Protein AF-0000000067177539 (afdb_homodimer)

Nearest PDB structures (foldseek):
  6iaq-assembly1_A  TM=9.465E-01  e=6.943E-66  Mycolicibacterium smegmatis
  6iau-assembly1_B  TM=9.436E-01  e=5.105E-40  Cystobacter fuscus DSM 2262
  7qzl-assembly1_A  TM=9.371E-01  e=3.775E-40  Cystobacter fuscus
  7zbo-assembly2_C  TM=9.270E-01  e=4.583E-35  metagenome
  6g1m-assembly2_D  TM=9.142E-01  e=1.768E-30  Petrotoga mobilis SJ95

Foldseek 3Di:
DDDDQLLNFEEEEEALDDQVLLLVVVSVLQNYHDQEYEDQDPVQAQDFSCVSSVVVDGSPYGYHNDPLVSCVVRVGLEYEEEDEQDCVVCVVVLLSCLQSLHEYEYQRLCLLAVCPQPVVSQVVSQVSQQVSWYEYEYDFLCLCQLAVVVLVVVVVFPDFQEKEKEKEAEQLVVAQVSQVVQVFQHAQVVVVVCVVPDPDRDDSVVSSVVNSCVLVVFAWDDKDKDKHFDFDCAWDARNRNRDIDHGRTGFGMKMKMWTATPVRYIYIYIYTYGHDDPPDAIWIKMWTVDHHTDIDTPPHDPRSSRRSVQSNQCSSQSSPDTTGYDHSSRTPDRDDRDRD/DDDDQLLVFEEEEEALDDQVLLLVVVSVLQNYHDQEYEDDDPVQAQDFSCVSSVVVDGSPYGYHNDPLVSCVVRVGLEYEHEDEQDCVVCVVVLLSCLQSLHEYEYQNLCLLAVCPQPVVSQVVSQVSQQVSWYEYEYDFLCLCQLAVVVLVVVVVFPDFQEKEKEKEAEQLVVAQVSQVVQVFQHAQVVVVVCVVPDPDRDDSVVSSVVNSCVLVVFAWDDKDKDKHFDFDCAWDARNRNRDIDHGRTGFGMKMKMWTATPVRYIYIYIYTYGHDDPPDAIWIKMWTVDHHTDIDTPPHDPRSSRRSVQSNQCSSQSSPDTTGYDHSSRTPDRDDRDRD

InterPro domains:
  IPR000846 Dihydrodipicolinate reductase, N-terminal [PF01113] (9-105)
  IPR036291 NAD(P)-binding domain superfamily [SSF51735] (9-146)
  IPR045760 2,4-diaminopentanoate dehydrogenase, C-terminal domain [PF19328] (149-332)

Organism: Mycolicibacterium smegmatis (strain ATCC 700084 / mc(2)155) (NCBI:txid246196)

Secondary structure (DSSP, 8-state):
-----GGG-EEEEE--SHHHHHHHHHHHHTT-EEEEEE---TTTTTSBHHHHHT-SS--S-BEES-HHHHHHHH--SEEEE-S-SSHHHHHHHHHHHHHTT-EEEE--GGGGSTTTTSHHHHHHHHHHHHHHT-EEEE-SHHIIIIIIHHHHHHTT-SEEEEEEEEEEEEGGGG-HHHHHHTTTT--HHHHHHHHHH--PPPPHHHHHHHHHHHHHT--EEEEEEEEEEEE-SS-EEETTTTEEE-TTSEEEEEEEEEEEETTS-EEEEEEEEE---TT---EEEEEEEEES-EEEEEEE--HHHHHHHHHHHHHHHHHHSPSEE--GGGSPPP------/-----GGG-EEEEES-SHHHHHHHHHHHHTT-EEEEEE---TTTTTSBHHHHHT-SS--S-BEES-HHHHHHHH--SEEEE-S-SSHHHHHHHHHHHHHTT-EEEE--GGGGSTTTTSHHHHHHHHHHHHHHT-EEEE-SHHIIIIIIHHHHHHTT-SEEEEEEEEEEEEGGGG-HHHHHHTTTT--HHHHHHHHHH--PPPPHHHHHHHHHHHHHT--EEEEEEEEEEEE-SS-EEETTTTEEE-TTSEEEEEEEEEEEETTS-EEEEEEEEE---TT---EEEEEEEEES-EEEEEEE--HHHHHHHHHHHHHHHHHHSPSEE--GGGSPPP------

Sequence (680 aa):
MKVTYMSDIRAVVYGVGAMNSIVAGMLLDKGVQIVGAIARSPQKVGQDLGDLLGLGRQLGVAVSDDAAEVLEQTHPDIAVIAVNSYLTDAVEQLRICAEHGVNAVTLSEEMLYPWETSPELSAELDALAKSTGATLTGTGYQDTFWVNMIALLMGTAHRIDTVRGKASWNVDDFGPELATAQQVGRTVAEFDEWVRGAQRPPTFGRNVLDALVADTGLTVKSITTATRPDIASAAMRSEALGIDLAPGDVIGFTDIDRIETEEGPVFEFEMSGRVYGPGEGDINEWTIEGEPNLFLSNGTVPTQTTTCTQMVNRIPDVIAAPPGIVTVDRLPRLRYRPQFMKVTYMSDIRAVVYGVGAMNSIVAGMLLDKGVQIVGAIARSPQKVGQDLGDLLGLGRQLGVAVSDDAAEVLEQTHPDIAVIAVNSYLTDAVEQLRICAEHGVNAVTLSEEMLYPWETSPELSAELDALAKSTGATLTGTGYQDTFWVNMIALLMGTAHRIDTVRGKASWNVDDFGPELATAQQVGRTVAEFDEWVRGAQRPPTFGRNVLDALVADTGLTVKSITTATRPDIASAAMRSEALGIDLAPGDVIGFTDIDRIETEEGPVFEFEMSGRVYGPGEGDINEWTIEGEPNLFLSNGTVPTQTTTCTQMVNRIPDVIAAPPGIVTVDRLPRLRYRPQF

Structure (mmCIF, N/CA/C/O backbone):
data_AF-0000000067177539-model_v1
#
loop_
_entity.id
_entity.type
_entity.pdbx_description
1 polymer 'Dihydrodipicolinate reductase, N-terminus domain protein'
#
loop_
_atom_site.group_PDB
_atom_site.id
_atom_site.type_symbol
_atom_site.label_atom_id
_atom_site.label_alt_id
_atom_site.label_comp_id
_atom_site.label_asym_id
_atom_site.label_entity_id
_atom_site.label_seq_id
_atom_site.pdbx_PDB_ins_code
_atom_site.Cartn_x
_atom_site.Cartn_y
_atom_site.Cartn_z
_atom_site.occupancy
_atom_site.B_iso_or_equiv
_atom_site.auth_seq_id
_atom_site.auth_comp_id
_atom_site.auth_asym_id
_atom_site.auth_atom_id
_atom_site.pdbx_PDB_model_num
ATOM 1 N N . MET A 1 1 ? -15.477 6.09 -16.547 1 38.06 1 MET A N 1
ATOM 2 C CA . MET A 1 1 ? -15.016 4.723 -16.766 1 38.06 1 MET A CA 1
ATOM 3 C C . MET A 1 1 ? -16.031 3.713 -16.234 1 38.06 1 MET A C 1
ATOM 5 O O . MET A 1 1 ? -16.594 3.898 -15.164 1 38.06 1 MET A O 1
ATOM 9 N N . LYS A 1 2 ? -16.641 2.928 -17.078 1 48.09 2 LYS A N 1
ATOM 10 C CA . LYS A 1 2 ? -17.719 2.01 -16.703 1 48.09 2 LYS A CA 1
ATOM 11 C C . LYS A 1 2 ? -17.297 1.108 -15.555 1 48.09 2 LYS A C 1
ATOM 13 O O . LYS A 1 2 ? -16.25 0.463 -15.609 1 48.09 2 LYS A O 1
ATOM 18 N N . VAL A 1 3 ? -17.891 1.168 -14.352 1 64.06 3 VAL A N 1
ATOM 19 C CA . VAL A 1 3 ? -17.641 0.315 -13.195 1 64.06 3 VAL A CA 1
ATOM 20 C C . VAL A 1 3 ? -18 -1.132 -13.531 1 64.06 3 VAL A C 1
ATOM 22 O O . VAL A 1 3 ? -19.094 -1.414 -14.023 1 64.06 3 VAL A O 1
ATOM 25 N N . THR A 1 4 ? -16.938 -2.01 -13.625 1 74.06 4 THR A N 1
ATOM 26 C CA . THR A 1 4 ? -17.172 -3.434 -13.836 1 74.06 4 THR A CA 1
ATOM 27 C C . THR A 1 4 ? -17.516 -4.133 -12.523 1 74.06 4 THR A C 1
ATOM 29 O O . THR A 1 4 ? -16.672 -4.223 -11.625 1 74.06 4 THR A O 1
ATOM 32 N N . TYR A 1 5 ? -18.734 -4.539 -12.492 1 85.31 5 TYR A N 1
ATOM 33 C CA . TYR A 1 5 ? -19.141 -5.305 -11.32 1 85.31 5 TYR A CA 1
ATOM 34 C C . TYR A 1 5 ? -18.734 -6.77 -11.461 1 85.31 5 TYR A C 1
ATOM 36 O O . TYR A 1 5 ? -18.828 -7.344 -12.547 1 85.31 5 TYR A O 1
ATOM 44 N N . MET A 1 6 ? -18.281 -7.332 -10.383 1 92.75 6 MET A N 1
ATOM 45 C CA . MET A 1 6 ? -17.844 -8.727 -10.391 1 92.75 6 MET A CA 1
ATOM 46 C C . MET A 1 6 ? -18.938 -9.633 -10.945 1 92.75 6 MET A C 1
ATOM 48 O O . MET A 1 6 ? -18.641 -10.586 -11.672 1 92.75 6 MET A O 1
ATOM 52 N N . SER A 1 7 ? -20.188 -9.258 -10.695 1 92.38 7 SER A N 1
ATOM 53 C CA . SER A 1 7 ? -21.312 -10.102 -11.086 1 92.38 7 SER A CA 1
ATOM 54 C C . SER A 1 7 ? -21.516 -10.094 -12.602 1 92.38 7 SER A C 1
ATOM 56 O O . SER A 1 7 ? -22.219 -10.945 -13.141 1 92.38 7 SER A O 1
ATOM 58 N N . ASP A 1 8 ? -20.922 -9.18 -13.234 1 94.44 8 ASP A N 1
ATOM 59 C CA . ASP A 1 8 ? -21.078 -9.055 -14.68 1 94.44 8 ASP A CA 1
ATOM 60 C C . ASP A 1 8 ? -19.984 -9.812 -15.43 1 94.44 8 ASP A C 1
ATOM 62 O O . ASP A 1 8 ? -20.031 -9.914 -16.656 1 94.44 8 ASP A O 1
ATOM 66 N N . ILE A 1 9 ? -19.094 -10.406 -14.742 1 97.81 9 ILE A N 1
ATOM 67 C CA . ILE A 1 9 ? -17.891 -10.938 -15.359 1 97.81 9 ILE A CA 1
ATOM 68 C C . ILE A 1 9 ? -18.078 -12.406 -15.703 1 97.81 9 ILE A C 1
ATOM 70 O O . ILE A 1 9 ? -18.656 -13.164 -14.914 1 97.81 9 ILE A O 1
ATOM 74 N N . ARG A 1 10 ? -17.656 -12.805 -16.875 1 98.56 10 ARG A N 1
ATOM 75 C CA . ARG A 1 10 ? -17.578 -14.18 -17.344 1 98.56 10 ARG A CA 1
ATOM 76 C C . ARG A 1 10 ? -16.125 -14.664 -17.344 1 98.56 10 ARG A C 1
ATOM 78 O O . ARG A 1 10 ? -15.281 -14.094 -18.047 1 98.56 10 ARG A O 1
ATOM 85 N N . ALA A 1 11 ? -15.852 -15.781 -16.594 1 98.75 11 ALA A N 1
ATOM 86 C CA . ALA A 1 11 ? -14.469 -16.219 -16.438 1 98.75 11 ALA A CA 1
ATOM 87 C C . ALA A 1 11 ? -14.297 -17.672 -16.859 1 98.75 11 ALA A C 1
ATOM 89 O O . ALA A 1 11 ? -15.242 -18.453 -16.797 1 98.75 11 ALA A O 1
ATOM 90 N N . VAL A 1 12 ? -13.148 -18 -17.359 1 98.75 12 VAL A N 1
ATOM 91 C CA . VAL A 1 12 ? -12.703 -19.375 -17.594 1 98.75 12 VAL A CA 1
ATOM 92 C C . VAL A 1 12 ? -11.617 -19.75 -16.594 1 98.75 12 VAL A C 1
ATOM 94 O O . VAL A 1 12 ? -10.695 -18.969 -16.344 1 98.75 12 VAL A O 1
ATOM 97 N N . VAL A 1 13 ? -11.805 -20.891 -16.016 1 98.25 13 VAL A N 1
ATOM 98 C CA . VAL A 1 13 ? -10.797 -21.438 -15.117 1 98.25 13 VAL A CA 1
ATOM 99 C C . VAL A 1 13 ? -9.82 -22.312 -15.906 1 98.25 13 VAL A C 1
ATOM 101 O O . VAL A 1 13 ? -10.211 -23.344 -16.469 1 98.25 13 VAL A O 1
ATOM 104 N N . TYR A 1 14 ? -8.594 -21.891 -16.016 1 97.69 14 TYR A N 1
ATOM 105 C CA . TYR A 1 14 ? -7.555 -22.594 -16.75 1 97.69 14 TYR A CA 1
ATOM 106 C C . TYR A 1 14 ? -6.555 -23.234 -15.789 1 97.69 14 TYR A C 1
ATOM 108 O O . TYR A 1 14 ? -5.684 -22.562 -15.242 1 97.69 14 TYR A O 1
ATOM 116 N N . GLY A 1 15 ? -6.523 -24.453 -15.633 1 93.81 15 GLY A N 1
ATOM 117 C CA . GLY A 1 15 ? -5.855 -25.219 -14.586 1 93.81 15 GLY A CA 1
ATOM 118 C C . GLY A 1 15 ? -6.75 -25.5 -13.398 1 93.81 15 GLY A C 1
ATOM 119 O O . GLY A 1 15 ? -7.035 -24.594 -12.602 1 93.81 15 GLY A O 1
ATOM 120 N N . VAL A 1 16 ? -7.191 -26.766 -13.312 1 91.62 16 VAL A N 1
ATOM 121 C CA . VAL A 1 16 ? -8.094 -27.125 -12.227 1 91.62 16 VAL A CA 1
ATOM 122 C C . VAL A 1 16 ? -7.316 -27.859 -11.133 1 91.62 16 VAL A C 1
ATOM 124 O O . VAL A 1 16 ? -7.434 -29.078 -10.984 1 91.62 16 VAL A O 1
ATOM 127 N N . GLY A 1 17 ? -6.508 -27.094 -10.445 1 86.69 17 GLY A N 1
ATOM 128 C CA . GLY A 1 17 ? -5.727 -27.578 -9.32 1 86.69 17 GLY A CA 1
ATOM 129 C C . GLY A 1 17 ? -6.105 -26.938 -8.008 1 86.69 17 GLY A C 1
ATOM 130 O O . GLY A 1 17 ? -7.215 -26.406 -7.859 1 86.69 17 GLY A O 1
ATOM 131 N N . ALA A 1 18 ? -5.25 -27.125 -7 1 82.88 18 ALA A N 1
ATOM 132 C CA . ALA A 1 18 ? -5.531 -26.672 -5.641 1 82.88 18 ALA A CA 1
ATOM 133 C C . ALA A 1 18 ? -5.848 -25.172 -5.613 1 82.88 18 ALA A C 1
ATOM 135 O O . ALA A 1 18 ? -6.836 -24.75 -5.008 1 82.88 18 ALA A O 1
ATOM 136 N N . MET A 1 19 ? -4.988 -24.375 -6.312 1 87.5 19 MET A N 1
ATOM 137 C CA . MET A 1 19 ? -5.145 -22.922 -6.258 1 87.5 19 MET A CA 1
ATOM 138 C C . MET A 1 19 ? -6.43 -22.484 -6.965 1 87.5 19 MET A C 1
ATOM 140 O O . MET A 1 19 ? -7.223 -21.734 -6.402 1 87.5 19 MET A O 1
ATOM 144 N N . ASN A 1 20 ? -6.641 -22.984 -8.117 1 91.69 20 ASN A N 1
ATOM 145 C CA . ASN A 1 20 ? -7.824 -22.562 -8.859 1 91.69 20 ASN A CA 1
ATOM 146 C C . ASN A 1 20 ? -9.102 -23.156 -8.273 1 91.69 20 ASN A C 1
ATOM 148 O O . ASN A 1 20 ? -10.203 -22.703 -8.586 1 91.69 20 ASN A O 1
ATOM 152 N N . SER A 1 21 ? -8.961 -24.203 -7.477 1 89.19 21 SER A N 1
ATOM 153 C CA . SER A 1 21 ? -10.133 -24.641 -6.727 1 89.19 21 SER A CA 1
ATOM 154 C C . SER A 1 21 ? -10.586 -23.578 -5.734 1 89.19 21 SER A C 1
ATOM 156 O O . SER A 1 21 ? -11.781 -23.328 -5.598 1 89.19 21 SER A O 1
ATOM 158 N N . ILE A 1 22 ? -9.641 -22.984 -5.086 1 92.06 22 ILE A N 1
ATOM 159 C CA . ILE A 1 22 ? -9.945 -21.906 -4.156 1 92.06 22 ILE A CA 1
ATOM 160 C C . ILE A 1 22 ? -10.461 -20.688 -4.922 1 92.06 22 ILE A C 1
ATOM 162 O O . ILE A 1 22 ? -11.492 -20.125 -4.57 1 92.06 22 ILE A O 1
ATOM 166 N N . VAL A 1 23 ? -9.781 -20.375 -6.023 1 96 23 VAL A N 1
ATOM 167 C CA . VAL A 1 23 ? -10.125 -19.219 -6.844 1 96 23 VAL A CA 1
ATOM 168 C C . VAL A 1 23 ? -11.547 -19.375 -7.383 1 96 23 VAL A C 1
ATOM 170 O O . VAL A 1 23 ? -12.352 -18.438 -7.312 1 96 23 VAL A O 1
ATOM 173 N N . ALA A 1 24 ? -11.859 -20.516 -7.898 1 96.62 24 ALA A N 1
ATOM 174 C CA . ALA A 1 24 ? -13.188 -20.766 -8.453 1 96.62 24 ALA A CA 1
ATOM 175 C C . ALA A 1 24 ? -14.273 -20.547 -7.395 1 96.62 24 ALA A C 1
ATOM 177 O O . ALA A 1 24 ? -15.305 -19.938 -7.676 1 96.62 24 ALA A O 1
ATOM 178 N N . GLY A 1 25 ? -14.031 -21.062 -6.195 1 95.12 25 GLY A N 1
ATOM 179 C CA . GLY A 1 25 ? -14.961 -20.812 -5.109 1 95.12 25 GLY A CA 1
ATOM 180 C C . GLY A 1 25 ? -15.18 -19.344 -4.824 1 95.12 25 GLY A C 1
ATOM 181 O O . GLY A 1 25 ? -16.312 -18.906 -4.641 1 95.12 25 GLY A O 1
ATOM 182 N N . MET A 1 26 ? -14.133 -18.594 -4.805 1 96.44 26 MET A N 1
ATOM 183 C CA . MET A 1 26 ? -14.211 -17.172 -4.535 1 96.44 26 MET A CA 1
ATOM 184 C C . MET A 1 26 ? -14.938 -16.438 -5.66 1 96.44 26 MET A C 1
ATOM 186 O O . MET A 1 26 ? -15.695 -15.5 -5.41 1 96.44 26 MET A O 1
ATOM 190 N N . LEU A 1 27 ? -14.664 -16.859 -6.906 1 97.56 27 LEU A N 1
ATOM 191 C CA . LEU A 1 27 ? -15.359 -16.281 -8.047 1 97.56 27 LEU A CA 1
ATOM 192 C C . LEU A 1 27 ? -16.875 -16.453 -7.91 1 97.56 27 LEU A C 1
ATOM 194 O O . LEU A 1 27 ? -17.641 -15.508 -8.086 1 97.56 27 LEU A O 1
ATOM 198 N N . LEU A 1 28 ? -17.281 -17.625 -7.594 1 96.5 28 LEU A N 1
ATOM 199 C CA . LEU A 1 28 ? -18.703 -17.938 -7.445 1 96.5 28 LEU A CA 1
ATOM 200 C C . LEU A 1 28 ? -19.312 -17.125 -6.309 1 96.5 28 LEU A C 1
ATOM 202 O O . LEU A 1 28 ? -20.422 -16.609 -6.445 1 96.5 28 LEU A O 1
ATOM 206 N N . ASP A 1 29 ? -18.578 -16.984 -5.207 1 95 29 ASP A N 1
ATOM 207 C CA . ASP A 1 29 ? -19.047 -16.188 -4.074 1 95 29 ASP A CA 1
ATOM 208 C C . ASP A 1 29 ? -19.328 -14.75 -4.488 1 95 29 ASP A C 1
ATOM 210 O O . ASP A 1 29 ? -20.234 -14.109 -3.938 1 95 29 ASP A O 1
ATOM 214 N N . LYS A 1 30 ? -18.594 -14.273 -5.441 1 96 30 LYS A N 1
ATOM 215 C CA . LYS A 1 30 ? -18.688 -12.875 -5.832 1 96 30 LYS A CA 1
ATOM 216 C C . LYS A 1 30 ? -19.609 -12.703 -7.035 1 96 30 LYS A C 1
ATOM 218 O O . LYS A 1 30 ? -19.719 -11.602 -7.59 1 96 30 LYS A O 1
ATOM 223 N N . GLY A 1 31 ? -20.188 -13.734 -7.5 1 96 31 GLY A N 1
ATOM 224 C CA . GLY A 1 31 ? -21.203 -13.672 -8.531 1 96 31 GLY A CA 1
ATOM 225 C C . GLY A 1 31 ? -20.641 -13.766 -9.938 1 96 31 GLY A C 1
ATOM 226 O O . GLY A 1 31 ? -21.344 -13.547 -10.922 1 96 31 GLY A O 1
ATOM 227 N N . VAL A 1 32 ? -19.375 -14.055 -10.078 1 97.56 32 VAL A N 1
ATOM 228 C CA . VAL A 1 32 ? -18.75 -14.219 -11.391 1 97.56 32 VAL A CA 1
ATOM 229 C C . VAL A 1 32 ? -19.281 -15.484 -12.055 1 97.56 32 VAL A C 1
ATOM 231 O O . VAL A 1 32 ? -19.422 -16.516 -11.398 1 97.56 32 VAL A O 1
ATOM 234 N N . GLN A 1 33 ? -19.562 -15.43 -13.32 1 97.75 33 GLN A N 1
ATOM 235 C CA . GLN A 1 33 ? -19.984 -16.594 -14.078 1 97.75 33 GLN A CA 1
ATOM 236 C C . GLN A 1 33 ? -18.797 -17.375 -14.625 1 97.75 33 GLN A C 1
ATOM 238 O O . GLN A 1 33 ? -18.016 -16.844 -15.43 1 97.75 33 GLN A O 1
ATOM 243 N N . ILE A 1 34 ? -18.688 -18.578 -14.148 1 98.38 34 ILE A N 1
ATOM 244 C CA . ILE A 1 34 ? -17.672 -19.453 -14.734 1 98.38 34 ILE A CA 1
ATOM 245 C C . ILE A 1 34 ? -18.25 -20.156 -15.961 1 98.38 34 ILE A C 1
ATOM 247 O O . ILE A 1 34 ? -19.141 -20.984 -15.852 1 98.38 34 ILE A O 1
ATOM 251 N N . VAL A 1 35 ? -17.672 -19.844 -17.141 1 98.62 35 VAL A N 1
ATOM 252 C CA . VAL A 1 35 ? -18.312 -20.25 -18.391 1 98.62 35 VAL A CA 1
ATOM 253 C C . VAL A 1 35 ? -17.5 -21.359 -19.047 1 98.62 35 VAL A C 1
ATOM 255 O O . VAL A 1 35 ? -17.906 -21.922 -20.062 1 98.62 35 VAL A O 1
ATOM 258 N N . GLY A 1 36 ? -16.359 -21.688 -18.469 1 98.56 36 GLY A N 1
ATOM 259 C CA . GLY A 1 36 ? -15.5 -22.75 -18.984 1 98.56 36 GLY A CA 1
ATOM 260 C C . GLY A 1 36 ? -14.414 -23.156 -18 1 98.56 36 GLY A C 1
ATOM 261 O O . GLY A 1 36 ? -14.07 -22.406 -17.094 1 98.56 36 GLY A O 1
ATOM 262 N N . ALA A 1 37 ? -13.953 -24.359 -18.141 1 98.38 37 ALA A N 1
ATOM 263 C CA . ALA A 1 37 ? -12.859 -24.922 -17.359 1 98.38 37 ALA A CA 1
ATOM 264 C C . ALA A 1 37 ? -11.938 -25.766 -18.219 1 98.38 37 ALA A C 1
ATOM 266 O O . ALA A 1 37 ? -12.406 -26.578 -19.031 1 98.38 37 ALA A O 1
ATOM 267 N N . ILE A 1 38 ? -10.68 -25.531 -18.062 1 98.06 38 ILE A N 1
ATOM 268 C CA . ILE A 1 38 ? -9.703 -26.203 -18.906 1 98.06 38 ILE A CA 1
ATOM 269 C C . ILE A 1 38 ? -8.672 -26.922 -18.031 1 98.06 38 ILE A C 1
ATOM 271 O O . ILE A 1 38 ? -8.156 -26.344 -17.062 1 98.06 38 ILE A O 1
ATOM 275 N N . ALA A 1 39 ? -8.375 -28.141 -18.234 1 94.88 39 ALA A N 1
ATOM 276 C CA . ALA A 1 39 ? -7.328 -28.906 -17.578 1 94.88 39 ALA A CA 1
ATOM 277 C C . ALA A 1 39 ? -6.773 -29.984 -18.5 1 94.88 39 ALA A C 1
ATOM 279 O O . ALA A 1 39 ? -7.469 -30.453 -19.406 1 94.88 39 ALA A O 1
ATOM 280 N N . ARG A 1 40 ? -5.551 -30.344 -18.297 1 91.06 40 ARG A N 1
ATOM 281 C CA . ARG A 1 40 ? -4.902 -31.344 -19.156 1 91.06 40 ARG A CA 1
ATOM 282 C C . ARG A 1 40 ? -5.066 -32.75 -18.578 1 91.06 40 ARG A C 1
ATOM 284 O O . ARG A 1 40 ? -4.945 -33.719 -19.297 1 91.06 40 ARG A O 1
ATOM 291 N N . SER A 1 41 ? -5.273 -32.844 -17.234 1 90.69 41 SER A N 1
ATOM 292 C CA . SER A 1 41 ? -5.367 -34.125 -16.578 1 90.69 41 SER A CA 1
ATOM 293 C C . SER A 1 41 ? -6.547 -34.938 -17.109 1 90.69 41 SER A C 1
ATOM 295 O O . SER A 1 41 ? -7.703 -34.531 -16.953 1 90.69 41 SER A O 1
ATOM 297 N N . PRO A 1 42 ? -6.262 -36.156 -17.594 1 93.31 42 PRO A N 1
ATOM 298 C CA . PRO A 1 42 ? -7.344 -36.938 -18.188 1 93.31 42 PRO A CA 1
ATOM 299 C C . PRO A 1 42 ? -8.438 -37.281 -17.172 1 93.31 42 PRO A C 1
ATOM 301 O O . PRO A 1 42 ? -9.609 -37.406 -17.531 1 93.31 42 PRO A O 1
ATOM 304 N N . GLN A 1 43 ? -8.086 -37.406 -15.938 1 94.31 43 GLN A N 1
ATOM 305 C CA . GLN A 1 43 ? -9.031 -37.781 -14.898 1 94.31 43 GLN A CA 1
ATOM 306 C C . GLN A 1 43 ? -10.023 -36.656 -14.617 1 94.31 43 GLN A C 1
ATOM 308 O O . GLN A 1 43 ? -11.109 -36.906 -14.086 1 94.31 43 GLN A O 1
ATOM 313 N N . LYS A 1 44 ? -9.711 -35.438 -15.016 1 94.75 44 LYS A N 1
ATOM 314 C CA . LYS A 1 44 ? -10.57 -34.312 -14.734 1 94.75 44 LYS A CA 1
ATOM 315 C C . LYS A 1 44 ? -11.422 -33.938 -15.945 1 94.75 44 LYS A C 1
ATOM 317 O O . LYS A 1 44 ? -12.508 -33.375 -15.805 1 94.75 44 LYS A O 1
ATOM 322 N N . VAL A 1 45 ? -10.953 -34.281 -17.141 1 96.81 45 VAL A N 1
ATOM 323 C CA . VAL A 1 45 ? -11.633 -33.938 -18.375 1 96.81 45 VAL A CA 1
ATOM 324 C C . VAL A 1 45 ? -13.016 -34.594 -18.422 1 96.81 45 VAL A C 1
ATOM 326 O O . VAL A 1 45 ? -13.156 -35.781 -18.125 1 96.81 45 VAL A O 1
ATOM 329 N N . GLY A 1 46 ? -13.984 -33.781 -18.719 1 97.19 46 GLY A N 1
ATOM 330 C CA . GLY A 1 46 ? -15.352 -34.281 -18.828 1 97.19 46 GLY A CA 1
ATOM 331 C C . GLY A 1 46 ? -16.125 -34.125 -17.531 1 97.19 46 GLY A C 1
ATOM 332 O O . GLY A 1 46 ? -17.359 -34.188 -17.531 1 97.19 46 GLY A O 1
ATOM 333 N N . GLN A 1 47 ? -15.484 -34 -16.438 1 97.06 47 GLN A N 1
ATOM 334 C CA . GLN A 1 47 ? -16.141 -33.844 -15.141 1 97.06 47 GLN A CA 1
ATOM 335 C C . GLN A 1 47 ? -16.656 -32.438 -14.938 1 97.06 47 GLN A C 1
ATOM 337 O O . GLN A 1 47 ? -16.109 -31.469 -15.5 1 97.06 47 GLN A O 1
ATOM 342 N N . ASP A 1 48 ? -17.719 -32.375 -14.156 1 97.88 48 ASP A N 1
ATOM 343 C CA . ASP A 1 48 ? -18.25 -31.062 -13.828 1 97.88 48 ASP A CA 1
ATOM 344 C C . ASP A 1 48 ? -17.344 -30.328 -12.844 1 97.88 48 ASP A C 1
ATOM 346 O O . ASP A 1 48 ? -16.875 -30.906 -11.867 1 97.88 48 ASP A O 1
ATOM 350 N N . LEU A 1 49 ? -17.141 -29.047 -13.086 1 96.94 49 LEU A N 1
ATOM 351 C CA . LEU A 1 49 ? -16.266 -28.25 -12.242 1 96.94 49 LEU A CA 1
ATOM 352 C C . LEU A 1 49 ? -16.797 -28.203 -10.812 1 96.94 49 LEU A C 1
ATOM 354 O O . LEU A 1 49 ? -16.016 -28.234 -9.852 1 96.94 49 LEU A O 1
ATOM 358 N N . GLY A 1 50 ? -18.078 -28.031 -10.602 1 95.81 50 GLY A N 1
ATOM 359 C CA . GLY A 1 50 ? -18.656 -28.016 -9.273 1 95.81 50 GLY A CA 1
ATOM 360 C C . GLY A 1 50 ? -18.344 -29.266 -8.477 1 95.81 50 GLY A C 1
ATOM 361 O O . GLY A 1 50 ? -18.078 -29.188 -7.273 1 95.81 50 GLY A O 1
ATOM 362 N N . ASP A 1 51 ? -18.406 -30.406 -9.18 1 95.31 51 ASP A N 1
ATOM 363 C CA . ASP A 1 51 ? -18.078 -31.672 -8.547 1 95.31 51 ASP A CA 1
ATOM 364 C C . ASP A 1 51 ? -16.594 -31.703 -8.133 1 95.31 51 ASP A C 1
ATOM 366 O O . ASP A 1 51 ? -16.281 -32.125 -7.016 1 95.31 51 ASP A O 1
ATOM 370 N N . LEU A 1 52 ? -15.859 -31.266 -9.07 1 92.81 52 LEU A N 1
ATOM 371 C CA . LEU A 1 52 ? -14.43 -31.297 -8.812 1 92.81 52 LEU A CA 1
ATOM 372 C C . LEU A 1 52 ? -14.062 -30.359 -7.656 1 92.81 52 LEU A C 1
ATOM 374 O O . LEU A 1 52 ? -13.109 -30.625 -6.922 1 92.81 52 LEU A O 1
ATOM 378 N N . LEU A 1 53 ? -14.836 -29.281 -7.473 1 90.31 53 LEU A N 1
ATOM 379 C CA . LEU A 1 53 ? -14.578 -28.297 -6.43 1 90.31 53 LEU A CA 1
ATOM 380 C C . LEU A 1 53 ? -15.273 -28.688 -5.129 1 90.31 53 LEU A C 1
ATOM 382 O O . LEU A 1 53 ? -15.07 -28.047 -4.098 1 90.31 53 LEU A O 1
ATOM 386 N N . GLY A 1 54 ? -16.047 -29.688 -5.168 1 91.38 54 GLY A N 1
ATOM 387 C CA . GLY A 1 54 ? -16.766 -30.109 -3.975 1 91.38 54 GLY A CA 1
ATOM 388 C C . GLY A 1 54 ? -17.828 -29.125 -3.539 1 91.38 54 GLY A C 1
ATOM 389 O O . GLY A 1 54 ? -18 -28.859 -2.344 1 91.38 54 GLY A O 1
ATOM 390 N N . LEU A 1 55 ? -18.531 -28.484 -4.508 1 90.81 55 LEU A N 1
ATOM 391 C CA . LEU A 1 55 ? -19.5 -27.453 -4.207 1 90.81 55 LEU A CA 1
ATOM 392 C C . LEU A 1 55 ? -20.844 -28.062 -3.805 1 90.81 55 LEU A C 1
ATOM 394 O O . LEU A 1 55 ? -21.734 -27.359 -3.314 1 90.81 55 LEU A O 1
ATOM 398 N N . GLY A 1 56 ? -20.969 -29.312 -3.867 1 90.88 56 GLY A N 1
ATOM 399 C CA . GLY A 1 56 ? -22.219 -29.984 -3.572 1 90.88 56 GLY A CA 1
ATOM 400 C C . GLY A 1 56 ? -23.266 -29.797 -4.66 1 90.88 56 GLY A C 1
ATOM 401 O O . GLY A 1 56 ? -24.422 -30.156 -4.473 1 90.88 56 GLY A O 1
ATOM 402 N N . ARG A 1 57 ? -22.859 -29.109 -5.734 1 93.44 57 ARG A N 1
ATOM 403 C CA . ARG A 1 57 ? -23.734 -28.953 -6.891 1 93.44 57 ARG A CA 1
ATOM 404 C C . ARG A 1 57 ? -22.938 -28.859 -8.18 1 93.44 57 ARG A C 1
ATOM 406 O O . ARG A 1 57 ? -21.766 -28.453 -8.172 1 93.44 57 ARG A O 1
ATOM 413 N N . GLN A 1 58 ? -23.641 -29.219 -9.234 1 95.81 58 GLN A N 1
ATOM 414 C CA . GLN A 1 58 ? -23.016 -29.047 -10.547 1 95.81 58 GLN A CA 1
ATOM 415 C C . GLN A 1 58 ? -23.156 -27.625 -11.047 1 95.81 58 GLN A C 1
ATOM 417 O O . GLN A 1 58 ? -24.172 -26.969 -10.797 1 95.81 58 GLN A O 1
ATOM 422 N N . LEU A 1 59 ? -22.141 -27.156 -11.664 1 96.38 59 LEU A N 1
ATOM 423 C CA . LEU A 1 59 ? -22.141 -25.812 -12.242 1 96.38 59 LEU A CA 1
ATOM 424 C C . LEU A 1 59 ? -22.562 -25.844 -13.703 1 96.38 59 LEU A C 1
ATOM 426 O O . LEU A 1 59 ? -22.891 -24.812 -14.289 1 96.38 59 LEU A O 1
ATOM 430 N N . GLY A 1 60 ? -22.547 -27.094 -14.312 1 97.31 60 GLY A N 1
ATOM 431 C CA . GLY A 1 60 ? -22.797 -27.219 -15.742 1 97.31 60 GLY A CA 1
ATOM 432 C C . GLY A 1 60 ? -21.609 -26.828 -16.594 1 97.31 60 GLY A C 1
ATOM 433 O O . GLY A 1 60 ? -21.75 -26.484 -17.766 1 97.31 60 GLY A O 1
ATOM 434 N N . VAL A 1 61 ? -20.5 -26.75 -16 1 97.94 61 VAL A N 1
ATOM 435 C CA . VAL A 1 61 ? -19.266 -26.438 -16.688 1 97.94 61 VAL A CA 1
ATOM 436 C C . VAL A 1 61 ? -18.344 -27.656 -16.703 1 97.94 61 VAL A C 1
ATOM 438 O O . VAL A 1 61 ? -17.719 -27.984 -15.688 1 97.94 61 VAL A O 1
ATOM 441 N N . ALA A 1 62 ? -18.266 -28.328 -17.859 1 97.69 62 ALA A N 1
ATOM 442 C CA . ALA A 1 62 ? -17.406 -29.5 -18 1 97.69 62 ALA A CA 1
ATOM 443 C C . ALA A 1 62 ? -15.969 -29.094 -18.281 1 97.69 62 ALA A C 1
ATOM 445 O O . ALA A 1 62 ? -15.719 -28.172 -19.062 1 97.69 62 ALA A O 1
ATOM 446 N N . VAL A 1 63 ? -15.078 -29.766 -17.641 1 98.12 63 VAL A N 1
ATOM 447 C CA . VAL A 1 63 ? -13.664 -29.531 -17.875 1 98.12 63 VAL A CA 1
ATOM 448 C C . VAL A 1 63 ? -13.266 -30.062 -19.234 1 98.12 63 VAL A C 1
ATOM 450 O O . VAL A 1 63 ? -13.641 -31.188 -19.609 1 98.12 63 VAL A O 1
ATOM 453 N N . SER A 1 64 ? -12.594 -29.297 -19.969 1 98.44 64 SER A N 1
ATOM 454 C CA . SER A 1 64 ? -12.133 -29.672 -21.312 1 98.44 64 SER A CA 1
ATOM 455 C C . SER A 1 64 ? -10.617 -29.562 -21.422 1 98.44 64 SER A C 1
ATOM 457 O O . SER A 1 64 ? -9.992 -28.781 -20.703 1 98.44 64 SER A O 1
ATOM 459 N N . ASP A 1 65 ? -10.008 -30.391 -22.234 1 97.69 65 ASP A N 1
ATOM 460 C CA . ASP A 1 65 ? -8.578 -30.266 -22.5 1 97.69 65 ASP A CA 1
ATOM 461 C C . ASP A 1 65 ? -8.32 -29.484 -23.797 1 97.69 65 ASP A C 1
ATOM 463 O O . ASP A 1 65 ? -7.18 -29.391 -24.25 1 97.69 65 ASP A O 1
ATOM 467 N N . ASP A 1 66 ? -9.352 -28.984 -24.375 1 98 66 ASP A N 1
ATOM 468 C CA . ASP A 1 66 ? -9.25 -28.188 -25.594 1 98 66 ASP A CA 1
ATOM 469 C C . ASP A 1 66 ? -9.492 -26.703 -25.312 1 98 66 ASP A C 1
ATOM 471 O O . ASP A 1 66 ? -10.617 -26.219 -25.422 1 98 66 ASP A O 1
ATOM 475 N N . ALA A 1 67 ? -8.422 -25.969 -25.062 1 98.12 67 ALA A N 1
ATOM 476 C CA . ALA A 1 67 ? -8.492 -24.578 -24.672 1 98.12 67 ALA A CA 1
ATOM 477 C C . ALA A 1 67 ? -9.062 -23.719 -25.797 1 98.12 67 ALA A C 1
ATOM 479 O O . ALA A 1 67 ? -9.898 -22.828 -25.547 1 98.12 67 ALA A O 1
ATOM 480 N N . ALA A 1 68 ? -8.609 -23.922 -26.984 1 98.19 68 ALA A N 1
ATOM 481 C CA . ALA A 1 68 ? -9.062 -23.141 -28.125 1 98.19 68 ALA A CA 1
ATOM 482 C C . ALA A 1 68 ? -10.578 -23.203 -28.281 1 98.19 68 ALA A C 1
ATOM 484 O O . ALA A 1 68 ? -11.242 -22.188 -28.453 1 98.19 68 ALA A O 1
ATOM 485 N N . GLU A 1 69 ? -11.109 -24.391 -28.219 1 98.31 69 GLU A N 1
ATOM 486 C CA . GLU A 1 69 ? -12.555 -24.594 -28.359 1 98.31 69 GLU A CA 1
ATOM 487 C C . GLU A 1 69 ? -13.312 -23.891 -27.234 1 98.31 69 GLU A C 1
ATOM 489 O O . GLU A 1 69 ? -14.328 -23.219 -27.484 1 98.31 69 GLU A O 1
ATOM 494 N N . VAL A 1 70 ? -12.875 -24.031 -26 1 98.56 70 VAL A N 1
ATOM 495 C CA . VAL A 1 70 ? -13.531 -23.422 -24.844 1 98.56 70 VAL A CA 1
ATOM 496 C C . VAL A 1 70 ? -13.57 -21.906 -25.016 1 98.56 70 VAL A C 1
ATOM 498 O O . VAL A 1 70 ? -14.617 -21.281 -24.859 1 98.56 70 VAL A O 1
ATOM 501 N N . LEU A 1 71 ? -12.43 -21.281 -25.406 1 98.62 71 LEU A N 1
ATOM 502 C CA . LEU A 1 71 ? -12.328 -19.844 -25.531 1 98.62 71 LEU A CA 1
ATOM 503 C C . LEU A 1 71 ? -13.172 -19.328 -26.688 1 98.62 71 LEU A C 1
ATOM 505 O O . LEU A 1 71 ? -13.805 -18.266 -26.594 1 98.62 71 LEU A O 1
ATOM 509 N N . GLU A 1 72 ? -13.227 -20.062 -27.766 1 97.81 72 GLU A N 1
ATOM 510 C CA . GLU A 1 72 ? -14 -19.672 -28.953 1 97.81 72 GLU A CA 1
ATOM 511 C C . GLU A 1 72 ? -15.5 -19.734 -28.672 1 97.81 72 GLU A C 1
ATOM 513 O O . GLU A 1 72 ? -16.266 -18.906 -29.156 1 97.81 72 GLU A O 1
ATOM 518 N N . GLN A 1 73 ? -15.891 -20.672 -27.938 1 97.94 73 GLN A N 1
ATOM 519 C CA . GLN A 1 73 ? -17.312 -20.906 -27.719 1 97.94 73 GLN A CA 1
ATOM 520 C C . GLN A 1 73 ? -17.859 -20 -26.625 1 97.94 73 GLN A C 1
ATOM 522 O O . GLN A 1 73 ? -19.016 -19.578 -26.688 1 97.94 73 GLN A O 1
ATOM 527 N N . THR A 1 74 ? -17.047 -19.672 -25.641 1 98.25 74 THR A N 1
ATOM 528 C CA . THR A 1 74 ? -17.578 -19.016 -24.453 1 98.25 74 THR A CA 1
ATOM 529 C C . THR A 1 74 ? -17.297 -17.531 -24.484 1 98.25 74 THR A C 1
ATOM 531 O O . THR A 1 74 ? -17.953 -16.75 -23.781 1 98.25 74 THR A O 1
ATOM 534 N N . HIS A 1 75 ? -16.297 -17.062 -25.203 1 97.44 75 HIS A N 1
ATOM 535 C CA . HIS A 1 75 ? -15.914 -15.664 -25.297 1 97.44 75 HIS A CA 1
ATOM 536 C C . HIS A 1 75 ? -15.859 -15.008 -23.906 1 97.44 75 HIS A C 1
ATOM 538 O O . HIS A 1 75 ? -16.531 -14.008 -23.672 1 97.44 75 HIS A O 1
ATOM 544 N N . PRO A 1 76 ? -15.086 -15.562 -23.016 1 98.75 76 PRO A N 1
ATOM 545 C CA . PRO A 1 76 ? -15.031 -15.016 -21.656 1 98.75 76 PRO A CA 1
ATOM 546 C C . PRO A 1 76 ? -14.367 -13.648 -21.594 1 98.75 76 PRO A C 1
ATOM 548 O O . PRO A 1 76 ? -13.664 -13.25 -22.531 1 98.75 76 PRO A O 1
ATOM 551 N N . ASP A 1 77 ? -14.656 -12.891 -20.438 1 98.62 77 ASP A N 1
ATOM 552 C CA . ASP A 1 77 ? -13.977 -11.625 -20.188 1 98.62 77 ASP A CA 1
ATOM 553 C C . ASP A 1 77 ? -12.531 -11.859 -19.734 1 98.62 77 ASP A C 1
ATOM 555 O O . ASP A 1 77 ? -11.664 -11.008 -19.953 1 98.62 77 ASP A O 1
ATOM 559 N N . ILE A 1 78 ? -12.281 -13.07 -19.094 1 98.81 78 ILE A N 1
ATOM 560 C CA . ILE A 1 78 ? -10.969 -13.289 -18.484 1 98.81 78 ILE A CA 1
ATOM 561 C C . ILE A 1 78 ? -10.75 -14.781 -18.25 1 98.81 78 ILE A C 1
ATOM 563 O O . ILE A 1 78 ? -11.703 -15.516 -17.984 1 98.81 78 ILE A O 1
ATOM 567 N N . ALA A 1 79 ? -9.555 -15.203 -18.406 1 98.88 79 ALA A N 1
ATOM 568 C CA . ALA A 1 79 ? -9.102 -16.516 -17.953 1 98.88 79 ALA A CA 1
ATOM 569 C C . ALA A 1 79 ? -8.258 -16.391 -16.688 1 98.88 79 ALA A C 1
ATOM 571 O O . ALA A 1 79 ? -7.348 -15.57 -16.609 1 98.88 79 ALA A O 1
ATOM 572 N N . VAL A 1 80 ? -8.57 -17.188 -15.695 1 98.56 80 VAL A N 1
ATOM 573 C CA . VAL A 1 80 ? -7.754 -17.266 -14.484 1 98.56 80 VAL A CA 1
ATOM 574 C C . VAL A 1 80 ? -6.863 -18.516 -14.555 1 98.56 80 VAL A C 1
ATOM 576 O O . VAL A 1 80 ? -7.359 -19.641 -14.508 1 98.56 80 VAL A O 1
ATOM 579 N N . ILE A 1 81 ? -5.551 -18.266 -14.594 1 97.62 81 ILE A N 1
ATOM 580 C CA . ILE A 1 81 ? -4.605 -19.328 -14.93 1 97.62 81 ILE A CA 1
ATOM 581 C C . ILE A 1 81 ? -3.73 -19.641 -13.719 1 97.62 81 ILE A C 1
ATOM 583 O O . ILE A 1 81 ? -2.971 -18.781 -13.258 1 97.62 81 ILE A O 1
ATOM 587 N N . ALA A 1 82 ? -3.803 -20.75 -13.141 1 92 82 ALA A N 1
ATOM 588 C CA . ALA A 1 82 ? -2.951 -21.25 -12.062 1 92 82 ALA A CA 1
ATOM 589 C C . ALA A 1 82 ? -2.352 -22.609 -12.422 1 92 82 ALA A C 1
ATOM 591 O O . ALA A 1 82 ? -2.877 -23.656 -12.023 1 92 82 ALA A O 1
ATOM 592 N N . VAL A 1 83 ? -1.256 -22.594 -13.164 1 84.12 83 VAL A N 1
ATOM 593 C CA . VAL A 1 83 ? -0.688 -23.844 -13.695 1 84.12 83 VAL A CA 1
ATOM 594 C C . VAL A 1 83 ? 0.793 -23.922 -13.328 1 84.12 83 VAL A C 1
ATOM 596 O O . VAL A 1 83 ? 1.193 -24.766 -12.523 1 84.12 83 VAL A O 1
ATOM 599 N N . ASN A 1 84 ? 1.622 -22.891 -13.898 1 82.62 84 ASN A N 1
ATOM 600 C CA . ASN A 1 84 ? 3.068 -22.969 -13.719 1 82.62 84 ASN A CA 1
ATOM 601 C C . ASN A 1 84 ? 3.639 -21.641 -13.227 1 82.62 84 ASN A C 1
ATOM 603 O O . ASN A 1 84 ? 3.023 -20.578 -13.406 1 82.62 84 ASN A O 1
ATOM 607 N N . SER A 1 85 ? 4.848 -21.797 -12.625 1 85.94 85 SER A N 1
ATOM 608 C CA . SER A 1 85 ? 5.473 -20.625 -12.031 1 85.94 85 SER A CA 1
ATOM 609 C C . SER A 1 85 ? 6.32 -19.875 -13.055 1 85.94 85 SER A C 1
ATOM 611 O O . SER A 1 85 ? 6.406 -18.641 -13.023 1 85.94 85 SER A O 1
ATOM 613 N N . TYR A 1 86 ? 6.922 -20.672 -13.93 1 89.56 86 TYR A N 1
ATOM 614 C CA . TYR A 1 86 ? 7.848 -20.078 -14.891 1 89.56 86 TYR A CA 1
ATOM 615 C C . TYR A 1 86 ? 7.16 -19.812 -16.219 1 89.56 86 TYR A C 1
ATOM 617 O O . TYR A 1 86 ? 6.293 -20.578 -16.641 1 89.56 86 TYR A O 1
ATOM 625 N N . LEU A 1 87 ? 7.551 -18.766 -16.875 1 91.94 87 LEU A N 1
ATOM 626 C CA . LEU A 1 87 ? 6.906 -18.312 -18.109 1 91.94 87 LEU A CA 1
ATOM 627 C C . LEU A 1 87 ? 7.066 -19.344 -19.219 1 91.94 87 LEU A C 1
ATOM 629 O O . LEU A 1 87 ? 6.156 -19.547 -20.031 1 91.94 87 LEU A O 1
ATOM 633 N N . THR A 1 88 ? 8.219 -20.047 -19.234 1 90.75 88 THR A N 1
ATOM 634 C CA . THR A 1 88 ? 8.453 -21.062 -20.266 1 90.75 88 THR A CA 1
ATOM 635 C C . THR A 1 88 ? 7.41 -22.172 -20.188 1 90.75 88 THR A C 1
ATOM 637 O O . THR A 1 88 ? 7.043 -22.766 -21.203 1 90.75 88 THR A O 1
ATOM 640 N N . ASP A 1 89 ? 6.953 -22.359 -18.984 1 89.12 89 ASP A N 1
ATOM 641 C CA . ASP A 1 89 ? 5.977 -23.422 -18.781 1 89.12 89 ASP A CA 1
ATOM 642 C C . ASP A 1 89 ? 4.551 -22.891 -18.891 1 89.12 89 ASP A C 1
ATOM 644 O O . ASP A 1 89 ? 3.619 -23.656 -19.172 1 89.12 89 ASP A O 1
ATOM 648 N N . ALA A 1 90 ? 4.375 -21.609 -18.656 1 91.06 90 ALA A N 1
ATOM 649 C CA . ALA A 1 90 ? 3.041 -21.016 -18.656 1 91.06 90 ALA A CA 1
ATOM 650 C C . ALA A 1 90 ? 2.723 -20.375 -20 1 91.06 90 ALA A C 1
ATOM 652 O O . ALA A 1 90 ? 1.581 -19.984 -20.25 1 91.06 90 ALA A O 1
ATOM 653 N N . VAL A 1 91 ? 3.656 -20.281 -20.891 1 95.88 91 VAL A N 1
ATOM 654 C CA . VAL A 1 91 ? 3.578 -19.453 -22.094 1 95.88 91 VAL A CA 1
ATOM 655 C C . VAL A 1 91 ? 2.447 -19.969 -23 1 95.88 91 VAL A C 1
ATOM 657 O O . VAL A 1 91 ? 1.76 -19.172 -23.641 1 95.88 91 VAL A O 1
ATOM 660 N N . GLU A 1 92 ? 2.217 -21.203 -23.094 1 95.88 92 GLU A N 1
ATOM 661 C CA . GLU A 1 92 ? 1.201 -21.75 -23.984 1 95.88 92 GLU A CA 1
ATOM 662 C C . GLU A 1 92 ? -0.198 -21.312 -23.562 1 95.88 92 GLU A C 1
ATOM 664 O O . GLU A 1 92 ? -1.033 -20.984 -24.422 1 95.88 92 GLU A O 1
ATOM 669 N N . GLN A 1 93 ? -0.492 -21.344 -22.297 1 97.19 93 GLN A N 1
ATOM 670 C CA . GLN A 1 93 ? -1.787 -20.922 -21.781 1 97.19 93 GLN A CA 1
ATOM 671 C C . GLN A 1 93 ? -2.008 -19.422 -22.016 1 97.19 93 GLN A C 1
ATOM 673 O O . GLN A 1 93 ? -3.098 -19.016 -22.422 1 97.19 93 GLN A O 1
ATOM 678 N N . LEU A 1 94 ? -0.969 -18.656 -21.797 1 98.31 94 LEU A N 1
ATOM 679 C CA . LEU A 1 94 ? -1.06 -17.219 -22.016 1 98.31 94 LEU A CA 1
ATOM 680 C C . LEU A 1 94 ? -1.211 -16.906 -23.5 1 98.31 94 LEU A C 1
ATOM 682 O O . LEU A 1 94 ? -2.018 -16.047 -23.875 1 98.31 94 LEU A O 1
ATOM 686 N N . ARG A 1 95 ? -0.457 -17.625 -24.312 1 98.38 95 ARG A N 1
ATOM 687 C CA . ARG A 1 95 ? -0.473 -17.406 -25.766 1 98.38 95 ARG A CA 1
ATOM 688 C C . ARG A 1 95 ? -1.854 -17.703 -26.344 1 98.38 95 ARG A C 1
ATOM 690 O O . ARG A 1 95 ? -2.371 -16.922 -27.141 1 98.38 95 ARG A O 1
ATOM 697 N N . ILE A 1 96 ? -2.432 -18.797 -25.984 1 98.44 96 ILE A N 1
ATOM 698 C CA . ILE A 1 96 ? -3.719 -19.188 -26.562 1 98.44 96 ILE A CA 1
ATOM 699 C C . ILE A 1 96 ? -4.789 -18.188 -26.141 1 98.44 96 ILE A C 1
ATOM 701 O O . ILE A 1 96 ? -5.707 -17.891 -26.906 1 98.44 96 ILE A O 1
ATOM 705 N N . CYS A 1 97 ? -4.754 -17.672 -24.875 1 98.69 97 CYS A N 1
ATOM 706 C CA . CYS A 1 97 ? -5.672 -16.609 -24.453 1 98.69 97 CYS A CA 1
ATOM 707 C C . CYS A 1 97 ? -5.496 -15.359 -25.297 1 98.69 97 CYS A C 1
ATOM 709 O O . CYS A 1 97 ? -6.473 -14.805 -25.797 1 98.69 97 CYS A O 1
ATOM 711 N N . ALA A 1 98 ? -4.254 -14.961 -25.484 1 98.69 98 ALA A N 1
ATOM 712 C CA . ALA A 1 98 ? -3.957 -13.773 -26.281 1 98.69 98 ALA A CA 1
ATOM 713 C C . ALA A 1 98 ? -4.441 -13.938 -27.719 1 98.69 98 ALA A C 1
ATOM 715 O O . ALA A 1 98 ? -5.035 -13.023 -28.281 1 98.69 98 ALA A O 1
ATOM 716 N N . GLU A 1 99 ? -4.184 -15.109 -28.266 1 98.44 99 GLU A N 1
ATOM 717 C CA . GLU A 1 99 ? -4.586 -15.391 -29.641 1 98.44 99 GLU A CA 1
ATOM 718 C C . GLU A 1 99 ? -6.09 -15.211 -29.812 1 98.44 99 GLU A C 1
ATOM 720 O O . GLU A 1 99 ? -6.555 -14.828 -30.891 1 98.44 99 GLU A O 1
ATOM 725 N N . HIS A 1 100 ? -6.859 -15.461 -28.828 1 98.44 100 HIS A N 1
ATOM 726 C CA . HIS A 1 100 ? -8.312 -15.391 -28.906 1 98.44 100 HIS A CA 1
ATOM 727 C C . HIS A 1 100 ? -8.828 -14.062 -28.359 1 98.44 100 HIS A C 1
ATOM 729 O O . HIS A 1 100 ? -10.039 -13.891 -28.188 1 98.44 100 HIS A O 1
ATOM 735 N N . GLY A 1 101 ? -7.926 -13.117 -27.969 1 98.56 101 GLY A N 1
ATOM 736 C CA . GLY A 1 101 ? -8.305 -11.805 -27.453 1 98.56 101 GLY A CA 1
ATOM 737 C C . GLY A 1 101 ? -8.906 -11.859 -26.062 1 98.56 101 GLY A C 1
ATOM 738 O O . GLY A 1 101 ? -9.719 -11.008 -25.703 1 98.56 101 GLY A O 1
ATOM 739 N N . VAL A 1 102 ? -8.602 -12.906 -25.312 1 98.81 102 VAL A N 1
ATOM 740 C CA . VAL A 1 102 ? -9.133 -13.094 -23.969 1 98.81 102 VAL A CA 1
ATOM 741 C C . VAL A 1 102 ? -8.109 -12.625 -22.938 1 98.81 102 VAL A C 1
ATOM 743 O O . VAL A 1 102 ? -6.941 -13 -23 1 98.81 102 VAL A O 1
ATOM 746 N N . ASN A 1 103 ? -8.508 -11.711 -22 1 98.88 103 ASN A N 1
ATOM 747 C CA . ASN A 1 103 ? -7.637 -11.32 -20.891 1 98.88 103 ASN A CA 1
ATOM 748 C C . ASN A 1 103 ? -7.254 -12.516 -20.031 1 98.88 103 ASN A C 1
ATOM 750 O O . ASN A 1 103 ? -8.023 -13.469 -19.906 1 98.88 103 ASN A O 1
ATOM 754 N N . ALA A 1 104 ? -6.059 -12.43 -19.484 1 98.88 104 ALA A N 1
ATOM 755 C CA . ALA A 1 104 ? -5.625 -13.516 -18.609 1 98.88 104 ALA A CA 1
ATOM 756 C C . ALA A 1 104 ? -4.918 -12.969 -17.375 1 98.88 104 ALA A C 1
ATOM 758 O O . ALA A 1 104 ? -4.133 -12.016 -17.469 1 98.88 104 ALA A O 1
ATOM 759 N N . VAL A 1 105 ? -5.258 -13.492 -16.219 1 98.81 105 VAL A N 1
ATOM 760 C CA . VAL A 1 105 ? -4.523 -13.281 -14.984 1 98.81 105 VAL A CA 1
ATOM 761 C C . VAL A 1 105 ? -3.979 -14.617 -14.469 1 98.81 105 VAL A C 1
ATOM 763 O O . VAL A 1 105 ? -4.691 -15.625 -14.461 1 98.81 105 VAL A O 1
ATOM 766 N N . THR A 1 106 ? -2.709 -14.625 -14.117 1 97.88 106 THR A N 1
ATOM 767 C CA . THR A 1 106 ? -2.064 -15.891 -13.781 1 97.88 106 THR A CA 1
ATOM 768 C C . THR A 1 106 ? -1.312 -15.781 -12.453 1 97.88 106 THR A C 1
ATOM 770 O O . THR A 1 106 ? -0.919 -14.688 -12.047 1 97.88 106 THR A O 1
ATOM 773 N N . LEU A 1 107 ? -1.091 -16.938 -11.789 1 94.81 107 LEU A N 1
ATOM 774 C CA . LEU A 1 107 ? -0.288 -17.016 -10.578 1 94.81 107 LEU A CA 1
ATOM 775 C C . LEU A 1 107 ? 1.151 -17.406 -10.898 1 94.81 107 LEU A C 1
ATOM 777 O O . LEU A 1 107 ? 1.946 -17.672 -10 1 94.81 107 LEU A O 1
ATOM 781 N N . SER A 1 108 ? 1.418 -17.453 -12.234 1 92.5 108 SER A N 1
ATOM 782 C CA . SER A 1 108 ? 2.816 -17.641 -12.609 1 92.5 108 SER A CA 1
ATOM 783 C C . SER A 1 108 ? 3.701 -16.562 -12.016 1 92.5 108 SER A C 1
ATOM 785 O O . SER A 1 108 ? 3.609 -15.391 -12.406 1 92.5 108 SER A O 1
ATOM 787 N N . GLU A 1 109 ? 4.562 -16.922 -11.148 1 91.69 109 GLU A N 1
ATOM 788 C CA . GLU A 1 109 ? 5.371 -15.977 -10.391 1 91.69 109 GLU A CA 1
ATOM 789 C C . GLU A 1 109 ? 6.25 -15.141 -11.312 1 91.69 109 GLU A C 1
ATOM 791 O O . GLU A 1 109 ? 6.445 -13.945 -11.078 1 91.69 109 GLU A O 1
ATOM 796 N N . GLU A 1 110 ? 6.758 -15.797 -12.359 1 93.88 110 GLU A N 1
ATOM 797 C CA . GLU A 1 110 ? 7.656 -15.062 -13.25 1 93.88 110 GLU A CA 1
ATOM 798 C C . GLU A 1 110 ? 6.91 -13.961 -13.992 1 93.88 110 GLU A C 1
ATOM 800 O O . GLU A 1 110 ? 7.504 -12.945 -14.367 1 93.88 110 GLU A O 1
ATOM 805 N N . MET A 1 111 ? 5.602 -14.148 -14.203 1 96.19 111 MET A N 1
ATOM 806 C CA . MET A 1 111 ? 4.789 -13.195 -14.945 1 96.19 111 MET A CA 1
ATOM 807 C C . MET A 1 111 ? 4.551 -11.93 -14.133 1 96.19 111 MET A C 1
ATOM 809 O O . MET A 1 111 ? 4.043 -10.938 -14.656 1 96.19 111 MET A O 1
ATOM 813 N N . LEU A 1 112 ? 4.941 -11.953 -12.828 1 96.62 112 LEU A N 1
ATOM 814 C CA . LEU A 1 112 ? 4.824 -10.758 -12.008 1 96.62 112 LEU A CA 1
ATOM 815 C C . LEU A 1 112 ? 5.551 -9.578 -12.648 1 96.62 112 LEU A C 1
ATOM 817 O O . LEU A 1 112 ? 5.043 -8.461 -12.648 1 96.62 112 LEU A O 1
ATOM 821 N N . TYR A 1 113 ? 6.684 -9.844 -13.156 1 97.44 113 TYR A N 1
ATOM 822 C CA . TYR A 1 113 ? 7.535 -8.898 -13.859 1 97.44 113 TYR A CA 1
ATOM 823 C C . TYR A 1 113 ? 8.531 -9.617 -14.758 1 97.44 113 TYR A C 1
ATOM 825 O O . TYR A 1 113 ? 9.727 -9.695 -14.445 1 97.44 113 TYR A O 1
ATOM 833 N N . PRO A 1 114 ? 8.133 -10.062 -15.898 1 96.94 114 PRO A N 1
ATOM 834 C CA . PRO A 1 114 ? 8.891 -11.031 -16.688 1 96.94 114 PRO A CA 1
ATOM 835 C C . PRO A 1 114 ? 9.906 -10.367 -17.625 1 96.94 114 PRO A C 1
ATOM 837 O O . PRO A 1 114 ? 10.688 -11.062 -18.281 1 96.94 114 PRO A O 1
ATOM 840 N N . TRP A 1 115 ? 9.977 -9.062 -17.672 1 96.56 115 TRP A N 1
ATOM 841 C CA . TRP A 1 115 ? 10.68 -8.32 -18.703 1 96.56 115 TRP A CA 1
ATOM 842 C C . TRP A 1 115 ? 12.172 -8.641 -18.688 1 96.56 115 TRP A C 1
ATOM 844 O O . TRP A 1 115 ? 12.82 -8.656 -19.734 1 96.56 115 TRP A O 1
ATOM 854 N N . GLU A 1 116 ? 12.695 -8.914 -17.516 1 94.56 116 GLU A N 1
ATOM 855 C CA . GLU A 1 116 ? 14.141 -9.078 -17.391 1 94.56 116 GLU A CA 1
ATOM 856 C C . GLU A 1 116 ? 14.523 -10.555 -17.422 1 94.56 116 GLU A C 1
ATOM 858 O O . GLU A 1 116 ? 15.57 -10.922 -17.969 1 94.56 116 GLU A O 1
ATOM 863 N N . THR A 1 117 ? 13.711 -11.422 -16.906 1 93.69 117 THR A N 1
ATOM 864 C CA . THR A 1 117 ? 14.047 -12.836 -16.781 1 93.69 117 THR A CA 1
ATOM 865 C C . THR A 1 117 ? 13.648 -13.602 -18.047 1 93.69 117 THR A C 1
ATOM 867 O O . THR A 1 117 ? 14.195 -14.672 -18.328 1 93.69 117 THR A O 1
ATOM 870 N N . SER A 1 118 ? 12.688 -13.07 -18.766 1 95.31 118 SER A N 1
ATOM 871 C CA . SER A 1 118 ? 12.258 -13.68 -20.031 1 95.31 118 SER A CA 1
ATOM 872 C C . SER A 1 118 ? 11.93 -12.609 -21.062 1 95.31 118 SER A C 1
ATOM 874 O O . SER A 1 118 ? 10.797 -12.531 -21.547 1 95.31 118 SER A O 1
ATOM 876 N N . PRO A 1 119 ? 12.938 -11.859 -21.5 1 96.25 119 PRO A N 1
ATOM 877 C CA . PRO A 1 119 ? 12.68 -10.688 -22.328 1 96.25 119 PRO A CA 1
ATOM 878 C C . PRO A 1 119 ? 12.07 -11.047 -23.688 1 96.25 119 PRO A C 1
ATOM 880 O O . PRO A 1 119 ? 11.109 -10.406 -24.125 1 96.25 119 PRO A O 1
ATOM 883 N N . GLU A 1 120 ? 12.555 -12.109 -24.328 1 97.12 120 GLU A N 1
ATOM 884 C CA . GLU A 1 120 ? 12.086 -12.461 -25.656 1 97.12 120 GLU A CA 1
ATOM 885 C C . GLU A 1 120 ? 10.648 -12.969 -25.609 1 97.12 120 GLU A C 1
ATOM 887 O O . GLU A 1 120 ? 9.797 -12.492 -26.375 1 97.12 120 GLU A O 1
ATOM 892 N N . LEU A 1 121 ? 10.414 -13.859 -24.672 1 96.94 121 LEU A N 1
ATOM 893 C CA . LEU A 1 121 ? 9.062 -14.391 -24.531 1 96.94 121 LEU A CA 1
ATOM 894 C C . LEU A 1 121 ? 8.078 -13.289 -24.156 1 96.94 121 LEU A C 1
ATOM 896 O O . LEU A 1 121 ? 6.953 -13.25 -24.641 1 96.94 121 LEU A O 1
ATOM 900 N N . SER A 1 122 ? 8.5 -12.445 -23.312 1 97.88 122 SER A N 1
ATOM 901 C CA . SER A 1 122 ? 7.656 -11.344 -22.859 1 97.88 122 SER A CA 1
ATOM 902 C C . SER A 1 122 ? 7.305 -10.414 -24.016 1 97.88 122 SER A C 1
ATOM 904 O O . SER A 1 122 ? 6.156 -9.992 -24.156 1 97.88 122 SER A O 1
ATOM 906 N N . ALA A 1 123 ? 8.305 -10.078 -24.812 1 98.19 123 ALA A N 1
ATOM 907 C CA . ALA A 1 123 ? 8.078 -9.195 -25.953 1 98.19 123 ALA A CA 1
ATOM 908 C C . ALA A 1 123 ? 7.098 -9.82 -26.938 1 98.19 123 ALA A C 1
ATOM 910 O O . ALA A 1 123 ? 6.215 -9.141 -27.453 1 98.19 123 ALA A O 1
ATOM 911 N N . GLU A 1 124 ? 7.277 -11.055 -27.188 1 98 124 GLU A N 1
ATOM 912 C CA . GLU A 1 124 ? 6.402 -11.781 -28.094 1 98 124 GLU A CA 1
ATOM 913 C C . GLU A 1 124 ? 4.961 -11.781 -27.594 1 98 124 GLU A C 1
ATOM 915 O O . GLU A 1 124 ? 4.039 -11.445 -28.344 1 98 124 GLU A O 1
ATOM 920 N N . LEU A 1 125 ? 4.77 -12.164 -26.344 1 98.44 125 LEU A N 1
ATOM 921 C CA . LEU A 1 125 ? 3.436 -12.234 -25.75 1 98.44 125 LEU A CA 1
ATOM 922 C C . LEU A 1 125 ? 2.799 -10.844 -25.688 1 98.44 125 LEU A C 1
ATOM 924 O O . LEU A 1 125 ? 1.598 -10.703 -25.922 1 98.44 125 LEU A O 1
ATOM 928 N N . ASP A 1 126 ? 3.607 -9.875 -25.344 1 98.75 126 ASP A N 1
ATOM 929 C CA . ASP A 1 126 ? 3.133 -8.5 -25.266 1 98.75 126 ASP A CA 1
ATOM 930 C C . ASP A 1 126 ? 2.611 -8.031 -26.625 1 98.75 126 ASP A C 1
ATOM 932 O O . ASP A 1 126 ? 1.518 -7.469 -26.719 1 98.75 126 ASP A O 1
ATOM 936 N N . ALA A 1 127 ? 3.383 -8.266 -27.656 1 98.75 127 ALA A N 1
ATOM 937 C CA . ALA A 1 127 ? 2.998 -7.871 -29.016 1 98.75 127 ALA A CA 1
ATOM 938 C C . ALA A 1 127 ? 1.725 -8.586 -29.453 1 98.75 127 ALA A C 1
ATOM 940 O O . ALA A 1 127 ? 0.827 -7.969 -30.031 1 98.75 127 ALA A O 1
ATOM 941 N N . LEU A 1 128 ? 1.694 -9.852 -29.172 1 98.75 128 LEU A N 1
ATOM 942 C CA . LEU A 1 128 ? 0.522 -10.648 -29.531 1 98.75 128 LEU A CA 1
ATOM 943 C C . LEU A 1 128 ? -0.723 -10.133 -28.812 1 98.75 128 LEU A C 1
ATOM 945 O O . LEU A 1 128 ? -1.763 -9.922 -29.453 1 98.75 128 LEU A O 1
ATOM 949 N N . ALA A 1 129 ? -0.638 -9.93 -27.531 1 98.81 129 ALA A N 1
ATOM 950 C CA . ALA A 1 129 ? -1.761 -9.438 -26.734 1 98.81 129 ALA A CA 1
ATOM 951 C C . ALA A 1 129 ? -2.227 -8.07 -27.234 1 98.81 129 ALA A C 1
ATOM 953 O O . ALA A 1 129 ? -3.43 -7.82 -27.344 1 98.81 129 ALA A O 1
ATOM 954 N N . LYS A 1 130 ? -1.31 -7.184 -27.516 1 98.81 130 LYS A N 1
ATOM 955 C CA . LYS A 1 130 ? -1.646 -5.863 -28.047 1 98.81 130 LYS A CA 1
ATOM 956 C C . LYS A 1 130 ? -2.391 -5.98 -29.375 1 98.81 130 LYS A C 1
ATOM 958 O O . LYS A 1 130 ? -3.336 -5.234 -29.625 1 98.81 130 LYS A O 1
ATOM 963 N N . SER A 1 131 ? -1.991 -6.902 -30.219 1 98.62 131 SER A N 1
ATOM 964 C CA . SER A 1 131 ? -2.582 -7.055 -31.547 1 98.62 131 SER A CA 1
ATOM 965 C C . SER A 1 131 ? -4 -7.609 -31.453 1 98.62 131 SER A C 1
ATOM 967 O O . SER A 1 131 ? -4.82 -7.367 -32.344 1 98.62 131 SER A O 1
ATOM 969 N N . THR A 1 132 ? -4.328 -8.297 -30.391 1 98.56 132 THR A N 1
ATOM 970 C CA . THR A 1 132 ? -5.617 -8.969 -30.312 1 98.56 132 THR A CA 1
ATOM 971 C C . THR A 1 132 ? -6.523 -8.281 -29.297 1 98.56 132 THR A C 1
ATOM 973 O O . THR A 1 132 ? -7.707 -8.609 -29.203 1 98.56 132 THR A O 1
ATOM 976 N N . GLY A 1 133 ? -5.926 -7.359 -28.469 1 98.56 133 GLY A N 1
ATOM 977 C CA . GLY A 1 133 ? -6.711 -6.582 -27.516 1 98.56 133 GLY A CA 1
ATOM 978 C C . GLY A 1 133 ? -6.777 -7.211 -26.141 1 98.56 133 GLY A C 1
ATOM 979 O O . GLY A 1 133 ? -7.574 -6.793 -25.297 1 98.56 133 GLY A O 1
ATOM 980 N N . ALA A 1 134 ? -5.957 -8.211 -25.891 1 98.75 134 ALA A N 1
ATOM 981 C CA . ALA A 1 134 ? -5.949 -8.914 -24.609 1 98.75 134 ALA A CA 1
ATOM 982 C C . ALA A 1 134 ? -4.98 -8.25 -23.641 1 98.75 134 ALA A C 1
ATOM 984 O O . ALA A 1 134 ? -3.998 -7.629 -24.047 1 98.75 134 ALA A O 1
ATOM 985 N N . THR A 1 135 ? -5.258 -8.375 -22.344 1 98.94 135 THR A N 1
ATOM 986 C CA . THR A 1 135 ? -4.34 -8.023 -21.266 1 98.94 135 THR A CA 1
ATOM 987 C C . THR A 1 135 ? -3.867 -9.273 -20.531 1 98.94 135 THR A C 1
ATOM 989 O O . THR A 1 135 ? -4.676 -10.133 -20.172 1 98.94 135 THR A O 1
ATOM 992 N N . LEU A 1 136 ? -2.568 -9.391 -20.375 1 98.88 136 LEU A N 1
ATOM 993 C CA . LEU A 1 136 ? -1.965 -10.484 -19.625 1 98.88 136 LEU A CA 1
ATOM 994 C C . LEU A 1 136 ? -1.259 -9.969 -18.375 1 98.88 136 LEU A C 1
ATOM 996 O O . LEU A 1 136 ? -0.424 -9.07 -18.453 1 98.88 136 LEU A O 1
ATOM 1000 N N . THR A 1 137 ? -1.611 -10.547 -17.219 1 98.81 137 THR A N 1
ATOM 1001 C CA . THR A 1 137 ? -1.048 -10.062 -15.961 1 98.81 137 THR A CA 1
ATOM 1002 C C . THR A 1 137 ? -0.693 -11.227 -15.039 1 98.81 137 THR A C 1
ATOM 1004 O O . THR A 1 137 ? -1.456 -12.188 -14.922 1 98.81 137 THR A O 1
ATOM 1007 N N . GLY A 1 138 ? 0.503 -11.156 -14.484 1 98.12 138 GLY A N 1
ATOM 1008 C CA . GLY A 1 138 ? 0.85 -12.008 -13.359 1 98.12 138 GLY A CA 1
ATOM 1009 C C . GLY A 1 138 ? 0.615 -11.352 -12.016 1 98.12 138 GLY A C 1
ATOM 1010 O O . GLY A 1 138 ? 0.927 -10.172 -11.836 1 98.12 138 GLY A O 1
ATOM 1011 N N . THR A 1 139 ? -0.041 -12.055 -11.102 1 97.88 139 THR A N 1
ATOM 1012 C CA . THR A 1 139 ? -0.318 -11.531 -9.766 1 97.88 139 THR A CA 1
ATOM 1013 C C . THR A 1 139 ? -0.128 -12.609 -8.711 1 97.88 139 THR A C 1
ATOM 1015 O O . THR A 1 139 ? 0.692 -13.516 -8.875 1 97.88 139 THR A O 1
ATOM 1018 N N . GLY A 1 140 ? -0.773 -12.5 -7.555 1 95.94 140 GLY A N 1
ATOM 1019 C CA . GLY A 1 140 ? -0.645 -13.367 -6.398 1 95.94 140 GLY A CA 1
ATOM 1020 C C . GLY A 1 140 ? -0.22 -12.633 -5.141 1 95.94 140 GLY A C 1
ATOM 1021 O O . GLY A 1 140 ? -0.341 -11.406 -5.062 1 95.94 140 GLY A O 1
ATOM 1022 N N . TYR A 1 141 ? 0.257 -13.453 -4.16 1 95.44 141 TYR A N 1
ATOM 1023 C CA . TYR A 1 141 ? 0.716 -12.938 -2.877 1 95.44 141 TYR A CA 1
ATOM 1024 C C . TYR A 1 141 ? 1.729 -11.812 -3.072 1 95.44 141 TYR A C 1
ATOM 1026 O O . TYR A 1 141 ? 1.671 -10.789 -2.387 1 95.44 141 TYR A O 1
ATOM 1034 N N . GLN A 1 142 ? 2.568 -11.945 -4.043 1 96.12 142 GLN A N 1
ATOM 1035 C CA . GLN A 1 142 ? 3.693 -11.047 -4.285 1 96.12 142 GLN A CA 1
ATOM 1036 C C . GLN A 1 142 ? 3.213 -9.672 -4.734 1 96.12 142 GLN A C 1
ATOM 1038 O O . GLN A 1 142 ? 3.889 -8.664 -4.504 1 96.12 142 GLN A O 1
ATOM 1043 N N . ASP A 1 143 ? 2.066 -9.617 -5.371 1 97.94 143 ASP A N 1
ATOM 1044 C CA . ASP A 1 143 ? 1.52 -8.375 -5.902 1 97.94 143 ASP A CA 1
ATOM 1045 C C . ASP A 1 143 ? 1.472 -7.293 -4.824 1 97.94 143 ASP A C 1
ATOM 1047 O O . ASP A 1 143 ? 2.203 -6.305 -4.895 1 97.94 143 ASP A O 1
ATOM 1051 N N . THR A 1 144 ? 0.776 -7.562 -3.771 1 98.19 144 THR A N 1
ATOM 1052 C CA . THR A 1 144 ? 0.628 -6.566 -2.715 1 98.19 144 THR A CA 1
ATOM 1053 C C . THR A 1 144 ? 1.81 -6.625 -1.75 1 98.19 144 THR A C 1
ATOM 1055 O O . THR A 1 144 ? 2.451 -5.605 -1.486 1 98.19 144 THR A O 1
ATOM 1058 N N . PHE A 1 145 ? 2.217 -7.785 -1.312 1 98.19 145 PHE A N 1
ATOM 1059 C CA . PHE A 1 145 ? 3.072 -7.922 -0.14 1 98.19 145 PHE A CA 1
ATOM 1060 C C . PHE A 1 145 ? 4.535 -7.711 -0.509 1 98.19 145 PHE A C 1
ATOM 1062 O O . PHE A 1 145 ? 5.336 -7.289 0.327 1 98.19 145 PHE A O 1
ATOM 1069 N N . TRP A 1 146 ? 4.867 -8.008 -1.744 1 98.06 146 TRP A N 1
ATOM 1070 C CA . TRP A 1 146 ? 6.281 -7.906 -2.096 1 98.06 146 TRP A CA 1
ATOM 1071 C C . TRP A 1 146 ? 6.527 -6.723 -3.021 1 98.06 146 TRP A C 1
ATOM 1073 O O . TRP A 1 146 ? 7.648 -6.211 -3.098 1 98.06 146 TRP A O 1
ATOM 1083 N N . VAL A 1 147 ? 5.492 -6.234 -3.721 1 98.38 147 VAL A N 1
ATOM 1084 C CA . VAL A 1 147 ? 5.754 -5.184 -4.699 1 98.38 147 VAL A CA 1
ATOM 1085 C C . VAL A 1 147 ? 5.031 -3.902 -4.285 1 98.38 147 VAL A C 1
ATOM 1087 O O . VAL A 1 147 ? 5.668 -2.941 -3.846 1 98.38 147 VAL A O 1
ATOM 1090 N N . ASN A 1 148 ? 3.701 -3.92 -4.297 1 98.44 148 ASN A N 1
ATOM 1091 C CA . ASN A 1 148 ? 2.963 -2.664 -4.203 1 98.44 148 ASN A CA 1
ATOM 1092 C C . ASN A 1 148 ? 3.045 -2.072 -2.797 1 98.44 148 ASN A C 1
ATOM 1094 O O . ASN A 1 148 ? 3.09 -0.852 -2.635 1 98.44 148 ASN A O 1
ATOM 1098 N N . MET A 1 149 ? 2.969 -2.883 -1.773 1 98.38 149 MET A N 1
ATOM 1099 C CA . MET A 1 149 ? 3.082 -2.398 -0.402 1 98.38 149 MET A CA 1
ATOM 1100 C C . MET A 1 149 ? 4.473 -1.828 -0.139 1 98.38 149 MET A C 1
ATOM 1102 O O . MET A 1 149 ? 4.613 -0.817 0.551 1 98.38 149 MET A O 1
ATOM 1106 N N . ILE A 1 150 ? 5.449 -2.457 -0.717 1 98.69 150 ILE A N 1
ATOM 1107 C CA . ILE A 1 150 ? 6.828 -2.014 -0.528 1 98.69 150 ILE A CA 1
ATOM 1108 C C . ILE A 1 150 ? 7.078 -0.748 -1.345 1 98.69 150 ILE A C 1
ATOM 1110 O O . ILE A 1 150 ? 7.723 0.189 -0.866 1 98.69 150 ILE A O 1
ATOM 1114 N N . ALA A 1 151 ? 6.59 -0.754 -2.561 1 98.31 151 ALA A N 1
ATOM 1115 C CA . ALA A 1 151 ? 6.699 0.452 -3.377 1 98.31 151 ALA A CA 1
ATOM 1116 C C . ALA A 1 151 ? 6.047 1.645 -2.68 1 98.31 151 ALA A C 1
ATOM 1118 O O . ALA A 1 151 ? 6.582 2.756 -2.711 1 98.31 151 ALA A O 1
ATOM 1119 N N . LEU A 1 152 ? 4.902 1.441 -2.09 1 98.25 152 LEU A N 1
ATOM 1120 C CA . LEU A 1 152 ? 4.219 2.475 -1.322 1 98.25 152 LEU A CA 1
ATOM 1121 C C . LEU A 1 152 ? 5.074 2.938 -0.147 1 98.25 152 LEU A C 1
ATOM 1123 O O . LEU A 1 152 ? 5.195 4.137 0.103 1 98.25 152 LEU A O 1
ATOM 1127 N N . LEU A 1 153 ? 5.656 1.98 0.613 1 98.62 153 LEU A N 1
ATOM 1128 C CA . LEU A 1 153 ? 6.547 2.303 1.723 1 98.62 153 LEU A CA 1
ATOM 1129 C C . LEU A 1 153 ? 7.738 3.125 1.243 1 98.62 153 LEU A C 1
ATOM 1131 O O . LEU A 1 153 ? 8.125 4.105 1.887 1 98.62 153 LEU A O 1
ATOM 1135 N N . MET A 1 154 ? 8.289 2.754 0.112 1 98.56 154 MET A N 1
ATOM 1136 C CA . MET A 1 154 ? 9.391 3.506 -0.473 1 98.56 154 MET A CA 1
ATOM 1137 C C . MET A 1 154 ? 8.977 4.945 -0.767 1 98.56 154 MET A C 1
ATOM 1139 O O . MET A 1 154 ? 9.773 5.871 -0.61 1 98.56 154 MET A O 1
ATOM 1143 N N . GLY A 1 155 ? 7.723 5.129 -1.161 1 98.12 155 GLY A N 1
ATOM 1144 C CA . GLY A 1 155 ? 7.211 6.457 -1.468 1 98.12 155 GLY A CA 1
ATOM 1145 C C . GLY A 1 155 ? 7.211 7.387 -0.271 1 98.12 155 GLY A C 1
ATOM 1146 O O . GLY A 1 155 ? 7.066 8.602 -0.424 1 98.12 155 GLY A O 1
ATOM 1147 N N . THR A 1 156 ? 7.391 6.848 0.948 1 98.38 156 THR A N 1
ATOM 1148 C CA . THR A 1 156 ? 7.352 7.668 2.156 1 98.38 156 THR A CA 1
ATOM 1149 C C . THR A 1 156 ? 8.758 8.086 2.574 1 98.38 156 THR A C 1
ATOM 1151 O O . THR A 1 156 ? 8.945 8.672 3.641 1 98.38 156 THR A O 1
ATOM 1154 N N . ALA A 1 157 ? 9.742 7.789 1.754 1 98 157 ALA A N 1
ATOM 1155 C CA . ALA A 1 157 ? 11.133 8.125 2.059 1 98 157 ALA A CA 1
ATOM 1156 C C . ALA A 1 157 ? 11.578 9.359 1.279 1 98 157 ALA A C 1
ATOM 1158 O O . ALA A 1 157 ? 11.125 9.586 0.154 1 98 157 ALA A O 1
ATOM 1159 N N . HIS A 1 158 ? 12.438 10.156 1.91 1 97.88 158 HIS A N 1
ATOM 1160 C CA . HIS A 1 158 ? 13.133 11.242 1.227 1 97.88 158 HIS A CA 1
ATOM 1161 C C . HIS A 1 158 ? 14.352 10.719 0.468 1 97.88 158 HIS A C 1
ATOM 1163 O O . HIS A 1 158 ? 14.602 11.141 -0.664 1 97.88 158 HIS A O 1
ATOM 1169 N N . ARG A 1 159 ? 15.031 9.859 1.074 1 97.62 159 ARG A N 1
ATOM 1170 C CA . ARG A 1 159 ? 16.203 9.195 0.52 1 97.62 159 ARG A CA 1
ATOM 1171 C C . ARG A 1 159 ? 16.219 7.719 0.891 1 97.62 159 ARG A C 1
ATOM 1173 O O . ARG A 1 159 ? 15.906 7.355 2.025 1 97.62 159 ARG A O 1
ATOM 1180 N N . ILE A 1 160 ? 16.641 6.859 -0.041 1 98.19 160 ILE A N 1
ATOM 1181 C CA . ILE A 1 160 ? 16.766 5.43 0.203 1 98.19 160 ILE A CA 1
ATOM 1182 C C . ILE A 1 160 ? 18.203 4.996 -0.033 1 98.19 160 ILE A C 1
ATOM 1184 O O . ILE A 1 160 ? 18.797 5.316 -1.069 1 98.19 160 ILE A O 1
ATOM 1188 N N . ASP A 1 161 ? 18.766 4.324 0.965 1 98.56 161 ASP A N 1
ATOM 1189 C CA . ASP A 1 161 ? 20.078 3.693 0.82 1 98.56 161 ASP A CA 1
ATOM 1190 C C . ASP A 1 161 ? 19.938 2.199 0.528 1 98.56 161 ASP A C 1
ATOM 1192 O O . ASP A 1 161 ? 20.625 1.667 -0.348 1 98.56 161 ASP A O 1
ATOM 1196 N N . THR A 1 162 ? 19.078 1.571 1.266 1 98.75 162 THR A N 1
ATOM 1197 C CA . THR A 1 162 ? 18.891 0.138 1.076 1 98.75 162 THR A CA 1
ATOM 1198 C C . THR A 1 162 ? 17.422 -0.246 1.298 1 98.75 162 THR A C 1
ATOM 1200 O O . THR A 1 162 ? 16.766 0.286 2.195 1 98.75 162 THR A O 1
ATOM 1203 N N . VAL A 1 163 ? 16.891 -1.1 0.521 1 98.81 163 VAL A N 1
ATOM 1204 C CA . VAL A 1 163 ? 15.617 -1.799 0.709 1 98.81 163 VAL A CA 1
ATOM 1205 C C . VAL A 1 163 ? 15.875 -3.287 0.933 1 98.81 163 VAL A C 1
ATOM 1207 O O . VAL A 1 163 ? 16.469 -3.957 0.077 1 98.81 163 VAL A O 1
ATOM 1210 N N . ARG A 1 164 ? 15.43 -3.846 2.072 1 98.81 164 ARG A N 1
ATOM 1211 C CA . ARG A 1 164 ? 15.68 -5.246 2.406 1 98.81 164 ARG A CA 1
ATOM 1212 C C . ARG A 1 164 ? 14.375 -5.961 2.762 1 98.81 164 ARG A C 1
ATOM 1214 O O . ARG A 1 164 ? 13.648 -5.52 3.648 1 98.81 164 ARG A O 1
ATOM 1221 N N . GLY A 1 165 ? 14.156 -7.02 2.066 1 98.62 165 GLY A N 1
ATOM 1222 C CA . GLY A 1 165 ? 13.008 -7.855 2.373 1 98.62 165 GLY A CA 1
ATOM 1223 C C . GLY A 1 165 ? 13.398 -9.234 2.873 1 98.62 165 GLY A C 1
ATOM 1224 O O . GLY A 1 165 ? 14.43 -9.781 2.482 1 98.62 165 GLY A O 1
ATOM 1225 N N . LYS A 1 166 ? 12.562 -9.797 3.727 1 98.06 166 LYS A N 1
ATOM 1226 C CA . LYS A 1 166 ? 12.648 -11.18 4.191 1 98.06 166 LYS A CA 1
ATOM 1227 C C . LYS A 1 166 ? 11.289 -11.867 4.145 1 98.06 166 LYS A C 1
ATOM 1229 O O . LYS A 1 166 ? 10.305 -11.336 4.668 1 98.06 166 LYS A O 1
ATOM 1234 N N . ALA A 1 167 ? 11.266 -12.969 3.453 1 97.19 167 ALA A N 1
ATOM 1235 C CA . ALA A 1 167 ? 10.039 -13.758 3.367 1 97.19 167 ALA A CA 1
ATOM 1236 C C . ALA A 1 167 ? 10.328 -15.242 3.531 1 97.19 167 ALA A C 1
ATOM 1238 O O . ALA A 1 167 ? 11.422 -15.711 3.211 1 97.19 167 ALA A O 1
ATOM 1239 N N . SER A 1 168 ? 9.398 -15.945 4.02 1 95.31 168 SER A N 1
ATOM 1240 C CA . SER A 1 168 ? 9.516 -17.406 4.125 1 95.31 168 SER A CA 1
ATOM 1241 C C . SER A 1 168 ? 8.164 -18.078 3.943 1 95.31 168 SER A C 1
ATOM 1243 O O . SER A 1 168 ? 7.117 -17.438 4.102 1 95.31 168 SER A O 1
ATOM 1245 N N . TRP A 1 169 ? 8.164 -19.281 3.529 1 91.19 169 TRP A N 1
ATOM 1246 C CA . TRP A 1 169 ? 6.961 -20.094 3.434 1 91.19 169 TRP A CA 1
ATOM 1247 C C . TRP A 1 169 ? 7.258 -21.547 3.771 1 91.19 169 TRP A C 1
ATOM 1249 O O . TRP A 1 169 ? 8.406 -22 3.689 1 91.19 169 TRP A O 1
ATOM 1259 N N . ASN A 1 170 ? 6.254 -22.266 4.145 1 92.38 170 ASN A N 1
ATOM 1260 C CA . ASN A 1 170 ? 6.363 -23.688 4.477 1 92.38 170 ASN A CA 1
ATOM 1261 C C . ASN A 1 170 ? 6.227 -24.562 3.236 1 92.38 170 ASN A C 1
ATOM 1263 O O . ASN A 1 170 ? 5.141 -24.656 2.656 1 92.38 170 ASN A O 1
ATOM 1267 N N . VAL A 1 171 ? 7.266 -25.281 2.859 1 90 171 VAL A N 1
ATOM 1268 C CA . VAL A 1 171 ? 7.27 -26.078 1.639 1 90 171 VAL A CA 1
ATOM 1269 C C . VAL A 1 171 ? 6.258 -27.219 1.765 1 90 171 VAL A C 1
ATOM 1271 O O . VAL A 1 171 ? 5.68 -27.656 0.768 1 90 171 VAL A O 1
ATOM 1274 N N . ASP A 1 172 ? 5.98 -27.641 2.973 1 88.81 172 ASP A N 1
ATOM 1275 C CA . ASP A 1 172 ? 5.059 -28.75 3.193 1 88.81 172 ASP A CA 1
ATOM 1276 C C . ASP A 1 172 ? 3.635 -28.359 2.793 1 88.81 172 ASP A C 1
ATOM 1278 O O . ASP A 1 172 ? 2.807 -29.234 2.516 1 88.81 172 ASP A O 1
ATOM 1282 N N . ASP A 1 173 ? 3.373 -27.109 2.771 1 81.12 173 ASP A N 1
ATOM 1283 C CA . ASP A 1 173 ? 2.033 -26.641 2.438 1 81.12 173 ASP A CA 1
ATOM 1284 C C . ASP A 1 173 ? 1.78 -26.719 0.933 1 81.12 173 ASP A C 1
ATOM 1286 O O . ASP A 1 173 ? 0.642 -26.594 0.481 1 81.12 173 ASP A O 1
ATOM 1290 N N . PHE A 1 174 ? 2.811 -27.031 0.103 1 75.44 174 PHE A N 1
ATOM 1291 C CA . PHE A 1 174 ? 2.678 -26.906 -1.343 1 75.44 174 PHE A CA 1
ATOM 1292 C C . PHE A 1 174 ? 2.896 -28.234 -2.031 1 75.44 174 PHE A C 1
ATOM 1294 O O . PHE A 1 174 ? 2.943 -28.312 -3.262 1 75.44 174 PHE A O 1
ATOM 1301 N N . GLY A 1 175 ? 3.086 -29.297 -1.26 1 76.12 175 GLY A N 1
ATOM 1302 C CA . GLY A 1 175 ? 3.107 -30.641 -1.817 1 76.12 175 GLY A CA 1
ATOM 1303 C C . GLY A 1 175 ? 4.512 -31.172 -2.055 1 76.12 175 GLY A C 1
ATOM 1304 O O . GLY A 1 175 ? 5.492 -30.453 -1.833 1 76.12 175 GLY A O 1
ATOM 1305 N N . PRO A 1 176 ? 4.625 -32.406 -2.5 1 82.38 176 PRO A N 1
ATOM 1306 C CA . PRO A 1 176 ? 5.918 -33.094 -2.58 1 82.38 176 PRO A CA 1
ATOM 1307 C C . PRO A 1 176 ? 6.805 -32.562 -3.697 1 82.38 176 PRO A C 1
ATOM 1309 O O . PRO A 1 176 ? 8.031 -32.562 -3.57 1 82.38 176 PRO A O 1
ATOM 1312 N N . GLU A 1 177 ? 6.191 -32.062 -4.801 1 74.62 177 GLU A N 1
ATOM 1313 C CA . GLU A 1 177 ? 6.984 -31.547 -5.91 1 74.62 177 GLU A CA 1
ATOM 1314 C C . GLU A 1 177 ? 7.805 -30.328 -5.477 1 74.62 177 GLU A C 1
ATOM 1316 O O . GLU A 1 177 ? 9.008 -30.266 -5.734 1 74.62 177 GLU A O 1
ATOM 1321 N N . LEU A 1 178 ? 7.16 -29.406 -4.824 1 77.88 178 LEU A N 1
ATOM 1322 C CA . LEU A 1 178 ? 7.883 -28.234 -4.363 1 77.88 178 LEU A CA 1
ATOM 1323 C C . LEU A 1 178 ? 8.914 -28.594 -3.307 1 77.88 178 LEU A C 1
ATOM 1325 O O . LEU A 1 178 ? 10.031 -28.078 -3.309 1 77.88 178 LEU A O 1
ATOM 1329 N N . ALA A 1 179 ? 8.555 -29.5 -2.4 1 86.88 179 ALA A N 1
ATOM 1330 C CA . ALA A 1 179 ? 9.477 -29.922 -1.351 1 86.88 179 ALA A CA 1
ATOM 1331 C C . ALA A 1 179 ? 10.734 -30.547 -1.946 1 86.88 179 ALA A C 1
ATOM 1333 O O . ALA A 1 179 ? 11.852 -30.266 -1.495 1 86.88 179 ALA A O 1
ATOM 1334 N N . THR A 1 180 ? 10.539 -31.375 -2.949 1 85.62 180 THR A N 1
ATOM 1335 C CA . THR A 1 180 ? 11.672 -32 -3.625 1 85.62 180 THR A CA 1
ATOM 1336 C C . THR A 1 180 ? 12.531 -30.953 -4.328 1 85.62 180 THR A C 1
ATOM 1338 O O . THR A 1 180 ? 13.758 -30.984 -4.238 1 85.62 180 THR A O 1
ATOM 1341 N N . ALA A 1 181 ? 11.836 -30.016 -5.035 1 80.88 181 ALA A N 1
ATOM 1342 C CA . ALA A 1 181 ? 12.547 -28.953 -5.727 1 80.88 181 ALA A CA 1
ATOM 1343 C C . ALA A 1 181 ? 13.352 -28.109 -4.746 1 80.88 181 ALA A C 1
ATOM 1345 O O . ALA A 1 181 ? 14.398 -27.547 -5.102 1 80.88 181 ALA A O 1
ATOM 1346 N N . GLN A 1 182 ? 12.93 -28.078 -3.492 1 89.88 182 GLN A N 1
ATOM 1347 C CA . GLN A 1 182 ? 13.609 -27.312 -2.457 1 89.88 182 GLN A CA 1
ATOM 1348 C C . GLN A 1 182 ? 14.695 -28.141 -1.774 1 89.88 182 GLN A C 1
ATOM 1350 O O . GLN A 1 182 ? 15.258 -27.719 -0.762 1 89.88 182 GLN A O 1
ATOM 1355 N N . GLN A 1 183 ? 14.914 -29.344 -2.334 1 92.12 183 GLN A N 1
ATOM 1356 C CA . GLN A 1 183 ? 16.031 -30.188 -1.936 1 92.12 183 GLN A CA 1
ATOM 1357 C C . GLN A 1 183 ? 15.844 -30.719 -0.518 1 92.12 183 GLN A C 1
ATOM 1359 O O . GLN A 1 183 ? 16.828 -31.016 0.175 1 92.12 183 GLN A O 1
ATOM 1364 N N . VAL A 1 184 ? 14.648 -30.766 -0.07 1 95.5 184 VAL A N 1
ATOM 1365 C CA . VAL A 1 184 ? 14.359 -31.266 1.27 1 95.5 184 VAL A CA 1
ATOM 1366 C C . VAL A 1 184 ? 14.844 -32.719 1.394 1 95.5 184 VAL A C 1
ATOM 1368 O O . VAL A 1 184 ? 14.578 -33.531 0.52 1 95.5 184 VAL A O 1
ATOM 1371 N N . GLY A 1 185 ? 15.492 -32.969 2.416 1 95.81 185 GLY A N 1
ATOM 1372 C CA . GLY A 1 185 ? 15.938 -34.312 2.695 1 95.81 185 GLY A CA 1
ATOM 1373 C C . GLY A 1 185 ? 17.344 -34.594 2.189 1 95.81 185 GLY A C 1
ATOM 1374 O O . GLY A 1 185 ? 17.938 -35.625 2.535 1 95.81 185 GLY A O 1
ATOM 1375 N N . ARG A 1 186 ? 17.859 -33.75 1.361 1 94.88 186 ARG A N 1
ATOM 1376 C CA . ARG A 1 186 ? 19.219 -33.938 0.849 1 94.88 186 ARG A CA 1
ATOM 1377 C C . ARG A 1 186 ? 20.25 -33.594 1.915 1 94.88 186 ARG A C 1
ATOM 1379 O O . ARG A 1 186 ? 19.938 -32.938 2.906 1 94.88 186 ARG A O 1
ATOM 1386 N N . THR A 1 187 ? 21.469 -34.156 1.633 1 95.06 187 THR A N 1
ATOM 1387 C CA . THR A 1 187 ? 22.594 -33.719 2.451 1 95.06 187 THR A CA 1
ATOM 1388 C C . THR A 1 187 ? 23.125 -32.375 1.966 1 95.06 187 THR A C 1
ATOM 1390 O O . THR A 1 187 ? 22.844 -31.953 0.839 1 95.06 187 THR A O 1
ATOM 1393 N N . VAL A 1 188 ? 23.828 -31.734 2.893 1 95.25 188 VAL A N 1
ATOM 1394 C CA . VAL A 1 188 ? 24.438 -30.453 2.529 1 95.25 188 VAL A CA 1
ATOM 1395 C C . VAL A 1 188 ? 25.359 -30.641 1.333 1 95.25 188 VAL A C 1
ATOM 1397 O O . VAL A 1 188 ? 25.406 -29.797 0.433 1 95.25 188 VAL A O 1
ATOM 1400 N N . ALA A 1 189 ? 26.094 -31.734 1.294 1 94.44 189 ALA A N 1
ATOM 1401 C CA . ALA A 1 189 ? 27 -32.031 0.186 1 94.44 189 ALA A CA 1
ATOM 1402 C C . ALA A 1 189 ? 26.25 -32.156 -1.126 1 94.44 189 ALA A C 1
ATOM 1404 O O . ALA A 1 189 ? 26.672 -31.641 -2.16 1 94.44 189 ALA A O 1
ATOM 1405 N N . GLU A 1 190 ? 25.219 -32.875 -1.05 1 93.44 190 GLU A N 1
ATOM 1406 C CA . GLU A 1 190 ? 24.375 -33.062 -2.229 1 93.44 190 GLU A CA 1
ATOM 1407 C C . GLU A 1 190 ? 23.812 -31.719 -2.688 1 93.44 190 GLU A C 1
ATOM 1409 O O . GLU A 1 190 ? 23.719 -31.453 -3.887 1 93.44 190 GLU A O 1
ATOM 1414 N N . PHE A 1 191 ? 23.406 -30.938 -1.735 1 94.06 191 PHE A N 1
ATOM 1415 C CA . PHE A 1 191 ? 22.875 -29.609 -2.037 1 94.06 191 PHE A CA 1
ATOM 1416 C C . PHE A 1 191 ? 23.922 -28.75 -2.729 1 94.06 191 PHE A C 1
ATOM 1418 O O . PHE A 1 191 ? 23.641 -28.109 -3.742 1 94.06 191 PHE A O 1
ATOM 1425 N N . ASP A 1 192 ? 25.094 -28.734 -2.186 1 91.69 192 ASP A N 1
ATOM 1426 C CA . ASP A 1 192 ? 26.172 -27.938 -2.748 1 91.69 192 ASP A CA 1
ATOM 1427 C C . ASP A 1 192 ? 26.469 -28.344 -4.191 1 91.69 192 ASP A C 1
ATOM 1429 O O . ASP A 1 192 ? 26.734 -27.5 -5.039 1 91.69 192 ASP A O 1
ATOM 1433 N N . GLU A 1 193 ? 26.453 -29.594 -4.465 1 90.62 193 GLU A N 1
ATOM 1434 C CA . GLU A 1 193 ? 26.641 -30.094 -5.82 1 90.62 193 GLU A CA 1
ATOM 1435 C C . GLU A 1 193 ? 25.531 -29.625 -6.75 1 90.62 193 GLU A C 1
ATOM 1437 O O . GLU A 1 193 ? 25.781 -29.266 -7.902 1 90.62 193 GLU A O 1
ATOM 1442 N N . TRP A 1 194 ? 24.391 -29.703 -6.141 1 88.94 194 TRP A N 1
ATOM 1443 C CA . TRP A 1 194 ? 23.234 -29.25 -6.918 1 88.94 194 TRP A CA 1
ATOM 1444 C C . TRP A 1 194 ? 23.359 -27.766 -7.266 1 88.94 194 TRP A C 1
ATOM 1446 O O . TRP A 1 194 ? 23.125 -27.375 -8.406 1 88.94 194 TRP A O 1
ATOM 1456 N N . VAL A 1 195 ? 23.75 -26.922 -6.328 1 87.69 195 VAL A N 1
ATOM 1457 C CA . VAL A 1 195 ? 23.875 -25.469 -6.527 1 87.69 195 VAL A CA 1
ATOM 1458 C C . VAL A 1 195 ? 24.922 -25.188 -7.59 1 87.69 195 VAL A C 1
ATOM 1460 O O . VAL A 1 195 ? 24.734 -24.297 -8.43 1 87.69 195 VAL A O 1
ATOM 1463 N N . ARG A 1 196 ? 26.016 -25.891 -7.57 1 83.25 196 ARG A N 1
ATOM 1464 C CA . ARG A 1 196 ? 27.109 -25.672 -8.5 1 83.25 196 ARG A CA 1
ATOM 1465 C C . ARG A 1 196 ? 26.719 -26.062 -9.922 1 83.25 196 ARG A C 1
ATOM 1467 O O . ARG A 1 196 ? 27.156 -25.453 -10.891 1 83.25 196 ARG A O 1
ATOM 1474 N N . GLY A 1 197 ? 26 -27.109 -10.078 1 71.81 197 GLY A N 1
ATOM 1475 C CA . GLY A 1 197 ? 25.719 -27.672 -11.383 1 71.81 197 GLY A CA 1
ATOM 1476 C C . GLY A 1 197 ? 24.438 -27.141 -11.992 1 71.81 197 GLY A C 1
ATOM 1477 O O . GLY A 1 197 ? 24.172 -27.328 -13.188 1 71.81 197 GLY A O 1
ATOM 1478 N N . ALA A 1 198 ? 23.656 -26.594 -11.203 1 63.22 198 ALA A N 1
ATOM 1479 C CA . ALA A 1 198 ? 22.281 -26.375 -11.656 1 63.22 198 ALA A CA 1
ATOM 1480 C C . ALA A 1 198 ? 22.188 -25.125 -12.516 1 63.22 198 ALA A C 1
ATOM 1482 O O . ALA A 1 198 ? 22.812 -24.094 -12.211 1 63.22 198 ALA A O 1
ATOM 1483 N N . GLN A 1 199 ? 21.891 -25.281 -13.797 1 66.94 199 GLN A N 1
ATOM 1484 C CA . GLN A 1 199 ? 21.281 -24.156 -14.5 1 66.94 199 GLN A CA 1
ATOM 1485 C C . GLN A 1 199 ? 19.953 -23.766 -13.867 1 66.94 199 GLN A C 1
ATOM 1487 O O . GLN A 1 199 ? 18.922 -24.375 -14.164 1 66.94 199 GLN A O 1
ATOM 1492 N N . ARG A 1 200 ? 20.047 -23 -12.82 1 76.94 200 ARG A N 1
ATOM 1493 C CA . ARG A 1 200 ? 18.828 -22.703 -12.062 1 76.94 200 ARG A CA 1
ATOM 1494 C C . ARG A 1 200 ? 18.016 -21.594 -12.734 1 76.94 200 ARG A C 1
ATOM 1496 O O . ARG A 1 200 ? 18.594 -20.641 -13.273 1 76.94 200 ARG A O 1
ATOM 1503 N N . PRO A 1 201 ? 16.766 -21.891 -12.75 1 76.06 201 PRO A N 1
ATOM 1504 C CA . PRO A 1 201 ? 15.914 -20.797 -13.242 1 76.06 201 PRO A CA 1
ATOM 1505 C C . PRO A 1 201 ? 15.984 -19.562 -12.359 1 76.06 201 PRO A C 1
ATOM 1507 O O . PRO A 1 201 ? 16.516 -19.609 -11.242 1 76.06 201 PRO A O 1
ATOM 1510 N N . PRO A 1 202 ? 15.602 -18.469 -12.945 1 78.44 202 PRO A N 1
ATOM 1511 C CA . PRO A 1 202 ? 15.617 -17.25 -12.148 1 78.44 202 PRO A CA 1
ATOM 1512 C C . PRO A 1 202 ? 14.781 -17.359 -10.875 1 78.44 202 PRO A C 1
ATOM 1514 O O . PRO A 1 202 ? 13.742 -18.016 -10.867 1 78.44 202 PRO A O 1
ATOM 1517 N N . THR A 1 203 ? 15.32 -16.781 -9.797 1 87.56 203 THR A N 1
ATOM 1518 C CA . THR A 1 203 ? 14.555 -16.719 -8.555 1 87.56 203 THR A CA 1
ATOM 1519 C C . THR A 1 203 ? 13.391 -15.742 -8.68 1 87.56 203 THR A C 1
ATOM 1521 O O . THR A 1 203 ? 13.414 -14.844 -9.523 1 87.56 203 THR A O 1
ATOM 1524 N N . PHE A 1 204 ? 12.383 -15.938 -7.895 1 87.12 204 PHE A N 1
ATOM 1525 C CA . PHE A 1 204 ? 11.219 -15.062 -7.953 1 87.12 204 PHE A CA 1
ATOM 1526 C C . PHE A 1 204 ? 11.484 -13.758 -7.215 1 87.12 204 PHE A C 1
ATOM 1528 O O . PHE A 1 204 ? 10.789 -12.766 -7.434 1 87.12 204 PHE A O 1
ATOM 1535 N N . GLY A 1 205 ? 12.469 -13.82 -6.316 1 94 205 GLY A N 1
ATOM 1536 C CA . GLY A 1 205 ? 12.93 -12.578 -5.707 1 94 205 GLY A CA 1
ATOM 1537 C C . GLY A 1 205 ? 13.484 -11.586 -6.715 1 94 205 GLY A C 1
ATOM 1538 O O . GLY A 1 205 ? 13.328 -10.375 -6.547 1 94 205 GLY A O 1
ATOM 1539 N N . ARG A 1 206 ? 14.047 -12.148 -7.75 1 93.75 206 ARG A N 1
ATOM 1540 C CA . ARG A 1 206 ? 14.578 -11.305 -8.812 1 93.75 206 ARG A CA 1
ATOM 1541 C C . ARG A 1 206 ? 13.461 -10.531 -9.5 1 93.75 206 ARG A C 1
ATOM 1543 O O . ARG A 1 206 ? 13.594 -9.328 -9.75 1 93.75 206 ARG A O 1
ATOM 1550 N N . ASN A 1 207 ? 12.383 -11.164 -9.836 1 95.62 207 ASN A N 1
ATOM 1551 C CA . ASN A 1 207 ? 11.242 -10.508 -10.461 1 95.62 207 ASN A CA 1
ATOM 1552 C C . ASN A 1 207 ? 10.711 -9.375 -9.586 1 95.62 207 ASN A C 1
ATOM 1554 O O . ASN A 1 207 ? 10.375 -8.297 -10.094 1 95.62 207 ASN A O 1
ATOM 1558 N N . VAL A 1 208 ? 10.695 -9.625 -8.289 1 97.5 208 VAL A N 1
ATOM 1559 C CA . VAL A 1 208 ? 10.203 -8.648 -7.324 1 97.5 208 VAL A CA 1
ATOM 1560 C C . VAL A 1 208 ? 11.125 -7.43 -7.301 1 97.5 208 VAL A C 1
ATOM 1562 O O . VAL A 1 208 ? 10.672 -6.293 -7.426 1 97.5 208 VAL A O 1
ATOM 1565 N N . LEU A 1 209 ? 12.406 -7.699 -7.191 1 98.25 209 LEU A N 1
ATOM 1566 C CA . LEU A 1 209 ? 13.359 -6.598 -7.102 1 98.25 209 LEU A CA 1
ATOM 1567 C C . LEU A 1 209 ? 13.398 -5.805 -8.398 1 98.25 209 LEU A C 1
ATOM 1569 O O . LEU A 1 209 ? 13.508 -4.574 -8.383 1 98.25 209 LEU A O 1
ATOM 1573 N N . ASP A 1 210 ? 13.32 -6.531 -9.539 1 97.31 210 ASP A N 1
ATOM 1574 C CA . ASP A 1 210 ? 13.258 -5.836 -10.82 1 97.31 210 ASP A CA 1
ATOM 1575 C C . ASP A 1 210 ? 12.07 -4.887 -10.883 1 97.31 210 ASP A C 1
ATOM 1577 O O . ASP A 1 210 ? 12.195 -3.75 -11.344 1 97.31 210 ASP A O 1
ATOM 1581 N N . ALA A 1 211 ? 10.953 -5.32 -10.422 1 97.56 211 ALA A N 1
ATOM 1582 C CA . ALA A 1 211 ? 9.75 -4.492 -10.406 1 97.56 211 ALA A CA 1
ATOM 1583 C C . ALA A 1 211 ? 9.93 -3.273 -9.508 1 97.56 211 ALA A C 1
ATOM 1585 O O . ALA A 1 211 ? 9.555 -2.16 -9.875 1 97.56 211 ALA A O 1
ATOM 1586 N N . LEU A 1 212 ? 10.5 -3.469 -8.289 1 98 212 LEU A N 1
ATOM 1587 C CA . LEU A 1 212 ? 10.672 -2.385 -7.328 1 98 212 LEU A CA 1
ATOM 1588 C C . LEU A 1 212 ? 11.641 -1.336 -7.867 1 98 212 LEU A C 1
ATOM 1590 O O . LEU A 1 212 ? 11.391 -0.135 -7.754 1 98 212 LEU A O 1
ATOM 1594 N N . VAL A 1 213 ? 12.727 -1.807 -8.477 1 97.62 213 VAL A N 1
ATOM 1595 C CA . VAL A 1 213 ? 13.711 -0.875 -9.016 1 97.62 213 VAL A CA 1
ATOM 1596 C C . VAL A 1 213 ? 13.102 -0.097 -10.18 1 97.62 213 VAL A C 1
ATOM 1598 O O . VAL A 1 213 ? 13.25 1.124 -10.266 1 97.62 213 VAL A O 1
ATOM 1601 N N . ALA A 1 214 ? 12.383 -0.796 -11.023 1 95.25 214 ALA A N 1
ATOM 1602 C CA . ALA A 1 214 ? 11.734 -0.145 -12.164 1 95.25 214 ALA A CA 1
ATOM 1603 C C . ALA A 1 214 ? 10.758 0.927 -11.695 1 95.25 214 ALA A C 1
ATOM 1605 O O . ALA A 1 214 ? 10.633 1.981 -12.32 1 95.25 214 ALA A O 1
ATOM 1606 N N . ASP A 1 215 ? 10.086 0.719 -10.633 1 93.38 215 ASP A N 1
ATOM 1607 C CA . ASP A 1 215 ? 9.094 1.646 -10.086 1 93.38 215 ASP A CA 1
ATOM 1608 C C . ASP A 1 215 ? 9.75 2.949 -9.641 1 93.38 215 ASP A C 1
ATOM 1610 O O . ASP A 1 215 ? 9.117 4.004 -9.648 1 93.38 215 ASP A O 1
ATOM 1614 N N . THR A 1 216 ? 10.992 2.957 -9.195 1 93.06 216 THR A N 1
ATOM 1615 C CA . THR A 1 216 ? 11.695 4.125 -8.68 1 93.06 216 THR A CA 1
ATOM 1616 C C . THR A 1 216 ? 12.297 4.945 -9.812 1 93.06 216 THR A C 1
ATOM 1618 O O . THR A 1 216 ? 12.641 6.113 -9.633 1 93.06 216 THR A O 1
ATOM 1621 N N . GLY A 1 217 ? 12.539 4.32 -10.953 1 90.75 217 GLY A N 1
ATOM 1622 C CA . GLY A 1 217 ? 13.25 4.973 -12.047 1 90.75 217 GLY A CA 1
ATOM 1623 C C . GLY A 1 217 ? 14.758 4.855 -11.922 1 90.75 217 GLY A C 1
ATOM 1624 O O . GLY A 1 217 ? 15.5 5.426 -12.734 1 90.75 217 GLY A O 1
ATOM 1625 N N . LEU A 1 218 ? 15.273 4.117 -10.938 1 95.38 218 LEU A N 1
ATOM 1626 C CA . LEU A 1 218 ? 16.703 3.879 -10.781 1 95.38 218 LEU A CA 1
ATOM 1627 C C . LEU A 1 218 ? 17.219 2.92 -11.844 1 95.38 218 LEU A C 1
ATOM 1629 O O . LEU A 1 218 ? 16.438 2.207 -12.477 1 95.38 218 LEU A O 1
ATOM 1633 N N . THR A 1 219 ? 18.516 2.906 -12.031 1 96 219 THR A N 1
ATOM 1634 C CA . THR A 1 219 ? 19.156 2.102 -13.07 1 96 219 THR A CA 1
ATOM 1635 C C . THR A 1 219 ? 19.891 0.91 -12.461 1 96 219 THR A C 1
ATOM 1637 O O . THR A 1 219 ? 20.75 1.081 -11.602 1 96 219 THR A O 1
ATOM 1640 N N . VAL A 1 220 ? 19.625 -0.257 -12.953 1 97.12 220 VAL A N 1
ATOM 1641 C CA . VAL A 1 220 ? 20.281 -1.466 -12.445 1 97.12 220 VAL A CA 1
ATOM 1642 C C . VAL A 1 220 ? 21.75 -1.478 -12.852 1 97.12 220 VAL A C 1
ATOM 1644 O O . VAL A 1 220 ? 22.062 -1.354 -14.039 1 97.12 220 VAL A O 1
ATOM 1647 N N . LYS A 1 221 ? 22.609 -1.633 -11.93 1 98 221 LYS A N 1
ATOM 1648 C CA . LYS A 1 221 ? 24.047 -1.752 -12.164 1 98 221 LYS A CA 1
ATOM 1649 C C . LYS A 1 221 ? 24.484 -3.215 -12.164 1 98 221 LYS A C 1
ATOM 1651 O O . LYS A 1 221 ? 25.281 -3.631 -13.016 1 98 221 LYS A O 1
ATOM 1656 N N . SER A 1 222 ? 24.016 -3.963 -11.211 1 97.75 222 SER A N 1
ATOM 1657 C CA . SER A 1 222 ? 24.344 -5.379 -11.109 1 97.75 222 SER A CA 1
ATOM 1658 C C . SER A 1 222 ? 23.266 -6.156 -10.367 1 97.75 222 SER A C 1
ATOM 1660 O O . SER A 1 222 ? 22.5 -5.578 -9.602 1 97.75 222 SER A O 1
ATOM 1662 N N . ILE A 1 223 ? 23.219 -7.398 -10.711 1 95.5 223 ILE A N 1
ATOM 1663 C CA . ILE A 1 223 ? 22.297 -8.336 -10.07 1 95.5 223 ILE A CA 1
ATOM 1664 C C . ILE A 1 223 ? 23.062 -9.594 -9.641 1 95.5 223 ILE A C 1
ATOM 1666 O O . ILE A 1 223 ? 23.844 -10.141 -10.422 1 95.5 223 ILE A O 1
ATOM 1670 N N . THR A 1 224 ? 22.875 -10 -8.445 1 95.38 224 THR A N 1
ATOM 1671 C CA . THR A 1 224 ? 23.484 -11.234 -7.953 1 95.38 224 THR A CA 1
ATOM 1672 C C . THR A 1 224 ? 22.453 -12.078 -7.199 1 95.38 224 THR A C 1
ATOM 1674 O O . THR A 1 224 ? 21.484 -11.539 -6.66 1 95.38 224 THR A O 1
ATOM 1677 N N . THR A 1 225 ? 22.609 -13.336 -7.23 1 93.69 225 THR A N 1
ATOM 1678 C CA . THR A 1 225 ? 21.797 -14.289 -6.48 1 93.69 225 THR A CA 1
ATOM 1679 C C . THR A 1 225 ? 22.688 -15.273 -5.73 1 93.69 225 THR A C 1
ATOM 1681 O O . THR A 1 225 ? 23.625 -15.836 -6.301 1 93.69 225 THR A O 1
ATOM 1684 N N . ALA A 1 226 ? 22.438 -15.406 -4.504 1 93.12 226 ALA A N 1
ATOM 1685 C CA . ALA A 1 226 ? 23.062 -16.438 -3.688 1 93.12 226 ALA A CA 1
ATOM 1686 C C . ALA A 1 226 ? 22.031 -17.406 -3.135 1 93.12 226 ALA A C 1
ATOM 1688 O O . ALA A 1 226 ? 20.891 -17.016 -2.855 1 93.12 226 ALA A O 1
ATOM 1689 N N . THR A 1 227 ? 22.391 -18.688 -3.061 1 93.88 227 THR A N 1
ATOM 1690 C CA . THR A 1 227 ? 21.516 -19.703 -2.506 1 93.88 227 THR A CA 1
ATOM 1691 C C . THR A 1 227 ? 22.219 -20.484 -1.393 1 93.88 227 THR A C 1
ATOM 1693 O O . THR A 1 227 ? 23.359 -20.938 -1.57 1 93.88 227 THR A O 1
ATOM 1696 N N . ARG A 1 228 ? 21.625 -20.578 -0.278 1 94.62 228 ARG A N 1
ATOM 1697 C CA . ARG A 1 228 ? 22.188 -21.344 0.827 1 94.62 228 ARG A CA 1
ATOM 1698 C C . ARG A 1 228 ? 21.172 -22.344 1.366 1 94.62 228 ARG A C 1
ATOM 1700 O O . ARG A 1 228 ? 19.969 -22.078 1.37 1 94.62 228 ARG A O 1
ATOM 1707 N N . PRO A 1 229 ? 21.641 -23.438 1.843 1 95.94 229 PRO A N 1
ATOM 1708 C CA . PRO A 1 229 ? 20.703 -24.422 2.395 1 95.94 229 PRO A CA 1
ATOM 1709 C C . PRO A 1 229 ? 20.172 -24.016 3.768 1 95.94 229 PRO A C 1
ATOM 1711 O O . PRO A 1 229 ? 20.859 -23.359 4.535 1 95.94 229 PRO A O 1
ATOM 1714 N N . ASP A 1 230 ? 18.984 -24.328 4.043 1 97.12 230 ASP A N 1
ATOM 1715 C CA . ASP A 1 230 ? 18.438 -24.328 5.398 1 97.12 230 ASP A CA 1
ATOM 1716 C C . ASP A 1 230 ? 18.531 -25.719 6.027 1 97.12 230 ASP A C 1
ATOM 1718 O O . ASP A 1 230 ? 18.078 -26.703 5.449 1 97.12 230 ASP A O 1
ATOM 1722 N N . ILE A 1 231 ? 19.109 -25.75 7.18 1 96.94 231 ILE A N 1
ATOM 1723 C CA . ILE A 1 231 ? 19.484 -27.016 7.773 1 96.94 231 ILE A CA 1
ATOM 1724 C C . ILE A 1 231 ? 18.641 -27.266 9.031 1 96.94 231 ILE A C 1
ATOM 1726 O O . ILE A 1 231 ? 18.438 -26.359 9.836 1 96.94 231 ILE A O 1
ATOM 1730 N N . ALA A 1 232 ? 18.203 -28.469 9.172 1 96.5 232 ALA A N 1
ATOM 1731 C CA . ALA A 1 232 ? 17.438 -28.844 10.359 1 96.5 232 ALA A CA 1
ATOM 1732 C C . ALA A 1 232 ? 18.312 -28.797 11.617 1 96.5 232 ALA A C 1
ATOM 1734 O O . ALA A 1 232 ? 19.375 -29.406 11.664 1 96.5 232 ALA A O 1
ATOM 1735 N N . SER A 1 233 ? 17.828 -28.078 12.578 1 95.12 233 SER A N 1
ATOM 1736 C CA . SER A 1 233 ? 18.531 -28.031 13.852 1 95.12 233 SER A CA 1
ATOM 1737 C C . SER A 1 233 ? 18.078 -29.141 14.781 1 95.12 233 SER A C 1
ATOM 1739 O O . SER A 1 233 ? 18.766 -29.453 15.766 1 95.12 233 SER A O 1
ATOM 1741 N N . ALA A 1 234 ? 16.953 -29.703 14.531 1 95.88 234 ALA A N 1
ATOM 1742 C CA . ALA A 1 234 ? 16.359 -30.812 15.281 1 95.88 234 ALA A CA 1
ATOM 1743 C C . ALA A 1 234 ? 15.609 -31.766 14.352 1 95.88 234 ALA A C 1
ATOM 1745 O O . ALA A 1 234 ? 15.383 -31.453 13.188 1 95.88 234 ALA A O 1
ATOM 1746 N N . ALA A 1 235 ? 15.352 -32.969 14.945 1 96 235 ALA A N 1
ATOM 1747 C CA . ALA A 1 235 ? 14.547 -33.938 14.18 1 96 235 ALA A CA 1
ATOM 1748 C C . ALA A 1 235 ? 13.18 -33.344 13.852 1 96 235 ALA A C 1
ATOM 1750 O O . ALA A 1 235 ? 12.555 -32.688 14.695 1 96 235 ALA A O 1
ATOM 1751 N N . MET A 1 236 ? 12.789 -33.5 12.594 1 96.38 236 MET A N 1
ATOM 1752 C CA . MET A 1 236 ? 11.477 -33.031 12.164 1 96.38 236 MET A CA 1
ATOM 1753 C C . MET A 1 236 ? 10.93 -33.906 11.031 1 96.38 236 MET A C 1
ATOM 1755 O O . MET A 1 236 ? 11.578 -34.844 10.609 1 96.38 236 MET A O 1
ATOM 1759 N N . ARG A 1 237 ? 9.719 -33.688 10.656 1 95.81 237 ARG A N 1
ATOM 1760 C CA . ARG A 1 237 ? 9.062 -34.469 9.609 1 95.81 237 ARG A CA 1
ATOM 1761 C C . ARG A 1 237 ? 8.602 -33.562 8.469 1 95.81 237 ARG A C 1
ATOM 1763 O O . ARG A 1 237 ? 8.07 -32.5 8.703 1 95.81 237 ARG A O 1
ATOM 1770 N N . SER A 1 238 ? 8.922 -33.969 7.281 1 96.62 238 SER A N 1
ATOM 1771 C CA . SER A 1 238 ? 8.297 -33.375 6.113 1 96.62 238 SER A CA 1
ATOM 1772 C C . SER A 1 238 ? 6.996 -34.094 5.75 1 96.62 238 SER A C 1
ATOM 1774 O O . SER A 1 238 ? 7.016 -35.219 5.273 1 96.62 238 SER A O 1
ATOM 1776 N N . GLU A 1 239 ? 5.949 -33.438 5.973 1 94 239 GLU A N 1
ATOM 1777 C CA . GLU A 1 239 ? 4.656 -34.062 5.66 1 94 239 GLU A CA 1
ATOM 1778 C C . GLU A 1 239 ? 4.465 -34.219 4.152 1 94 239 GLU A C 1
ATOM 1780 O O . GLU A 1 239 ? 3.875 -35.188 3.695 1 94 239 GLU A O 1
ATOM 1785 N N . ALA A 1 240 ? 4.941 -33.281 3.439 1 89.31 240 ALA A N 1
ATOM 1786 C CA . ALA A 1 240 ? 4.789 -33.312 1.987 1 89.31 240 ALA A CA 1
ATOM 1787 C C . ALA A 1 240 ? 5.508 -34.5 1.383 1 89.31 240 ALA A C 1
ATOM 1789 O O . ALA A 1 240 ? 5.008 -35.125 0.438 1 89.31 240 ALA A O 1
ATOM 1790 N N . LEU A 1 241 ? 6.684 -34.844 1.982 1 93.5 241 LEU A N 1
ATOM 1791 C CA . LEU A 1 241 ? 7.477 -35.938 1.438 1 93.5 241 LEU A CA 1
ATOM 1792 C C . LEU A 1 241 ? 7.262 -37.219 2.246 1 93.5 241 LEU A C 1
ATOM 1794 O O . LEU A 1 241 ? 7.68 -38.281 1.828 1 93.5 241 LEU A O 1
ATOM 1798 N N . GLY A 1 242 ? 6.594 -37.062 3.367 1 95.38 242 GLY A N 1
ATOM 1799 C CA . GLY A 1 242 ? 6.371 -38.188 4.238 1 95.38 242 GLY A CA 1
ATOM 1800 C C . GLY A 1 242 ? 7.652 -38.781 4.781 1 95.38 242 GLY A C 1
ATOM 1801 O O . GLY A 1 242 ? 7.77 -40 4.906 1 95.38 242 GLY A O 1
ATOM 1802 N N . ILE A 1 243 ? 8.586 -38 4.98 1 96.5 243 ILE A N 1
ATOM 1803 C CA . ILE A 1 243 ? 9.867 -38.531 5.441 1 96.5 243 ILE A CA 1
ATOM 1804 C C . ILE A 1 243 ? 10.25 -37.844 6.758 1 96.5 243 ILE A C 1
ATOM 1806 O O . ILE A 1 243 ? 9.812 -36.719 7.039 1 96.5 243 ILE A O 1
ATOM 1810 N N . ASP A 1 244 ? 11.008 -38.531 7.527 1 96.94 244 ASP A N 1
ATOM 1811 C CA . ASP A 1 244 ? 11.625 -37.969 8.719 1 96.94 244 ASP A CA 1
ATOM 1812 C C . ASP A 1 244 ? 12.977 -37.312 8.391 1 96.94 244 ASP A C 1
ATOM 1814 O O . ASP A 1 244 ? 13.742 -37.844 7.59 1 96.94 244 ASP A O 1
ATOM 1818 N N . LEU A 1 245 ? 13.156 -36.156 8.938 1 97 245 LEU A N 1
ATOM 1819 C CA . LEU A 1 245 ? 14.391 -35.406 8.734 1 97 245 LEU A CA 1
ATOM 1820 C C . LEU A 1 245 ? 15.211 -35.344 10.016 1 97 245 LEU A C 1
ATOM 1822 O O . LEU A 1 245 ? 14.664 -35.094 11.094 1 97 245 LEU A O 1
ATOM 1826 N N . ALA A 1 246 ? 16.516 -35.688 9.914 1 96.44 246 ALA A N 1
ATOM 1827 C CA . ALA A 1 246 ? 17.438 -35.625 11.047 1 96.44 246 ALA A CA 1
ATOM 1828 C C . ALA A 1 246 ? 18.141 -34.281 11.109 1 96.44 246 ALA A C 1
ATOM 1830 O O . ALA A 1 246 ? 18.172 -33.531 10.117 1 96.44 246 ALA A O 1
ATOM 1831 N N . PRO A 1 247 ? 18.547 -33.906 12.375 1 96.44 247 PRO A N 1
ATOM 1832 C CA . PRO A 1 247 ? 19.422 -32.75 12.414 1 96.44 247 PRO A CA 1
ATOM 1833 C C . PRO A 1 247 ? 20.547 -32.781 11.391 1 96.44 247 PRO A C 1
ATOM 1835 O O . PRO A 1 247 ? 21.188 -33.844 11.227 1 96.44 247 PRO A O 1
ATOM 1838 N N . GLY A 1 248 ? 20.734 -31.672 10.672 1 96.44 248 GLY A N 1
ATOM 1839 C CA . GLY A 1 248 ? 21.781 -31.641 9.656 1 96.44 248 GLY A CA 1
ATOM 1840 C C . GLY A 1 248 ? 21.25 -31.828 8.25 1 96.44 248 GLY A C 1
ATOM 1841 O O . GLY A 1 248 ? 21.938 -31.5 7.273 1 96.44 248 GLY A O 1
ATOM 1842 N N . ASP A 1 249 ? 20.078 -32.312 8.148 1 97 249 ASP A N 1
ATOM 1843 C CA . ASP A 1 249 ? 19.469 -32.469 6.832 1 97 249 ASP A CA 1
ATOM 1844 C C . ASP A 1 249 ? 19.031 -31.141 6.254 1 97 249 ASP A C 1
ATOM 1846 O O . ASP A 1 249 ? 18.656 -30.234 7 1 97 249 ASP A O 1
ATOM 1850 N N . VAL A 1 250 ? 19.109 -31.078 4.953 1 97.88 250 VAL A N 1
ATOM 1851 C CA . VAL A 1 250 ? 18.547 -29.922 4.258 1 97.88 250 VAL A CA 1
ATOM 1852 C C . VAL A 1 250 ? 17.031 -29.953 4.344 1 97.88 250 VAL A C 1
ATOM 1854 O O . VAL A 1 250 ? 16.406 -30.969 4.055 1 97.88 250 VAL A O 1
ATOM 1857 N N . ILE A 1 251 ? 16.422 -28.875 4.805 1 97.56 251 ILE A N 1
ATOM 1858 C CA . ILE A 1 251 ? 14.977 -28.797 4.934 1 97.56 251 ILE A CA 1
ATOM 1859 C C . ILE A 1 251 ? 14.414 -27.781 3.938 1 97.56 251 ILE A C 1
ATOM 1861 O O . ILE A 1 251 ? 13.234 -27.453 3.99 1 97.56 251 ILE A O 1
ATOM 1865 N N . GLY A 1 252 ? 15.203 -27.266 3.061 1 96 252 GLY A N 1
ATOM 1866 C CA . GLY A 1 252 ? 14.938 -26.25 2.061 1 96 252 GLY A CA 1
ATOM 1867 C C . GLY A 1 252 ? 16.109 -25.312 1.838 1 96 252 GLY A C 1
ATOM 1868 O O . GLY A 1 252 ? 17.234 -25.625 2.217 1 96 252 GLY A O 1
ATOM 1869 N N . PHE A 1 253 ? 15.859 -24.266 1.158 1 94.88 253 PHE A N 1
ATOM 1870 C CA . PHE A 1 253 ? 16.969 -23.328 0.975 1 94.88 253 PHE A CA 1
ATOM 1871 C C . PHE A 1 253 ? 16.469 -21.891 0.911 1 94.88 253 PHE A C 1
ATOM 1873 O O . PHE A 1 253 ? 15.258 -21.656 0.846 1 94.88 253 PHE A O 1
ATOM 1880 N N . THR A 1 254 ? 17.375 -21.016 1.115 1 95.75 254 THR A N 1
ATOM 1881 C CA . THR A 1 254 ? 17.156 -19.562 1.063 1 95.75 254 THR A CA 1
ATOM 1882 C C . THR A 1 254 ? 17.859 -18.953 -0.144 1 95.75 254 THR A C 1
ATOM 1884 O O . THR A 1 254 ? 19.062 -19.188 -0.349 1 95.75 254 THR A O 1
ATOM 1887 N N . ASP A 1 255 ? 17.062 -18.281 -0.947 1 95.75 255 ASP A N 1
ATOM 1888 C CA . ASP A 1 255 ? 17.625 -17.469 -2.021 1 95.75 255 ASP A CA 1
ATOM 1889 C C . ASP A 1 255 ? 17.766 -16 -1.592 1 95.75 255 ASP A C 1
ATOM 1891 O O . ASP A 1 255 ? 16.891 -15.461 -0.929 1 95.75 255 ASP A O 1
ATOM 1895 N N . ILE A 1 256 ? 18.891 -15.43 -1.898 1 96.94 256 ILE A N 1
ATOM 1896 C CA . ILE A 1 256 ? 19.141 -14.016 -1.636 1 96.94 256 ILE A CA 1
ATOM 1897 C C . ILE A 1 256 ? 19.453 -13.297 -2.945 1 96.94 256 ILE A C 1
ATOM 1899 O O . ILE A 1 256 ? 20.5 -13.523 -3.553 1 96.94 256 ILE A O 1
ATOM 1903 N N . ASP A 1 257 ? 18.562 -12.492 -3.365 1 97.62 257 ASP A N 1
ATOM 1904 C CA . ASP A 1 257 ? 18.75 -11.672 -4.555 1 97.62 257 ASP A CA 1
ATOM 1905 C C . ASP A 1 257 ? 19.172 -10.25 -4.176 1 97.62 257 ASP A C 1
ATOM 1907 O O . ASP A 1 257 ? 18.672 -9.688 -3.203 1 97.62 257 ASP A O 1
ATOM 1911 N N . ARG A 1 258 ? 20.094 -9.734 -4.926 1 98.06 258 ARG A N 1
ATOM 1912 C CA . ARG A 1 258 ? 20.609 -8.406 -4.645 1 98.06 258 ARG A CA 1
ATOM 1913 C C . ARG A 1 258 ? 20.781 -7.594 -5.926 1 98.06 258 ARG A C 1
ATOM 1915 O O . ARG A 1 258 ? 21.344 -8.078 -6.906 1 98.06 258 ARG A O 1
ATOM 1922 N N . ILE A 1 259 ? 20.203 -6.402 -5.961 1 98.38 259 ILE A N 1
ATOM 1923 C CA . ILE A 1 259 ? 20.391 -5.469 -7.062 1 98.38 259 ILE A CA 1
ATOM 1924 C C . ILE A 1 259 ? 21.109 -4.211 -6.559 1 98.38 259 ILE A C 1
ATOM 1926 O O . ILE A 1 259 ? 20.672 -3.6 -5.578 1 98.38 259 ILE A O 1
ATOM 1930 N N . GLU A 1 260 ? 22.156 -3.85 -7.137 1 98.62 260 GLU A N 1
ATOM 1931 C CA . GLU A 1 260 ? 22.781 -2.537 -6.984 1 98.62 260 GLU A CA 1
ATOM 1932 C C . GLU A 1 260 ? 22.359 -1.597 -8.117 1 98.62 260 GLU A C 1
ATOM 1934 O O . GLU A 1 260 ? 22.234 -2.02 -9.266 1 98.62 260 GLU A O 1
ATOM 1939 N N . THR A 1 261 ? 22.141 -0.362 -7.801 1 98.12 261 THR A N 1
ATOM 1940 C CA . THR A 1 261 ? 21.766 0.617 -8.812 1 98.12 261 THR A CA 1
ATOM 1941 C C . THR A 1 261 ? 22.891 1.613 -9.055 1 98.12 261 THR A C 1
ATOM 1943 O O . THR A 1 261 ? 23.766 1.781 -8.203 1 98.12 261 THR A O 1
ATOM 1946 N N . GLU A 1 262 ? 22.891 2.271 -10.227 1 97.75 262 GLU A N 1
ATOM 1947 C CA . GLU A 1 262 ? 23.891 3.273 -10.57 1 97.75 262 GLU A CA 1
ATOM 1948 C C . GLU A 1 262 ? 23.812 4.477 -9.633 1 97.75 262 GLU A C 1
ATOM 1950 O O . GLU A 1 262 ? 24.828 5.109 -9.352 1 97.75 262 GLU A O 1
ATOM 1955 N N . GLU A 1 263 ? 22.656 4.77 -9.102 1 96.69 263 GLU A N 1
ATOM 1956 C CA . GLU A 1 263 ? 22.406 5.973 -8.312 1 96.69 263 GLU A CA 1
ATOM 1957 C C . GLU A 1 263 ? 22.734 5.738 -6.84 1 96.69 263 GLU A C 1
ATOM 1959 O O . GLU A 1 263 ? 22.75 6.684 -6.051 1 96.69 263 GLU A O 1
ATOM 1964 N N . GLY A 1 264 ? 22.938 4.43 -6.449 1 96.81 264 GLY A N 1
ATOM 1965 C CA . GLY A 1 264 ? 23.406 4.211 -5.09 1 96.81 264 GLY A CA 1
ATOM 1966 C C . GLY A 1 264 ? 22.547 3.217 -4.324 1 96.81 264 GLY A C 1
ATOM 1967 O O . GLY A 1 264 ? 23.062 2.27 -3.73 1 96.81 264 GLY A O 1
ATOM 1968 N N . PRO A 1 265 ? 21.266 3.322 -4.309 1 98.19 265 PRO A N 1
ATOM 1969 C CA . PRO A 1 265 ? 20.406 2.422 -3.531 1 98.19 265 PRO A CA 1
ATOM 1970 C C . PRO A 1 265 ? 20.641 0.951 -3.871 1 98.19 265 PRO A C 1
ATOM 1972 O O . PRO A 1 265 ? 20.891 0.612 -5.031 1 98.19 265 PRO A O 1
ATOM 1975 N N . VAL A 1 266 ? 20.562 0.166 -2.844 1 98.81 266 VAL A N 1
ATOM 1976 C CA . VAL A 1 266 ? 20.719 -1.281 -2.963 1 98.81 266 VAL A CA 1
ATOM 1977 C C . VAL A 1 266 ? 19.422 -1.97 -2.541 1 98.81 266 VAL A C 1
ATOM 1979 O O . VAL A 1 266 ? 18.812 -1.593 -1.54 1 98.81 266 VAL A O 1
ATOM 1982 N N . PHE A 1 267 ? 19 -2.924 -3.305 1 98.81 267 PHE A N 1
ATOM 1983 C CA . PHE A 1 267 ? 17.812 -3.729 -3.004 1 98.81 267 PHE A CA 1
ATOM 1984 C C . PHE A 1 267 ? 18.203 -5.18 -2.746 1 98.81 267 PHE A C 1
ATOM 1986 O O . PHE A 1 267 ? 18.969 -5.77 -3.51 1 98.81 267 PHE A O 1
ATOM 1993 N N . GLU A 1 268 ? 17.719 -5.742 -1.687 1 98.81 268 GLU A N 1
ATOM 1994 C CA . GLU A 1 268 ? 18.016 -7.121 -1.317 1 98.81 268 GLU A CA 1
ATOM 1995 C C . GLU A 1 268 ? 16.766 -7.848 -0.831 1 98.81 268 GLU A C 1
ATOM 1997 O O . GLU A 1 268 ? 15.977 -7.289 -0.069 1 98.81 268 GLU A O 1
ATOM 2002 N N . PHE A 1 269 ? 16.594 -9.062 -1.296 1 98.69 269 PHE A N 1
ATOM 2003 C CA . PHE A 1 269 ? 15.43 -9.859 -0.903 1 98.69 269 PHE A CA 1
ATOM 2004 C C . PHE A 1 269 ? 15.844 -11.289 -0.565 1 98.69 269 PHE A C 1
ATOM 2006 O O . PHE A 1 269 ? 16.359 -12.008 -1.423 1 98.69 269 PHE A O 1
ATOM 2013 N N . GLU A 1 270 ? 15.633 -11.633 0.696 1 97.94 270 GLU A N 1
ATOM 2014 C CA . GLU A 1 270 ? 15.883 -12.984 1.199 1 97.94 270 GLU A CA 1
ATOM 2015 C C . GLU A 1 270 ? 14.586 -13.789 1.283 1 97.94 270 GLU A C 1
ATOM 2017 O O . GLU A 1 270 ? 13.672 -13.43 2.025 1 97.94 270 GLU A O 1
ATOM 2022 N N . MET A 1 271 ? 14.477 -14.875 0.562 1 96.06 271 MET A N 1
ATOM 2023 C CA . MET A 1 271 ? 13.289 -15.727 0.546 1 96.06 271 MET A CA 1
ATOM 2024 C C . MET A 1 271 ? 13.641 -17.156 0.92 1 96.06 271 MET A C 1
ATOM 2026 O O . MET A 1 271 ? 14.516 -17.766 0.304 1 96.06 271 MET A O 1
ATOM 2030 N N . SER A 1 272 ? 12.953 -17.656 1.828 1 95.12 272 SER A N 1
ATOM 2031 C CA . SER A 1 272 ? 13.234 -19 2.34 1 95.12 272 SER A CA 1
ATOM 2032 C C . SER A 1 272 ? 12.023 -19.906 2.217 1 95.12 272 SER A C 1
ATOM 2034 O O . SER A 1 272 ? 10.969 -19.641 2.799 1 95.12 272 SER A O 1
ATOM 2036 N N . GLY A 1 273 ? 12.133 -20.906 1.382 1 93.94 273 GLY A N 1
ATOM 2037 C CA . GLY A 1 273 ? 11.227 -22.031 1.398 1 93.94 273 GLY A CA 1
ATOM 2038 C C . GLY A 1 273 ? 11.781 -23.234 2.139 1 93.94 273 GLY A C 1
ATOM 2039 O O . GLY A 1 273 ? 12.766 -23.828 1.708 1 93.94 273 GLY A O 1
ATOM 2040 N N . ARG A 1 274 ? 11.188 -23.625 3.186 1 95.5 274 ARG A N 1
ATOM 2041 C CA . ARG A 1 274 ? 11.742 -24.688 4.02 1 95.5 274 ARG A CA 1
ATOM 2042 C C . ARG A 1 274 ? 10.656 -25.375 4.84 1 95.5 274 ARG A C 1
ATOM 2044 O O . ARG A 1 274 ? 9.547 -24.828 4.973 1 95.5 274 ARG A O 1
ATOM 2051 N N . VAL A 1 275 ? 10.961 -26.5 5.328 1 95.81 275 VAL A N 1
ATOM 2052 C CA . VAL A 1 275 ? 10.062 -27.188 6.254 1 95.81 275 VAL A CA 1
ATOM 2053 C C . VAL A 1 275 ? 10.031 -26.438 7.586 1 95.81 275 VAL A C 1
ATOM 2055 O O . VAL A 1 275 ? 11.078 -26.109 8.148 1 95.81 275 VAL A O 1
ATOM 2058 N N . TYR A 1 276 ? 8.805 -26.141 7.996 1 94 276 TYR A N 1
ATOM 2059 C CA . TYR A 1 276 ? 8.664 -25.375 9.227 1 94 276 TYR A CA 1
ATOM 2060 C C . TYR A 1 276 ? 8.625 -26.297 10.445 1 94 276 TYR A C 1
ATOM 2062 O O . TYR A 1 276 ? 8.062 -27.391 10.383 1 94 276 TYR A O 1
ATOM 2070 N N . GLY A 1 277 ? 9.336 -25.812 11.508 1 89.81 277 GLY A N 1
ATOM 2071 C CA . GLY A 1 277 ? 9.109 -26.422 12.812 1 89.81 277 GLY A CA 1
ATOM 2072 C C . GLY A 1 277 ? 7.879 -25.875 13.508 1 89.81 277 GLY A C 1
ATOM 2073 O O . GLY A 1 277 ? 7.18 -25.016 12.969 1 89.81 277 GLY A O 1
ATOM 2074 N N . PRO A 1 278 ? 7.605 -26.438 14.75 1 88.19 278 PRO A N 1
ATOM 2075 C CA . PRO A 1 278 ? 6.457 -25.953 15.523 1 88.19 278 PRO A CA 1
ATOM 2076 C C . PRO A 1 278 ? 6.535 -24.469 15.828 1 88.19 278 PRO A C 1
ATOM 2078 O O . PRO A 1 278 ? 7.598 -23.953 16.203 1 88.19 278 PRO A O 1
ATOM 2081 N N . GLY A 1 279 ? 5.477 -23.797 15.602 1 88.88 279 GLY A N 1
ATOM 2082 C CA . GLY A 1 279 ? 5.375 -22.391 15.961 1 88.88 279 GLY A CA 1
ATOM 2083 C C . GLY A 1 279 ? 5.875 -21.453 14.883 1 88.88 279 GLY A C 1
ATOM 2084 O O . GLY A 1 279 ? 5.727 -20.234 14.984 1 88.88 279 GLY A O 1
ATOM 2085 N N . GLU A 1 280 ? 6.54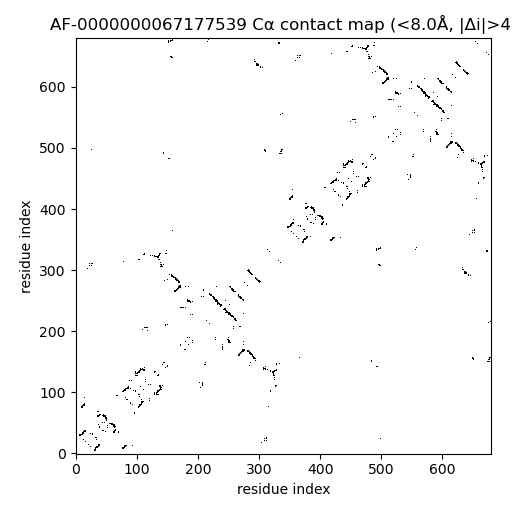7 -21.984 13.852 1 90.94 280 GLU A N 1
ATOM 2086 C CA . GLU A 1 280 ? 7.012 -21.125 12.766 1 90.94 280 GLU A CA 1
ATOM 2087 C C . GLU A 1 280 ? 5.871 -20.766 11.82 1 90.94 280 GLU A C 1
ATOM 2089 O O . GLU A 1 280 ? 4.883 -21.5 11.719 1 90.94 280 GLU A O 1
ATOM 2094 N N . GLY A 1 281 ? 5.945 -19.609 11.234 1 92.12 281 GLY A N 1
ATOM 2095 C CA . GLY A 1 281 ? 4.969 -19.125 10.273 1 92.12 281 GLY A CA 1
ATOM 2096 C C . GLY A 1 281 ? 5.598 -18.344 9.133 1 92.12 281 GLY A C 1
ATOM 2097 O O . GLY A 1 281 ? 6.781 -18 9.188 1 92.12 281 GLY A O 1
ATOM 2098 N N . ASP A 1 282 ? 4.773 -18.219 8.07 1 95.25 282 ASP A N 1
ATOM 2099 C CA . ASP A 1 282 ? 5.262 -17.438 6.938 1 95.25 282 ASP A CA 1
ATOM 2100 C C . ASP A 1 282 ? 5.613 -16.016 7.367 1 95.25 282 ASP A C 1
ATOM 2102 O O . ASP A 1 282 ? 4.898 -15.398 8.164 1 95.25 282 ASP A O 1
ATOM 2106 N N . ILE A 1 283 ? 6.684 -15.594 6.879 1 95.5 283 ILE A N 1
ATOM 2107 C CA . ILE A 1 283 ? 7.191 -14.273 7.254 1 95.5 283 ILE A CA 1
ATOM 2108 C C . ILE A 1 283 ? 7.137 -13.336 6.047 1 95.5 283 ILE A C 1
ATOM 2110 O O . ILE A 1 283 ? 7.363 -13.766 4.914 1 95.5 283 ILE A O 1
ATOM 2114 N N . ASN A 1 284 ? 6.824 -12.094 6.25 1 98 284 ASN A N 1
ATOM 2115 C CA . ASN A 1 284 ? 6.984 -10.977 5.32 1 98 284 ASN A CA 1
ATOM 2116 C C . ASN A 1 284 ? 7.406 -9.703 6.047 1 98 284 ASN A C 1
ATOM 2118 O O . ASN A 1 284 ? 6.57 -9.008 6.625 1 98 284 ASN A O 1
ATOM 2122 N N . GLU A 1 285 ? 8.656 -9.375 6.023 1 98.56 285 GLU A N 1
ATOM 2123 C CA . GLU A 1 285 ? 9.227 -8.219 6.711 1 98.56 285 GLU A CA 1
ATOM 2124 C C . GLU A 1 285 ? 10.141 -7.426 5.789 1 98.56 285 GLU A C 1
ATOM 2126 O O . GLU A 1 285 ? 10.922 -8 5.035 1 98.56 285 GLU A O 1
ATOM 2131 N N . TRP A 1 286 ? 10.023 -6.145 5.836 1 98.81 286 TRP A N 1
ATOM 2132 C CA . TRP A 1 286 ? 10.82 -5.262 4.988 1 98.81 286 TRP A CA 1
ATOM 2133 C C . TRP A 1 286 ? 11.375 -4.094 5.793 1 98.81 286 TRP A C 1
ATOM 2135 O O . TRP A 1 286 ? 10.695 -3.553 6.668 1 98.81 286 TRP A O 1
ATOM 2145 N N . THR A 1 287 ? 12.586 -3.719 5.527 1 98.75 287 THR A N 1
ATOM 2146 C CA . THR A 1 287 ? 13.242 -2.547 6.094 1 98.75 287 THR A CA 1
ATOM 2147 C C . THR A 1 287 ? 13.781 -1.641 4.992 1 98.75 287 THR A C 1
ATOM 2149 O O . THR A 1 287 ? 14.312 -2.123 3.988 1 98.75 287 THR A O 1
ATOM 2152 N N . ILE A 1 288 ? 13.609 -0.396 5.129 1 98.69 288 ILE A N 1
ATOM 2153 C CA . ILE A 1 288 ? 14.234 0.61 4.277 1 98.69 288 ILE A CA 1
ATOM 2154 C C . ILE A 1 288 ? 15.164 1.488 5.117 1 98.69 288 ILE A C 1
ATOM 2156 O O . ILE A 1 288 ? 14.727 2.115 6.082 1 98.69 288 ILE A O 1
ATOM 2160 N N . GLU A 1 289 ? 16.406 1.478 4.773 1 98.69 289 GLU A N 1
ATOM 2161 C CA . GLU A 1 289 ? 17.375 2.387 5.371 1 98.69 289 GLU A CA 1
ATOM 2162 C C . GLU A 1 289 ? 17.531 3.654 4.539 1 98.69 289 GLU A C 1
ATOM 2164 O O . GLU A 1 289 ? 17.609 3.592 3.311 1 98.69 289 GLU A O 1
ATOM 2169 N N . GLY A 1 290 ? 17.516 4.75 5.156 1 98.06 290 GLY A N 1
ATOM 2170 C CA . GLY A 1 290 ? 17.641 6.043 4.504 1 98.06 290 GLY A CA 1
ATOM 2171 C C . GLY A 1 290 ? 17.156 7.195 5.363 1 98.06 290 GLY A C 1
ATOM 2172 O O . GLY A 1 290 ? 17.516 7.293 6.539 1 98.06 290 GLY A O 1
ATOM 2173 N N . GLU A 1 291 ? 16.312 8.078 4.742 1 97 291 GLU A N 1
ATOM 2174 C CA . GLU A 1 291 ? 15.695 9.203 5.434 1 97 291 GLU A CA 1
ATOM 2175 C C . GLU A 1 291 ? 14.18 9.203 5.238 1 97 291 GLU A C 1
ATOM 2177 O O . GLU A 1 291 ? 13.68 9.641 4.203 1 97 291 GLU A O 1
ATOM 2182 N N . PRO A 1 292 ? 13.5 8.805 6.184 1 97.31 292 PRO A N 1
ATOM 2183 C CA . PRO A 1 292 ? 13.922 8.117 7.402 1 97.31 292 PRO A CA 1
ATOM 2184 C C . PRO A 1 292 ? 14.102 6.613 7.203 1 97.31 292 PRO A C 1
ATOM 2186 O O . PRO A 1 292 ? 13.93 6.109 6.09 1 97.31 292 PRO A O 1
ATOM 2189 N N . ASN A 1 293 ? 14.633 5.898 8.273 1 98.31 293 ASN A N 1
ATOM 2190 C CA . ASN A 1 293 ? 14.492 4.445 8.297 1 98.31 293 ASN A CA 1
ATOM 2191 C C . ASN A 1 293 ? 13.039 4.023 8.453 1 98.31 293 ASN A C 1
ATOM 2193 O O . ASN A 1 293 ? 12.281 4.645 9.211 1 98.31 293 ASN A O 1
ATOM 2197 N N . LEU A 1 294 ? 12.633 2.986 7.746 1 98.56 294 LEU A N 1
ATOM 2198 C CA . LEU A 1 294 ? 11.25 2.508 7.742 1 98.56 294 LEU A CA 1
ATOM 2199 C C . LEU A 1 294 ? 11.203 0.998 7.949 1 98.56 294 LEU A C 1
ATOM 2201 O O . LEU A 1 294 ? 12.18 0.297 7.691 1 98.56 294 LEU A O 1
ATOM 2205 N N . PHE A 1 295 ? 10.102 0.561 8.445 1 98.56 295 PHE A N 1
ATOM 2206 C CA . PHE A 1 295 ? 9.898 -0.854 8.742 1 98.56 295 PHE A CA 1
ATOM 2207 C C . PHE A 1 295 ? 8.453 -1.26 8.453 1 98.56 295 PHE A C 1
ATOM 2209 O O . PHE A 1 295 ? 7.535 -0.453 8.602 1 98.56 295 PHE A O 1
ATOM 2216 N N . LEU A 1 296 ? 8.281 -2.494 7.957 1 98.56 296 LEU A N 1
ATOM 2217 C CA . LEU A 1 296 ? 6.965 -3.082 7.727 1 98.56 296 LEU A CA 1
ATOM 2218 C C . LEU A 1 296 ? 6.977 -4.578 8.016 1 98.56 296 LEU A C 1
ATOM 2220 O O . LEU A 1 296 ? 7.902 -5.285 7.613 1 98.56 296 LEU A O 1
ATOM 2224 N N . SER A 1 297 ? 5.977 -5.043 8.766 1 98.62 297 SER A N 1
ATOM 2225 C CA . SER A 1 297 ? 5.766 -6.469 8.992 1 98.62 297 SER A CA 1
ATOM 2226 C C . SER A 1 297 ? 4.297 -6.844 8.82 1 98.62 297 SER A C 1
ATOM 2228 O O . SER A 1 297 ? 3.41 -6.098 9.234 1 98.62 297 SER A O 1
ATOM 2230 N N . ASN A 1 298 ? 4.055 -7.984 8.273 1 98.44 298 ASN A N 1
ATOM 2231 C CA . ASN A 1 298 ? 2.695 -8.508 8.148 1 98.44 298 ASN A CA 1
ATOM 2232 C C . ASN A 1 298 ? 2.473 -9.711 9.062 1 98.44 298 ASN A C 1
ATOM 2234 O O . ASN A 1 298 ? 1.53 -10.477 8.867 1 98.44 298 ASN A O 1
ATOM 2238 N N . GLY A 1 299 ? 3.383 -9.852 10.07 1 95.94 299 GLY A N 1
ATOM 2239 C CA . GLY A 1 299 ? 3.234 -10.984 10.977 1 95.94 299 GLY A CA 1
ATOM 2240 C C . GLY A 1 299 ? 3.299 -12.32 10.266 1 95.94 299 GLY A C 1
ATOM 2241 O O . GLY A 1 299 ? 4.164 -12.539 9.414 1 95.94 299 GLY A O 1
ATOM 2242 N N . THR A 1 300 ? 2.461 -13.305 10.734 1 94.38 300 THR A N 1
ATOM 2243 C CA . THR A 1 300 ? 2.297 -14.57 10.039 1 94.38 300 THR A CA 1
ATOM 2244 C C . THR A 1 300 ? 1.319 -14.422 8.875 1 94.38 300 THR A C 1
ATOM 2246 O O . THR A 1 300 ? 0.135 -14.156 9.086 1 94.38 300 THR A O 1
ATOM 2249 N N . VAL A 1 301 ? 1.785 -14.648 7.695 1 93.69 301 VAL A N 1
ATOM 2250 C CA . VAL A 1 301 ? 1.02 -14.297 6.504 1 93.69 301 VAL A CA 1
ATOM 2251 C C . VAL A 1 301 ? 0.274 -15.523 5.988 1 93.69 301 VAL A C 1
ATOM 2253 O O . VAL A 1 301 ? 0.849 -16.609 5.891 1 93.69 301 VAL A O 1
ATOM 2256 N N . PRO A 1 302 ? -0.971 -15.398 5.727 1 92.56 302 PRO A N 1
ATOM 2257 C CA . PRO A 1 302 ? -1.712 -16.469 5.047 1 92.56 302 PRO A CA 1
ATOM 2258 C C . PRO A 1 302 ? -1.462 -16.484 3.543 1 92.56 302 PRO A C 1
ATOM 2260 O O . PRO A 1 302 ? -2.363 -16.188 2.758 1 92.56 302 PRO A O 1
ATOM 2263 N N . THR A 1 303 ? -0.322 -17.016 3.145 1 91.69 303 THR A N 1
ATOM 2264 C CA . THR A 1 303 ? 0.223 -16.844 1.802 1 91.69 303 THR A CA 1
ATOM 2265 C C . THR A 1 303 ? -0.688 -17.484 0.763 1 91.69 303 THR A C 1
ATOM 2267 O O . THR A 1 303 ? -1.028 -16.859 -0.246 1 91.69 303 THR A O 1
ATOM 2270 N N . GLN A 1 304 ? -1.122 -18.75 1.021 1 87.88 304 GLN A N 1
ATOM 2271 C CA . GLN A 1 304 ? -1.936 -19.453 0.044 1 87.88 304 GLN A CA 1
ATOM 2272 C C . GLN A 1 304 ? -3.244 -18.719 -0.23 1 87.88 304 GLN A C 1
ATOM 2274 O O . GLN A 1 304 ? -3.574 -18.438 -1.384 1 87.88 304 GLN A O 1
ATOM 2279 N N . THR A 1 305 ? -3.953 -18.344 0.836 1 94.06 305 THR A N 1
ATOM 2280 C CA . THR A 1 305 ? -5.246 -17.688 0.698 1 94.06 305 THR A CA 1
ATOM 2281 C C . THR A 1 305 ? -5.094 -16.328 0.032 1 94.06 305 THR A C 1
ATOM 2283 O O . THR A 1 305 ? -5.879 -15.969 -0.846 1 94.06 305 THR A O 1
ATOM 2286 N N . THR A 1 306 ? -4.062 -15.562 0.411 1 96.44 306 THR A N 1
ATOM 2287 C CA . THR A 1 306 ? -3.914 -14.219 -0.144 1 96.44 306 THR A CA 1
ATOM 2288 C C . THR A 1 306 ? -3.432 -14.281 -1.591 1 96.44 306 THR A C 1
ATOM 2290 O O . THR A 1 306 ? -3.645 -13.344 -2.363 1 96.44 306 THR A O 1
ATOM 2293 N N . THR A 1 307 ? -2.725 -15.352 -1.959 1 94.75 307 THR A N 1
ATOM 2294 C CA . THR A 1 307 ? -2.42 -15.555 -3.371 1 94.75 307 THR A CA 1
ATOM 2295 C C . THR A 1 307 ? -3.703 -15.625 -4.195 1 94.75 307 THR A C 1
ATOM 2297 O O . THR A 1 307 ? -3.828 -14.938 -5.215 1 94.75 307 THR A O 1
ATOM 2300 N N . CYS A 1 308 ? -4.676 -16.344 -3.719 1 96.06 308 CYS A N 1
ATOM 2301 C CA . CYS A 1 308 ? -5.926 -16.547 -4.441 1 96.06 308 CYS A CA 1
ATOM 2302 C C . CYS A 1 308 ? -6.789 -15.289 -4.41 1 96.06 308 CYS A C 1
ATOM 2304 O O . CYS A 1 308 ? -7.352 -14.898 -5.434 1 96.06 308 CYS A O 1
ATOM 2306 N N . THR A 1 309 ? -6.891 -14.633 -3.238 1 97.81 309 THR A N 1
ATOM 2307 C CA . THR A 1 309 ? -7.75 -13.461 -3.123 1 97.81 309 THR A CA 1
ATOM 2308 C C . THR A 1 309 ? -7.234 -12.328 -4 1 97.81 309 THR A C 1
ATOM 2310 O O . THR A 1 309 ? -8.023 -11.586 -4.594 1 97.81 309 THR A O 1
ATOM 2313 N N . GLN A 1 310 ? -5.949 -12.203 -4.105 1 98.12 310 GLN A N 1
ATOM 2314 C CA . GLN A 1 310 ? -5.391 -11.125 -4.906 1 98.12 310 GLN A CA 1
ATOM 2315 C C . GLN A 1 310 ? -5.633 -11.359 -6.395 1 98.12 310 GLN A C 1
ATOM 2317 O O . GLN A 1 310 ? -5.906 -10.422 -7.145 1 98.12 310 GLN A O 1
ATOM 2322 N N . MET A 1 311 ? -5.512 -12.633 -6.801 1 98.12 311 MET A N 1
ATOM 2323 C CA . MET A 1 311 ? -5.855 -12.938 -8.188 1 98.12 311 MET A CA 1
ATOM 2324 C C . MET A 1 311 ? -7.301 -12.562 -8.484 1 98.12 311 MET A C 1
ATOM 2326 O O . MET A 1 311 ? -7.578 -11.891 -9.484 1 98.12 311 MET A O 1
ATOM 2330 N N . VAL A 1 312 ? -8.172 -12.914 -7.609 1 98.31 312 VAL A N 1
ATOM 2331 C CA . VAL A 1 312 ? -9.602 -12.688 -7.809 1 98.31 312 VAL A CA 1
ATOM 2332 C C . VAL A 1 312 ? -9.891 -11.188 -7.801 1 98.31 312 VAL A C 1
ATOM 2334 O O . VAL A 1 312 ? -10.57 -10.672 -8.695 1 98.31 312 VAL A O 1
ATOM 2337 N N . ASN A 1 313 ? -9.312 -10.453 -6.844 1 98 313 ASN A N 1
ATOM 2338 C CA . ASN A 1 313 ? -9.625 -9.039 -6.672 1 98 313 ASN A CA 1
ATOM 2339 C C . ASN A 1 313 ? -8.969 -8.188 -7.762 1 98 313 ASN A C 1
ATOM 2341 O O . ASN A 1 313 ? -9.344 -7.031 -7.957 1 98 313 ASN A O 1
ATOM 2345 N N . ARG A 1 314 ? -8.031 -8.719 -8.523 1 98.38 314 ARG A N 1
ATOM 2346 C CA . ARG A 1 314 ? -7.359 -8 -9.602 1 98.38 314 ARG A CA 1
ATOM 2347 C C . ARG A 1 314 ? -8.18 -8.07 -10.891 1 98.38 314 ARG A C 1
ATOM 2349 O O . ARG A 1 314 ? -7.922 -7.312 -11.828 1 98.38 314 ARG A O 1
ATOM 2356 N N . ILE A 1 315 ? -9.125 -8.945 -10.969 1 98.38 315 ILE A N 1
ATOM 2357 C CA . ILE A 1 315 ? -9.781 -9.281 -12.227 1 98.38 315 ILE A CA 1
ATOM 2358 C C . ILE A 1 315 ? -10.367 -8.023 -12.859 1 98.38 315 ILE A C 1
ATOM 2360 O O . ILE A 1 315 ? -10.102 -7.73 -14.031 1 98.38 315 ILE A O 1
ATOM 2364 N N . PRO A 1 316 ? -11.164 -7.148 -12.133 1 97.56 316 PRO A N 1
ATOM 2365 C CA . PRO A 1 316 ? -11.68 -5.938 -12.773 1 97.56 316 PRO A CA 1
ATOM 2366 C C . PRO A 1 316 ? -10.57 -5.027 -13.297 1 97.56 316 PRO A C 1
ATOM 2368 O O . PRO A 1 316 ? -10.734 -4.395 -14.344 1 97.56 316 PRO A O 1
ATOM 2371 N N . ASP A 1 317 ? -9.469 -4.941 -12.578 1 97.62 317 ASP A N 1
ATOM 2372 C CA . ASP A 1 317 ? -8.359 -4.094 -12.984 1 97.62 317 ASP A CA 1
ATOM 2373 C C . ASP A 1 317 ? -7.734 -4.594 -14.289 1 97.62 317 ASP A C 1
ATOM 2375 O O . ASP A 1 317 ? -7.371 -3.799 -15.156 1 97.62 317 ASP A O 1
ATOM 2379 N N . VAL A 1 318 ? -7.602 -5.949 -14.398 1 98.5 318 VAL A N 1
ATOM 2380 C CA . VAL A 1 318 ? -6.996 -6.555 -15.578 1 98.5 318 VAL A CA 1
ATOM 2381 C C . VAL A 1 318 ? -7.902 -6.348 -16.781 1 98.5 318 VAL A C 1
ATOM 2383 O O . VAL A 1 318 ? -7.434 -5.98 -17.875 1 98.5 318 VAL A O 1
ATOM 2386 N N . ILE A 1 319 ? -9.188 -6.516 -16.625 1 98.19 319 ILE A N 1
ATOM 2387 C CA . ILE A 1 319 ? -10.156 -6.344 -17.703 1 98.19 319 ILE A CA 1
ATOM 2388 C C . ILE A 1 319 ? -10.133 -4.898 -18.203 1 98.19 319 ILE A C 1
ATOM 2390 O O . ILE A 1 319 ? -10.258 -4.641 -19.391 1 98.19 319 ILE A O 1
ATOM 2394 N N . ALA A 1 320 ? -9.906 -3.949 -17.281 1 97.38 320 ALA A N 1
ATOM 2395 C CA . ALA A 1 320 ? -9.961 -2.529 -17.609 1 97.38 320 ALA A CA 1
ATOM 2396 C C . ALA A 1 320 ? -8.617 -2.031 -18.141 1 97.38 320 ALA A C 1
ATOM 2398 O O . ALA A 1 320 ? -8.523 -0.927 -18.672 1 97.38 320 ALA A O 1
ATOM 2399 N N . ALA A 1 321 ? -7.551 -2.785 -18 1 98.12 321 ALA A N 1
ATOM 2400 C CA . ALA A 1 321 ? -6.199 -2.361 -18.375 1 98.12 321 ALA A CA 1
ATOM 2401 C C . ALA A 1 321 ? -6.027 -2.332 -19.891 1 98.12 321 ALA A C 1
ATOM 2403 O O . ALA A 1 321 ? -6.785 -2.973 -20.625 1 98.12 321 ALA A O 1
ATOM 2404 N N . PRO A 1 322 ? -5.043 -1.57 -20.406 1 98.31 322 PRO A N 1
ATOM 2405 C CA . PRO A 1 322 ? -4.75 -1.606 -21.828 1 98.31 322 PRO A CA 1
ATOM 2406 C C . PRO A 1 322 ? -4.223 -2.963 -22.297 1 98.31 322 PRO A C 1
ATOM 2408 O O . PRO A 1 322 ? -3.688 -3.729 -21.484 1 98.31 322 PRO A O 1
ATOM 2411 N N . PRO A 1 323 ? -4.324 -3.27 -23.609 1 98.75 323 PRO A N 1
ATOM 2412 C CA . PRO A 1 323 ? -3.814 -4.543 -24.125 1 98.75 323 PRO A CA 1
ATOM 2413 C C . PRO A 1 323 ? -2.303 -4.688 -23.953 1 98.75 323 PRO A C 1
ATOM 2415 O O . PRO A 1 323 ? -1.577 -3.689 -23.969 1 98.75 323 PRO A O 1
ATOM 2418 N N . GLY A 1 324 ? -1.833 -5.922 -23.859 1 98.88 324 GLY A N 1
ATOM 2419 C CA . GLY A 1 324 ? -0.428 -6.23 -23.641 1 98.88 324 GLY A CA 1
ATOM 2420 C C . GLY A 1 324 ? -0.162 -6.895 -22.297 1 98.88 324 GLY A C 1
ATOM 2421 O O . GLY A 1 324 ? -1.098 -7.262 -21.594 1 98.88 324 GLY A O 1
ATOM 2422 N N . ILE A 1 325 ? 1.075 -7.102 -22 1 98.81 325 ILE A N 1
ATOM 2423 C CA . ILE A 1 325 ? 1.468 -7.473 -20.641 1 98.81 325 ILE A CA 1
ATOM 2424 C C . ILE A 1 325 ? 1.435 -6.242 -19.75 1 98.81 325 ILE A C 1
ATOM 2426 O O . ILE A 1 325 ? 2.096 -5.238 -20.031 1 98.81 325 ILE A O 1
ATOM 2430 N N . VAL A 1 326 ? 0.606 -6.289 -18.781 1 98.56 326 VAL A N 1
ATOM 2431 C CA . VAL A 1 326 ? 0.535 -5.227 -17.781 1 98.56 326 VAL A CA 1
ATOM 2432 C C . VAL A 1 326 ? 0.928 -5.773 -16.422 1 98.56 326 VAL A C 1
ATOM 2434 O O . VAL A 1 326 ? 0.174 -6.535 -15.805 1 98.56 326 VAL A O 1
ATOM 2437 N N . THR A 1 327 ? 2.09 -5.395 -15.914 1 98 327 THR A N 1
ATOM 2438 C CA . THR A 1 327 ? 2.58 -5.879 -14.633 1 98 327 THR A CA 1
ATOM 2439 C C . THR A 1 327 ? 1.901 -5.141 -13.477 1 98 327 THR A C 1
ATOM 2441 O O . THR A 1 327 ? 1.291 -4.09 -13.68 1 98 327 THR A O 1
ATOM 2444 N N . VAL A 1 328 ? 1.986 -5.688 -12.273 1 96 328 VAL A N 1
ATOM 2445 C CA . VAL A 1 328 ? 1.174 -5.277 -11.133 1 96 328 VAL A CA 1
ATOM 2446 C C . VAL A 1 328 ? 1.572 -3.869 -10.695 1 96 328 VAL A C 1
ATOM 2448 O O . VAL A 1 328 ? 0.765 -3.141 -10.109 1 96 328 VAL A O 1
ATOM 2451 N N . ASP A 1 329 ? 2.793 -3.439 -11.023 1 93.31 329 ASP A N 1
ATOM 2452 C CA . ASP A 1 329 ? 3.258 -2.104 -10.664 1 93.31 329 ASP A CA 1
ATOM 2453 C C . ASP A 1 329 ? 2.566 -1.038 -11.516 1 93.31 329 ASP A C 1
ATOM 2455 O O . ASP A 1 329 ? 2.59 0.146 -11.172 1 93.31 329 ASP A O 1
ATOM 2459 N N . ARG A 1 330 ? 1.929 -1.513 -12.633 1 94.81 330 ARG A N 1
ATOM 2460 C CA . ARG A 1 330 ? 1.267 -0.589 -13.547 1 94.81 330 ARG A CA 1
ATOM 2461 C C . ARG A 1 330 ? -0.247 -0.631 -13.367 1 94.81 330 ARG A C 1
ATOM 2463 O O . ARG A 1 330 ? -0.976 0.12 -14.016 1 94.81 330 ARG A O 1
ATOM 2470 N N . LEU A 1 331 ? -0.725 -1.477 -12.555 1 96.5 331 LEU A N 1
ATOM 2471 C CA . LEU A 1 331 ? -2.148 -1.562 -12.242 1 96.5 331 LEU A CA 1
ATOM 2472 C C . LEU A 1 331 ? -2.514 -0.618 -11.102 1 96.5 331 LEU A C 1
ATOM 2474 O O . LEU A 1 331 ? -1.646 -0.214 -10.32 1 96.5 331 LEU A O 1
ATOM 2478 N N . PRO A 1 332 ? -3.768 -0.172 -11.008 1 94.81 332 PRO A N 1
ATOM 2479 C CA . PRO A 1 332 ? -4.184 0.621 -9.852 1 94.81 332 PRO A CA 1
ATOM 2480 C C . PRO A 1 332 ? -4.039 -0.139 -8.531 1 94.81 332 PRO A C 1
ATOM 2482 O O . PRO A 1 332 ? -3.74 -1.336 -8.539 1 94.81 332 PRO A O 1
ATOM 2485 N N . ARG A 1 333 ? -4.148 0.573 -7.441 1 96.19 333 ARG A N 1
ATOM 2486 C CA . ARG A 1 333 ? -4.121 -0.063 -6.129 1 96.19 333 ARG A CA 1
ATOM 2487 C C . ARG A 1 333 ? -5.145 -1.191 -6.043 1 96.19 333 ARG A C 1
ATOM 2489 O O . ARG A 1 333 ? -6.297 -1.023 -6.449 1 96.19 333 ARG A O 1
ATOM 2496 N N . LEU A 1 334 ? -4.676 -2.355 -5.582 1 97.75 334 LEU A N 1
ATOM 2497 C CA . LEU A 1 334 ? -5.598 -3.465 -5.375 1 97.75 334 LEU A CA 1
ATOM 2498 C C . LEU A 1 334 ? -6.723 -3.066 -4.422 1 97.75 334 LEU A C 1
ATOM 2500 O O . LEU A 1 334 ? -6.473 -2.465 -3.377 1 97.75 334 LEU A O 1
ATOM 2504 N N . ARG A 1 335 ? -7.957 -3.359 -4.777 1 96.12 335 ARG A N 1
ATOM 2505 C CA . ARG A 1 335 ? -9.117 -2.922 -4.004 1 96.12 335 ARG A CA 1
ATOM 2506 C C . ARG A 1 335 ? -9.891 -4.113 -3.455 1 96.12 335 ARG A C 1
ATOM 2508 O O . ARG A 1 335 ? -9.984 -5.156 -4.109 1 96.12 335 ARG A O 1
ATOM 2515 N N . TYR A 1 336 ? -10.422 -3.904 -2.271 1 97.19 336 TYR A N 1
ATOM 2516 C CA . TYR A 1 336 ? -11.391 -4.863 -1.746 1 97.19 336 TYR A CA 1
ATOM 2517 C C . TYR A 1 336 ? -12.641 -4.906 -2.615 1 97.19 336 TYR A C 1
ATOM 2519 O O . TYR A 1 336 ? -13.148 -3.865 -3.041 1 97.19 336 TYR A O 1
ATOM 2527 N N . ARG A 1 337 ? -13.07 -6.098 -2.947 1 95.19 337 ARG A N 1
ATOM 2528 C CA . ARG A 1 337 ? -14.297 -6.324 -3.709 1 95.19 337 ARG A CA 1
ATOM 2529 C C . ARG A 1 337 ? -15.359 -6.992 -2.848 1 95.19 337 ARG A C 1
ATOM 2531 O O . ARG A 1 337 ? -15.391 -8.219 -2.723 1 95.19 337 ARG A O 1
ATOM 2538 N N . PRO A 1 338 ? -16.266 -6.188 -2.305 1 90.69 338 PRO A N 1
ATOM 2539 C CA . PRO A 1 338 ? -17.266 -6.801 -1.434 1 90.69 338 PRO A CA 1
ATOM 2540 C C . PRO A 1 338 ? -18.188 -7.754 -2.184 1 90.69 338 PRO A C 1
ATOM 2542 O O . PRO A 1 338 ? -18.359 -7.629 -3.398 1 90.69 338 PRO A O 1
ATOM 2545 N N . GLN A 1 339 ? -18.734 -8.727 -1.446 1 80.44 339 GLN A N 1
ATOM 2546 C CA . GLN A 1 339 ? -19.734 -9.648 -1.971 1 80.44 339 GLN A CA 1
ATOM 2547 C C . GLN A 1 339 ? -21.141 -9.07 -1.843 1 80.44 339 GLN A C 1
ATOM 2549 O O . GLN A 1 339 ? -21.562 -8.688 -0.749 1 80.44 339 GLN A O 1
ATOM 2554 N N . PHE A 1 340 ? -21.672 -8.445 -2.926 1 68.06 340 PHE A N 1
ATOM 2555 C CA . PHE A 1 340 ? -23.016 -7.902 -2.797 1 68.06 340 PHE A CA 1
ATOM 2556 C C . PHE A 1 340 ? -24.062 -8.914 -3.26 1 68.06 340 PHE A C 1
ATOM 2558 O O . PHE A 1 340 ? -23.781 -9.75 -4.125 1 68.06 340 PHE A O 1
ATOM 2565 N N . MET B 1 1 ? 1.507 10.859 -20.969 1 37.78 1 MET B N 1
ATOM 2566 C CA . MET B 1 1 ? 1.372 11.844 -19.906 1 37.78 1 MET B CA 1
ATOM 2567 C C . MET B 1 1 ? 2.727 12.453 -19.547 1 37.78 1 MET B C 1
ATOM 2569 O O . MET B 1 1 ? 3.729 11.742 -19.469 1 37.78 1 MET B O 1
ATOM 2573 N N . LYS B 1 2 ? 2.938 13.719 -19.781 1 47.94 2 LYS B N 1
ATOM 2574 C CA . LYS B 1 2 ? 4.227 14.383 -19.594 1 47.94 2 LYS B CA 1
ATOM 2575 C C . LYS B 1 2 ? 4.789 14.117 -18.203 1 47.94 2 LYS B C 1
ATOM 2577 O O . LYS B 1 2 ? 4.109 14.359 -17.203 1 47.94 2 LYS B O 1
ATOM 2582 N N . VAL B 1 3 ? 5.922 13.43 -17.984 1 63.72 3 VAL B N 1
ATOM 2583 C CA . VAL B 1 3 ? 6.613 13.18 -16.734 1 63.72 3 VAL B CA 1
ATOM 2584 C C . VAL B 1 3 ? 7.062 14.508 -16.125 1 63.72 3 VAL B C 1
ATOM 2586 O O . VAL B 1 3 ? 7.711 15.32 -16.781 1 63.72 3 VAL B O 1
ATOM 2589 N N . THR B 1 4 ? 6.422 14.891 -14.969 1 74.5 4 THR B N 1
ATOM 2590 C CA . THR B 1 4 ? 6.848 16.078 -14.242 1 74.5 4 THR B CA 1
ATOM 2591 C C . THR B 1 4 ? 8.047 15.773 -13.352 1 74.5 4 THR B C 1
ATOM 2593 O O . THR B 1 4 ? 7.938 15.008 -12.391 1 74.5 4 THR B O 1
ATOM 2596 N N . TYR B 1 5 ? 9.117 16.375 -13.766 1 85.44 5 TYR B N 1
ATOM 2597 C CA . TYR B 1 5 ? 10.305 16.219 -12.938 1 85.44 5 TYR B CA 1
ATOM 2598 C C . TYR B 1 5 ? 10.297 17.219 -11.781 1 85.44 5 TYR B C 1
ATOM 2600 O O . TYR B 1 5 ? 9.898 18.375 -11.961 1 85.44 5 TYR B O 1
ATOM 2608 N N . MET B 1 6 ? 10.711 16.766 -10.648 1 92.69 6 MET B N 1
ATOM 2609 C CA . MET B 1 6 ? 10.727 17.609 -9.461 1 92.69 6 MET B CA 1
ATOM 2610 C C . MET B 1 6 ? 11.5 18.906 -9.734 1 92.69 6 MET B C 1
ATOM 2612 O O . MET B 1 6 ? 11.109 19.969 -9.258 1 92.69 6 MET B O 1
ATOM 2616 N N . SER B 1 7 ? 12.5 18.797 -10.578 1 92.31 7 SER B N 1
ATOM 2617 C CA . SER B 1 7 ? 13.375 19.938 -10.836 1 92.31 7 SER B CA 1
ATOM 2618 C C . SER B 1 7 ? 12.672 21 -11.664 1 92.31 7 SER B C 1
ATOM 2620 O O . SER B 1 7 ? 13.133 22.141 -11.75 1 92.31 7 SER B O 1
ATOM 2622 N N . ASP B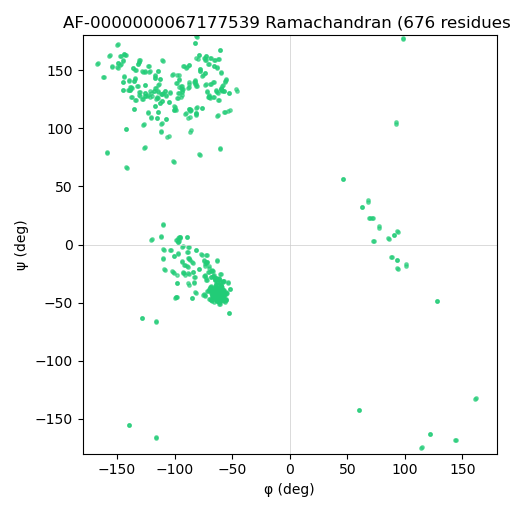 1 8 ? 11.609 20.656 -12.242 1 94.44 8 ASP B N 1
ATOM 2623 C CA . ASP B 1 8 ? 10.891 21.578 -13.102 1 94.44 8 ASP B CA 1
ATOM 2624 C C . ASP B 1 8 ? 9.805 22.328 -12.328 1 94.44 8 ASP B C 1
ATOM 2626 O O . ASP B 1 8 ? 9.156 23.219 -12.859 1 94.44 8 ASP B O 1
ATOM 2630 N N . ILE B 1 9 ? 9.656 22.031 -11.086 1 97.81 9 ILE B N 1
ATOM 2631 C CA . ILE B 1 9 ? 8.492 22.5 -10.328 1 97.81 9 ILE B CA 1
ATOM 2632 C C . ILE B 1 9 ? 8.836 23.797 -9.617 1 97.81 9 ILE B C 1
ATOM 2634 O O . ILE B 1 9 ? 9.93 23.953 -9.062 1 97.81 9 ILE B O 1
ATOM 2638 N N . ARG B 1 10 ? 7.945 24.75 -9.664 1 98.56 10 ARG B N 1
ATOM 2639 C CA . ARG B 1 10 ? 7.969 26 -8.906 1 98.56 10 ARG B CA 1
ATOM 2640 C C . ARG B 1 10 ? 6.965 25.953 -7.758 1 98.56 10 ARG B C 1
ATOM 2642 O O . ARG B 1 10 ? 5.762 25.812 -7.984 1 98.56 10 ARG B O 1
ATOM 2649 N N . ALA B 1 11 ? 7.469 26.156 -6.5 1 98.75 11 ALA B N 1
ATOM 2650 C CA . ALA B 1 11 ? 6.59 25.984 -5.344 1 98.75 11 ALA B CA 1
ATOM 2651 C C . ALA B 1 11 ? 6.602 27.234 -4.465 1 98.75 11 ALA B C 1
ATOM 2653 O O . ALA B 1 11 ? 7.582 27.984 -4.449 1 98.75 11 ALA B O 1
ATOM 2654 N N . VAL B 1 12 ? 5.516 27.5 -3.814 1 98.75 12 VAL B N 1
ATOM 2655 C CA . VAL B 1 12 ? 5.391 28.484 -2.752 1 98.75 12 VAL B CA 1
ATOM 2656 C C . VAL B 1 12 ? 5.219 27.781 -1.407 1 98.75 12 VAL B C 1
ATOM 2658 O O . VAL B 1 12 ? 4.438 26.844 -1.291 1 98.75 12 VAL B O 1
ATOM 2661 N N . VAL B 1 13 ? 5.992 28.234 -0.473 1 98.25 13 VAL B N 1
ATOM 2662 C CA . VAL B 1 13 ? 5.859 27.75 0.896 1 98.25 13 VAL B CA 1
ATOM 2663 C C . VAL B 1 13 ? 4.875 28.625 1.664 1 98.25 13 VAL B C 1
ATOM 2665 O O . VAL B 1 13 ? 5.121 29.828 1.855 1 98.25 13 VAL B O 1
ATOM 2668 N N . TYR B 1 14 ? 3.754 28.094 2.039 1 97.62 14 TYR B N 1
ATOM 2669 C CA . TYR B 1 14 ? 2.707 28.797 2.766 1 97.62 14 TYR B CA 1
ATOM 2670 C C . TYR B 1 14 ? 2.643 28.344 4.219 1 97.62 14 TYR B C 1
ATOM 2672 O O . TYR B 1 14 ? 2.102 27.266 4.516 1 97.62 14 TYR B O 1
ATOM 2680 N N . GLY B 1 15 ? 3.023 29.078 5.129 1 93.81 15 GLY B N 1
ATOM 2681 C CA . GLY B 1 15 ? 3.299 28.719 6.512 1 93.81 15 GLY B CA 1
ATOM 2682 C C . GLY B 1 15 ? 4.75 28.344 6.754 1 93.81 15 GLY B C 1
ATOM 2683 O O . GLY B 1 15 ? 5.184 27.25 6.391 1 93.81 15 GLY B O 1
ATOM 2684 N N . VAL B 1 16 ? 5.48 29.281 7.371 1 91.56 16 VAL B N 1
ATOM 2685 C CA . VAL B 1 16 ? 6.898 29.047 7.609 1 91.56 16 VAL B CA 1
ATOM 2686 C C . VAL B 1 16 ? 7.109 28.609 9.062 1 91.56 16 VAL B C 1
ATOM 2688 O O . VAL B 1 16 ? 7.602 29.391 9.883 1 91.56 16 VAL B O 1
ATOM 2691 N N . GLY B 1 17 ? 6.684 27.406 9.336 1 86.62 17 GLY B N 1
ATOM 2692 C CA . GLY B 1 17 ? 6.848 26.781 10.641 1 86.62 17 GLY B CA 1
ATOM 2693 C C . GLY B 1 17 ? 7.727 25.547 10.609 1 86.62 17 GLY B C 1
ATOM 2694 O O . GLY B 1 17 ? 8.539 25.391 9.695 1 86.62 17 GLY B O 1
ATOM 2695 N N . ALA B 1 18 ? 7.676 24.781 11.695 1 82.94 18 ALA B N 1
ATOM 2696 C CA . ALA B 1 18 ? 8.547 23.625 11.867 1 82.94 18 ALA B CA 1
ATOM 2697 C C . ALA B 1 18 ? 8.422 22.656 10.695 1 82.94 18 ALA B C 1
ATOM 2699 O O . ALA B 1 18 ? 9.422 22.203 10.133 1 82.94 18 ALA B O 1
ATOM 2700 N N . MET B 1 19 ? 7.141 22.344 10.32 1 87.5 19 MET B N 1
ATOM 2701 C CA . MET B 1 19 ? 6.914 21.344 9.281 1 87.5 19 MET B CA 1
ATOM 2702 C C . MET B 1 19 ? 7.391 21.859 7.926 1 87.5 19 MET B C 1
ATOM 2704 O O . MET B 1 19 ? 8.133 21.156 7.223 1 87.5 19 MET B O 1
ATOM 2708 N N . ASN B 1 20 ? 7.027 23.031 7.598 1 91.75 20 ASN B N 1
ATOM 2709 C CA . ASN B 1 20 ? 7.41 23.547 6.289 1 91.75 20 ASN B CA 1
ATOM 2710 C C . ASN B 1 20 ? 8.891 23.906 6.234 1 91.75 20 ASN B C 1
ATOM 2712 O O . ASN B 1 20 ? 9.453 24.078 5.152 1 91.75 20 ASN B O 1
ATOM 2716 N N . SER B 1 21 ? 9.516 24.047 7.383 1 89.19 21 SER B N 1
ATOM 2717 C CA . SER B 1 21 ? 10.969 24.172 7.367 1 89.19 21 SER B CA 1
ATOM 2718 C C . SER B 1 21 ? 11.617 22.875 6.855 1 89.19 21 SER B C 1
ATOM 2720 O O . SER B 1 21 ? 12.562 22.922 6.062 1 89.19 21 SER B O 1
ATOM 2722 N N . ILE B 1 22 ? 11.094 21.797 7.305 1 92.19 22 ILE B N 1
ATOM 2723 C CA . ILE B 1 22 ? 11.586 20.5 6.84 1 92.19 22 ILE B CA 1
ATOM 2724 C C . ILE B 1 22 ? 11.234 20.312 5.367 1 92.19 22 ILE B C 1
ATOM 2726 O O . ILE B 1 22 ? 12.086 19.953 4.559 1 92.19 22 ILE B O 1
ATOM 2730 N N . VAL B 1 23 ? 9.992 20.656 5.027 1 96.06 23 VAL B N 1
ATOM 2731 C CA . VAL B 1 23 ? 9.484 20.484 3.666 1 96.06 23 VAL B CA 1
ATOM 2732 C C . VAL B 1 23 ? 10.32 21.328 2.703 1 96.06 23 VAL B C 1
ATOM 2734 O O . VAL B 1 23 ? 10.75 20.844 1.652 1 96.06 23 VAL B O 1
ATOM 2737 N N . ALA B 1 24 ? 10.57 22.562 3.061 1 96.62 24 ALA B N 1
ATOM 2738 C CA . ALA B 1 24 ? 11.352 23.453 2.207 1 96.62 24 ALA B CA 1
ATOM 2739 C C . ALA B 1 24 ? 12.742 22.875 1.943 1 96.62 24 ALA B C 1
ATOM 2741 O O . ALA B 1 24 ? 13.234 22.906 0.812 1 96.62 24 ALA B O 1
ATOM 2742 N N . GLY B 1 25 ? 13.367 22.359 2.986 1 95.12 25 GLY B N 1
ATOM 2743 C CA . GLY B 1 25 ? 14.656 21.703 2.803 1 95.12 25 GLY B CA 1
ATOM 2744 C C . GLY B 1 25 ? 14.602 20.547 1.818 1 95.12 25 GLY B C 1
ATOM 2745 O O . GLY B 1 25 ? 15.477 20.406 0.962 1 95.12 25 GLY B O 1
ATOM 2746 N N . MET B 1 26 ? 13.609 19.734 1.923 1 96.5 26 MET B N 1
ATOM 2747 C CA . MET B 1 26 ? 13.445 18.594 1.042 1 96.5 26 MET B CA 1
ATOM 2748 C C . MET B 1 26 ? 13.188 19.031 -0.393 1 96.5 26 MET B C 1
ATOM 2750 O O . MET B 1 26 ? 13.672 18.406 -1.339 1 96.5 26 MET B O 1
ATOM 2754 N N . LEU B 1 27 ? 12.367 20.078 -0.54 1 97.56 27 LEU B N 1
ATOM 2755 C CA . LEU B 1 27 ? 12.109 20.625 -1.87 1 97.56 27 LEU B CA 1
ATOM 2756 C C . LEU B 1 27 ? 13.406 21.062 -2.541 1 97.56 27 LEU B C 1
ATOM 2758 O O . LEU B 1 27 ? 13.656 20.719 -3.699 1 97.56 27 LEU B O 1
ATOM 2762 N N . LEU B 1 28 ? 14.219 21.766 -1.839 1 96.56 28 LEU B N 1
ATOM 2763 C CA . LEU B 1 28 ? 15.484 22.25 -2.367 1 96.56 28 LEU B CA 1
ATOM 2764 C C . LEU B 1 28 ? 16.406 21.094 -2.727 1 96.56 28 LEU B C 1
ATOM 2766 O O . LEU B 1 28 ? 17.047 21.109 -3.777 1 96.56 28 LEU B O 1
ATOM 2770 N N . ASP B 1 29 ? 16.422 20.062 -1.889 1 95.06 29 ASP B N 1
ATOM 2771 C CA . ASP B 1 29 ? 17.219 18.875 -2.152 1 95.06 29 ASP B CA 1
ATOM 2772 C C . ASP B 1 29 ? 16.828 18.234 -3.482 1 95.06 29 ASP B C 1
ATOM 2774 O O . ASP B 1 29 ? 17.672 17.641 -4.168 1 95.06 29 ASP B O 1
ATOM 2778 N N . LYS B 1 30 ? 15.586 18.344 -3.828 1 96 30 LYS B N 1
ATOM 2779 C CA . LYS B 1 30 ? 15.078 17.656 -5.012 1 96 30 LYS B CA 1
ATOM 2780 C C . LYS B 1 30 ? 15.055 18.578 -6.219 1 96 30 LYS B C 1
ATOM 2782 O O . LYS B 1 30 ? 14.523 18.234 -7.273 1 96 30 LYS B O 1
ATOM 2787 N N . GLY B 1 31 ? 15.508 19.766 -6.074 1 96.06 31 GLY B N 1
ATOM 2788 C CA . GLY B 1 31 ? 15.695 20.688 -7.184 1 96.06 31 GLY B CA 1
ATOM 2789 C C . GLY B 1 31 ? 14.477 21.547 -7.453 1 96.06 31 GLY B C 1
ATOM 2790 O O . GLY B 1 31 ? 14.414 22.25 -8.469 1 96.06 31 GLY B O 1
ATOM 2791 N N . VAL B 1 32 ? 13.484 21.5 -6.605 1 97.62 32 VAL B N 1
ATOM 2792 C CA . VAL B 1 32 ? 12.297 22.328 -6.758 1 97.62 32 VAL B CA 1
ATOM 2793 C C . VAL B 1 32 ? 12.648 23.797 -6.52 1 97.62 32 VAL B C 1
ATOM 2795 O O . VAL B 1 32 ? 13.414 24.109 -5.602 1 97.62 32 VAL B O 1
ATOM 2798 N N . GLN B 1 33 ? 12.133 24.688 -7.312 1 97.81 33 GLN B N 1
ATOM 2799 C CA . GLN B 1 33 ? 12.344 26.109 -7.129 1 97.81 33 GLN B CA 1
ATOM 2800 C C . GLN B 1 33 ? 11.297 26.719 -6.188 1 97.81 33 GLN B C 1
ATOM 28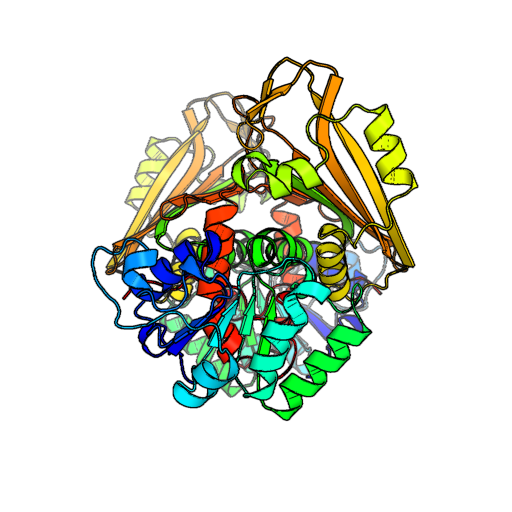02 O O . GLN B 1 33 ? 10.102 26.688 -6.484 1 97.81 33 GLN B O 1
ATOM 2807 N N . ILE B 1 34 ? 11.805 27.203 -5.086 1 98.38 34 ILE B N 1
ATOM 2808 C CA . ILE B 1 34 ? 10.906 27.922 -4.203 1 98.38 34 ILE B CA 1
ATOM 2809 C C . ILE B 1 34 ? 10.828 29.391 -4.633 1 98.38 34 ILE B C 1
ATOM 2811 O O . ILE B 1 34 ? 11.812 30.125 -4.535 1 98.38 34 ILE B O 1
ATOM 2815 N N . VAL B 1 35 ? 9.625 29.812 -5.059 1 98.62 35 VAL B N 1
ATOM 2816 C CA . VAL B 1 35 ? 9.531 31.109 -5.73 1 98.62 35 VAL B CA 1
ATOM 2817 C C . VAL B 1 35 ? 8.805 32.094 -4.832 1 98.62 35 VAL B C 1
ATOM 2819 O O . VAL B 1 35 ? 8.68 33.281 -5.168 1 98.62 35 VAL B O 1
ATOM 2822 N N . GLY B 1 36 ? 8.328 31.641 -3.693 1 98.56 36 GLY B N 1
ATOM 2823 C CA . GLY B 1 36 ? 7.645 32.5 -2.732 1 98.56 36 GLY B CA 1
ATOM 2824 C C . GLY B 1 36 ? 7.473 31.844 -1.374 1 98.56 36 GLY B C 1
ATOM 2825 O O . GLY B 1 36 ? 7.527 30.609 -1.255 1 98.56 36 GLY B O 1
ATOM 2826 N N . ALA B 1 37 ? 7.34 32.656 -0.374 1 98.31 37 ALA B N 1
ATOM 2827 C CA . ALA B 1 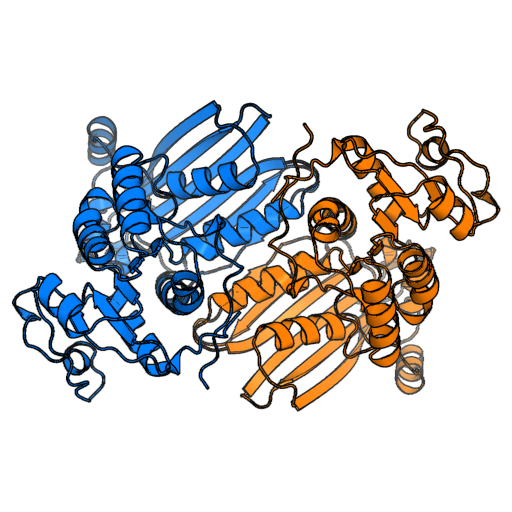37 ? 7.094 32.219 1.002 1 98.31 37 ALA B CA 1
ATOM 2828 C C . ALA B 1 37 ? 6.098 33.156 1.69 1 98.31 37 ALA B C 1
ATOM 2830 O O . ALA B 1 37 ? 6.207 34.375 1.583 1 98.31 37 ALA B O 1
ATOM 2831 N N . ILE B 1 38 ? 5.152 32.531 2.324 1 98.06 38 ILE B N 1
ATOM 2832 C CA . ILE B 1 38 ? 4.082 33.312 2.943 1 98.06 38 ILE B CA 1
ATOM 2833 C C . ILE B 1 38 ? 3.975 32.938 4.422 1 98.06 38 ILE B C 1
ATOM 2835 O O . ILE B 1 38 ? 3.975 31.766 4.785 1 98.06 38 ILE B O 1
ATOM 2839 N N . ALA B 1 39 ? 3.943 33.844 5.305 1 94.88 39 ALA B N 1
ATOM 2840 C CA . ALA B 1 39 ? 3.715 33.688 6.738 1 94.88 39 ALA B CA 1
ATOM 2841 C C . ALA B 1 39 ? 3.025 34.906 7.34 1 94.88 39 ALA B C 1
ATOM 2843 O O . ALA B 1 39 ? 3.166 36 6.836 1 94.88 39 ALA B O 1
ATOM 2844 N N . ARG B 1 40 ? 2.291 34.688 8.383 1 90.94 40 ARG B N 1
ATOM 2845 C CA . ARG B 1 40 ? 1.558 35.75 9.031 1 90.94 40 ARG B CA 1
ATOM 2846 C C . ARG B 1 40 ? 2.385 36.406 10.148 1 90.94 40 ARG B C 1
ATOM 2848 O O . ARG B 1 40 ? 2.133 37.531 10.547 1 90.94 40 ARG B O 1
ATOM 2855 N N . SER B 1 41 ? 3.338 35.625 10.711 1 90.69 41 SER B N 1
ATOM 2856 C CA . SER B 1 41 ? 4.129 36.125 11.836 1 90.69 41 SER B CA 1
ATOM 2857 C C . SER B 1 41 ? 4.945 37.344 11.445 1 90.69 41 SER B C 1
ATOM 2859 O O . SER B 1 41 ? 5.816 37.25 10.578 1 90.69 41 SER B O 1
ATOM 2861 N N . PRO B 1 42 ? 4.746 38.438 12.195 1 93.25 42 PRO B N 1
ATOM 2862 C CA . PRO B 1 42 ? 5.465 39.656 11.844 1 93.25 42 PRO B CA 1
ATOM 2863 C C . PRO B 1 42 ? 6.98 39.5 11.922 1 93.25 42 PRO B C 1
ATOM 2865 O O . PRO B 1 42 ? 7.711 40.156 11.164 1 93.25 42 PRO B O 1
ATOM 2868 N N . GLN B 1 43 ? 7.441 38.656 12.773 1 94.31 43 GLN B N 1
ATOM 2869 C CA . GLN B 1 43 ? 8.875 38.469 12.977 1 94.31 43 GLN B CA 1
ATOM 2870 C C . GLN B 1 43 ? 9.516 37.781 11.781 1 94.31 43 GLN B C 1
ATOM 2872 O O . GLN B 1 43 ? 10.727 37.875 11.57 1 94.31 43 GLN B O 1
ATOM 2877 N N . LYS B 1 44 ? 8.727 37.094 10.969 1 94.69 44 LYS B N 1
ATOM 2878 C CA . LYS B 1 44 ? 9.258 36.344 9.836 1 94.69 44 LYS B CA 1
ATOM 2879 C C . LYS B 1 44 ? 9.133 37.156 8.539 1 94.69 44 LYS B C 1
ATOM 2881 O O . LYS B 1 44 ? 9.906 36.938 7.602 1 94.69 44 LYS B O 1
ATOM 2886 N N . VAL B 1 45 ? 8.18 38.062 8.484 1 96.81 45 VAL B N 1
ATOM 2887 C CA . VAL B 1 45 ? 7.898 38.812 7.27 1 96.81 45 VAL B CA 1
ATOM 2888 C C . VAL B 1 45 ? 9.117 39.656 6.898 1 96.81 45 VAL B C 1
ATOM 2890 O O . VAL B 1 45 ? 9.695 40.344 7.754 1 96.81 45 VAL B O 1
ATOM 2893 N N . GLY B 1 46 ? 9.492 39.562 5.66 1 97.25 46 GLY B N 1
ATOM 2894 C CA . GLY B 1 46 ? 10.625 40.344 5.172 1 97.25 46 GLY B CA 1
ATOM 2895 C C . GLY B 1 46 ? 11.938 39.594 5.238 1 97.25 46 GLY B C 1
ATOM 2896 O O . GLY B 1 46 ? 12.906 39.938 4.57 1 97.25 46 GLY B O 1
ATOM 2897 N N . GLN B 1 47 ? 12.016 38.594 6.023 1 97.06 47 GLN B N 1
ATOM 2898 C CA . GLN B 1 47 ? 13.234 37.781 6.168 1 97.06 47 GLN B CA 1
ATOM 2899 C C . GLN B 1 47 ? 13.383 36.812 5.012 1 97.06 47 GLN B C 1
ATOM 2901 O O . GLN B 1 47 ? 12.391 36.375 4.426 1 97.06 47 GLN B O 1
ATOM 2906 N N . ASP B 1 48 ? 14.641 36.5 4.719 1 97.88 48 ASP B N 1
ATOM 2907 C CA . ASP B 1 48 ? 14.906 35.531 3.684 1 97.88 48 ASP B CA 1
ATOM 2908 C C . ASP B 1 48 ? 14.578 34.125 4.176 1 97.88 48 ASP B C 1
ATOM 2910 O O . ASP B 1 48 ? 14.93 33.75 5.301 1 97.88 48 ASP B O 1
ATOM 2914 N N . LEU B 1 49 ? 13.945 33.344 3.328 1 96.94 49 LEU B N 1
ATOM 2915 C CA . LEU B 1 49 ? 13.547 31.984 3.693 1 96.94 49 LEU B CA 1
ATOM 2916 C C . LEU B 1 49 ? 14.766 31.141 4.027 1 96.94 49 LEU B C 1
ATOM 2918 O O . LEU B 1 49 ? 14.719 30.312 4.949 1 96.94 49 LEU B O 1
ATOM 2922 N N . GLY B 1 50 ? 15.828 31.203 3.275 1 95.88 50 GLY B N 1
ATOM 2923 C CA . GLY B 1 50 ? 17.047 30.453 3.559 1 95.88 50 GLY B CA 1
ATOM 2924 C C . GLY B 1 50 ? 17.578 30.703 4.953 1 95.88 50 GLY B C 1
ATOM 2925 O O . GLY B 1 50 ? 18.047 29.781 5.625 1 95.88 50 GLY B O 1
ATOM 2926 N N . ASP B 1 51 ? 17.531 31.984 5.344 1 95.31 51 ASP B N 1
ATOM 2927 C CA . ASP B 1 51 ? 17.969 32.344 6.688 1 95.31 51 ASP B CA 1
ATOM 2928 C C . ASP B 1 51 ? 17.062 31.719 7.75 1 95.31 51 ASP B C 1
ATOM 2930 O O . ASP B 1 51 ? 17.562 31.172 8.742 1 95.31 51 ASP B O 1
ATOM 2934 N N . LEU B 1 52 ? 15.844 31.844 7.438 1 92.88 52 LEU B N 1
ATOM 2935 C CA . LEU B 1 52 ? 14.883 31.312 8.398 1 92.88 52 LEU B CA 1
ATOM 2936 C C . LEU B 1 52 ? 15.016 29.797 8.523 1 92.88 52 LEU B C 1
ATOM 2938 O O . LEU B 1 52 ? 14.758 29.234 9.594 1 92.88 52 LEU B O 1
ATOM 2942 N N . LEU B 1 53 ? 15.453 29.125 7.453 1 90.38 53 LEU B N 1
ATOM 2943 C CA . LEU B 1 53 ? 15.594 27.688 7.43 1 90.38 53 LEU B CA 1
ATOM 2944 C C . LEU B 1 53 ? 16.984 27.266 7.902 1 90.38 53 LEU B C 1
ATOM 2946 O O . LEU B 1 53 ? 17.25 26.062 8.062 1 90.38 53 LEU B O 1
ATOM 2950 N N . GLY B 1 54 ? 17.812 28.188 8.109 1 91.38 54 GLY B N 1
ATOM 2951 C CA . GLY B 1 54 ? 19.172 27.875 8.539 1 91.38 54 GLY B CA 1
ATOM 2952 C C . GLY B 1 54 ? 19.984 27.172 7.469 1 91.38 54 GLY B C 1
ATOM 2953 O O . GLY B 1 54 ? 20.719 26.234 7.762 1 91.38 54 GLY B O 1
ATOM 2954 N N . LEU B 1 55 ? 19.812 27.562 6.191 1 90.94 55 LEU B N 1
ATOM 2955 C CA . LEU B 1 55 ? 20.469 26.906 5.078 1 90.94 55 LEU B CA 1
ATOM 2956 C C . LEU B 1 55 ? 21.891 27.406 4.91 1 90.94 55 LEU B C 1
ATOM 2958 O O . LEU B 1 55 ? 22.688 26.812 4.164 1 90.94 55 LEU B O 1
ATOM 2962 N N . GLY B 1 56 ? 22.281 28.344 5.652 1 91.06 56 GLY B N 1
ATOM 2963 C CA . GLY B 1 56 ? 23.594 28.938 5.523 1 91.06 56 GLY B CA 1
ATOM 2964 C C . GLY B 1 56 ? 23.734 29.812 4.289 1 91.06 56 GLY B C 1
ATOM 2965 O O . GLY B 1 56 ? 24.844 30.25 3.953 1 91.06 56 GLY B O 1
ATOM 2966 N N . ARG B 1 57 ? 22.625 29.953 3.547 1 93.62 57 ARG B N 1
ATOM 2967 C CA . ARG B 1 57 ? 22.609 30.844 2.391 1 93.62 57 ARG B CA 1
ATOM 2968 C C . ARG B 1 57 ? 21.219 31.422 2.182 1 93.62 57 ARG B C 1
ATOM 2970 O O . ARG B 1 57 ? 20.219 30.828 2.58 1 93.62 57 ARG B O 1
ATOM 2977 N N . GLN B 1 58 ? 21.25 32.562 1.521 1 95.81 58 GLN B N 1
ATOM 2978 C CA . GLN B 1 58 ? 19.969 33.188 1.153 1 95.81 58 GLN B CA 1
ATOM 2979 C C . GLN B 1 58 ? 19.422 32.562 -0.127 1 95.81 58 GLN B C 1
ATOM 2981 O O . GLN B 1 58 ? 20.172 32.188 -1.027 1 95.81 58 GLN B O 1
ATOM 2986 N N . LEU B 1 59 ? 18.141 32.375 -0.141 1 96.38 59 LEU B N 1
ATOM 2987 C CA . LEU B 1 59 ? 17.469 31.828 -1.313 1 96.38 59 LEU B CA 1
ATOM 2988 C C . LEU B 1 59 ? 16.953 32.938 -2.219 1 96.38 59 LEU B C 1
ATOM 2990 O O . LEU B 1 59 ? 16.609 32.719 -3.373 1 96.38 59 LEU B O 1
ATOM 2994 N N . GLY B 1 60 ? 16.922 34.219 -1.665 1 97.38 60 GLY B N 1
ATOM 2995 C CA . GLY B 1 60 ? 16.344 35.312 -2.396 1 97.38 60 GLY B CA 1
ATOM 2996 C C . GLY B 1 60 ? 14.82 35.312 -2.369 1 97.38 60 GLY B C 1
ATOM 2997 O O . GLY B 1 60 ? 14.18 35.906 -3.238 1 97.38 60 GLY B O 1
ATOM 2998 N N . VAL B 1 61 ? 14.281 34.562 -1.513 1 97.94 61 VAL B N 1
ATOM 2999 C CA . VAL B 1 61 ? 12.836 34.5 -1.336 1 97.94 61 VAL B CA 1
ATOM 3000 C C . VAL B 1 61 ? 12.445 35.125 0.004 1 97.94 61 VAL B C 1
ATOM 3002 O O . VAL B 1 61 ? 12.633 34.5 1.057 1 97.94 61 VAL B O 1
ATOM 3005 N N . ALA B 1 62 ? 11.898 36.344 -0.045 1 97.75 62 ALA B N 1
ATOM 3006 C CA . ALA B 1 62 ? 11.453 37.031 1.169 1 97.75 62 ALA B CA 1
ATOM 3007 C C . ALA B 1 62 ? 10.062 36.531 1.588 1 97.75 62 ALA B C 1
ATOM 3009 O O . ALA B 1 62 ? 9.18 36.375 0.747 1 97.75 62 ALA B O 1
ATOM 3010 N N . VAL B 1 63 ? 9.922 36.344 2.855 1 98.12 63 VAL B N 1
ATOM 3011 C CA . VAL B 1 63 ? 8.625 35.969 3.395 1 98.12 63 VAL B CA 1
ATOM 3012 C C . VAL B 1 63 ? 7.668 37.156 3.342 1 98.12 63 VAL B C 1
ATOM 3014 O O . VAL B 1 63 ? 8.039 38.281 3.705 1 98.12 63 VAL B O 1
ATOM 3017 N N . SER B 1 64 ? 6.527 36.938 2.854 1 98.44 64 SER B N 1
ATOM 3018 C CA . SER B 1 64 ? 5.508 37.969 2.744 1 98.44 64 SER B CA 1
ATOM 3019 C C . SER B 1 64 ? 4.234 37.594 3.492 1 98.44 64 SER B C 1
ATOM 3021 O O . SER B 1 64 ? 3.959 36.406 3.672 1 98.44 64 SER B O 1
ATOM 3023 N N . ASP B 1 65 ? 3.502 38.531 4.016 1 97.75 65 ASP B N 1
ATOM 3024 C CA . ASP B 1 65 ? 2.207 38.25 4.625 1 97.75 65 ASP B CA 1
ATOM 3025 C C . ASP B 1 65 ? 1.068 38.5 3.641 1 97.75 65 ASP B C 1
ATOM 3027 O O . ASP B 1 65 ? -0.106 38.469 4.012 1 97.75 65 ASP B O 1
ATOM 3031 N N . ASP B 1 66 ? 1.401 38.844 2.439 1 98 66 ASP B N 1
ATOM 3032 C CA . ASP B 1 66 ? 0.417 39.062 1.389 1 98 66 ASP B CA 1
ATOM 3033 C C . ASP B 1 66 ? 0.386 37.906 0.391 1 98 66 ASP B C 1
ATOM 3035 O O . ASP B 1 66 ? 1.061 37.969 -0.64 1 98 66 ASP B O 1
ATOM 3039 N N . ALA B 1 67 ? -0.49 36.969 0.626 1 98.12 67 ALA B N 1
ATOM 3040 C CA . ALA B 1 67 ? -0.576 35.75 -0.173 1 98.12 67 ALA B CA 1
ATOM 3041 C C . ALA B 1 67 ? -0.996 36.062 -1.606 1 98.12 67 ALA B C 1
ATOM 3043 O O . ALA B 1 67 ? -0.439 35.5 -2.559 1 98.12 67 ALA B O 1
ATOM 3044 N N . ALA B 1 68 ? -1.973 36.875 -1.768 1 98.19 68 ALA B N 1
ATOM 3045 C CA . ALA B 1 68 ? -2.48 37.219 -3.094 1 98.19 68 ALA B CA 1
ATOM 3046 C C . ALA B 1 68 ? -1.367 37.781 -3.982 1 98.19 68 ALA B C 1
ATOM 3048 O O . ALA B 1 68 ? -1.219 37.344 -5.133 1 98.19 68 ALA B O 1
ATOM 3049 N N . GLU B 1 69 ? -0.612 38.688 -3.455 1 98.31 69 GLU B N 1
ATOM 3050 C CA . GLU B 1 69 ? 0.477 39.312 -4.215 1 98.31 69 GLU B CA 1
ATOM 3051 C C . GLU B 1 69 ? 1.526 38.25 -4.598 1 98.31 69 GLU B C 1
ATOM 3053 O O . GLU B 1 69 ? 2.004 38.25 -5.734 1 98.31 69 GLU B O 1
ATOM 3058 N N . VAL B 1 70 ? 1.931 37.406 -3.668 1 98.56 70 VAL B N 1
ATOM 3059 C CA . VAL B 1 70 ? 2.941 36.375 -3.916 1 98.56 70 VAL B CA 1
ATOM 3060 C C . VAL B 1 70 ? 2.477 35.469 -5.043 1 98.56 70 VAL B C 1
ATOM 3062 O O . VAL B 1 70 ? 3.227 35.188 -5.984 1 98.56 70 VAL B O 1
ATOM 3065 N N . LEU B 1 71 ? 1.208 35 -4.98 1 98.62 71 LEU B N 1
ATOM 3066 C CA . LEU B 1 71 ? 0.687 34.062 -5.957 1 98.62 71 LEU B CA 1
ATOM 3067 C C . LEU B 1 71 ? 0.547 34.719 -7.328 1 98.62 71 LEU B C 1
ATOM 3069 O O . LEU B 1 71 ? 0.814 34.062 -8.352 1 98.62 71 LEU B O 1
ATOM 3073 N N . GLU B 1 72 ? 0.161 35.969 -7.375 1 97.81 72 GLU B N 1
ATOM 3074 C CA . GLU B 1 72 ? -0.007 36.688 -8.633 1 97.81 72 GLU B CA 1
ATOM 3075 C C . GLU B 1 72 ? 1.338 36.938 -9.305 1 97.81 72 GLU B C 1
ATOM 3077 O O . GLU B 1 72 ? 1.438 36.906 -10.539 1 97.81 72 GLU B O 1
ATOM 3082 N N . GLN B 1 7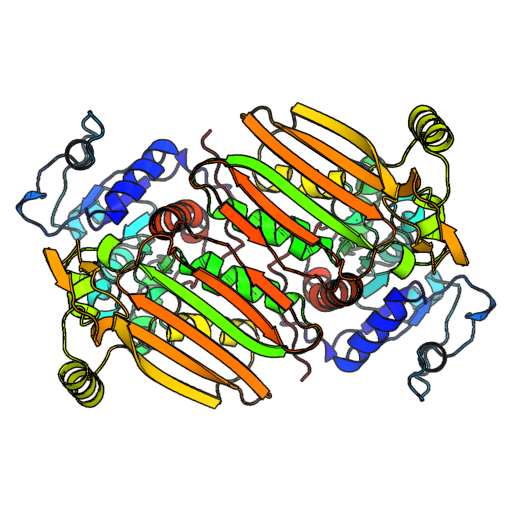3 ? 2.301 37.188 -8.562 1 97.94 73 GLN B N 1
ATOM 3083 C CA . GLN B 1 73 ? 3.598 37.594 -9.109 1 97.94 73 GLN B CA 1
ATOM 3084 C C . GLN B 1 73 ? 4.402 36.344 -9.531 1 97.94 73 GLN B C 1
ATOM 3086 O O . GLN B 1 73 ? 5.156 36.406 -10.508 1 97.94 73 GLN B O 1
ATOM 3091 N N . THR B 1 74 ? 4.246 35.25 -8.82 1 98.25 74 THR B N 1
ATOM 3092 C CA . THR B 1 74 ? 5.172 34.156 -9.008 1 98.25 74 THR B CA 1
ATOM 3093 C C . THR B 1 74 ? 4.535 33.062 -9.867 1 98.25 74 THR B C 1
ATOM 3095 O O . THR B 1 74 ? 5.238 32.219 -10.43 1 98.25 74 THR B O 1
ATOM 3098 N N . HIS B 1 75 ? 3.234 32.969 -9.938 1 97.44 75 HIS B N 1
ATOM 3099 C CA . HIS B 1 75 ? 2.516 31.938 -10.703 1 97.44 75 HIS B CA 1
ATOM 3100 C C . HIS B 1 75 ? 3.092 30.547 -10.469 1 97.44 75 HIS B C 1
ATOM 3102 O O . HIS B 1 75 ? 3.492 29.875 -11.414 1 97.44 75 HIS B O 1
ATOM 3108 N N . PRO B 1 76 ? 3.15 30.109 -9.234 1 98.75 76 PRO B N 1
ATOM 3109 C CA . PRO B 1 76 ? 3.746 28.812 -8.922 1 98.75 76 PRO B CA 1
ATOM 3110 C C . PRO B 1 76 ? 2.906 27.641 -9.438 1 98.75 76 PRO B C 1
ATOM 3112 O O . PRO B 1 76 ? 1.724 27.812 -9.742 1 98.75 76 PRO B O 1
ATOM 3115 N N . ASP B 1 77 ? 3.59 26.422 -9.57 1 98.62 77 ASP B N 1
ATOM 3116 C CA . ASP B 1 77 ? 2.875 25.188 -9.906 1 98.62 77 ASP B CA 1
ATOM 3117 C C . ASP B 1 77 ? 2.064 24.688 -8.719 1 98.62 77 ASP B C 1
ATOM 3119 O O . ASP B 1 77 ? 1.042 24.016 -8.898 1 98.62 77 ASP B O 1
ATOM 3123 N N . ILE B 1 78 ? 2.561 25.016 -7.453 1 98.81 78 ILE B N 1
AT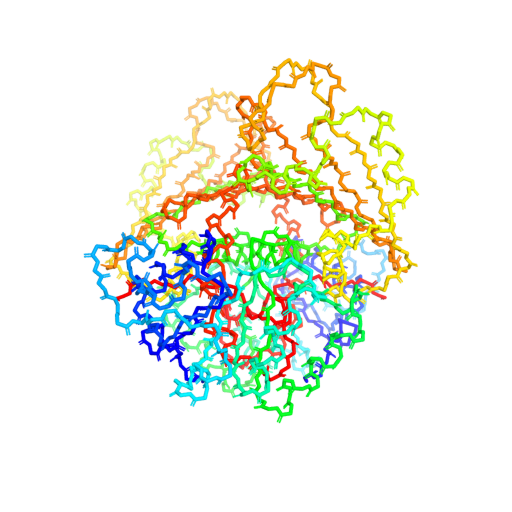OM 3124 C CA . ILE B 1 78 ? 1.941 24.422 -6.273 1 98.81 78 ILE B CA 1
ATOM 3125 C C . ILE B 1 78 ? 2.295 25.234 -5.035 1 98.81 78 ILE B C 1
ATOM 3127 O O . ILE B 1 78 ? 3.379 25.828 -4.953 1 98.81 78 ILE B O 1
ATOM 3131 N N . ALA B 1 79 ? 1.384 25.328 -4.141 1 98.88 79 ALA B N 1
ATOM 3132 C CA . ALA B 1 79 ? 1.629 25.812 -2.787 1 98.88 79 ALA B CA 1
ATOM 3133 C C . ALA B 1 79 ? 1.669 24.656 -1.786 1 98.88 79 ALA B C 1
ATOM 3135 O O . ALA B 1 79 ? 0.789 23.797 -1.788 1 98.88 79 ALA B O 1
ATOM 3136 N N . VAL B 1 80 ? 2.686 24.625 -0.972 1 98.56 80 VAL B N 1
ATOM 3137 C CA . VAL B 1 80 ? 2.762 23.656 0.119 1 98.56 80 VAL B CA 1
ATOM 3138 C C . VAL B 1 80 ? 2.357 24.328 1.431 1 98.56 80 VAL B C 1
ATOM 3140 O O . VAL B 1 80 ? 3.064 25.203 1.932 1 98.56 80 VAL B O 1
ATOM 3143 N N . ILE B 1 81 ? 1.254 23.844 2.004 1 97.62 81 ILE B N 1
ATOM 3144 C CA . ILE B 1 81 ? 0.604 24.562 3.098 1 97.62 81 ILE B CA 1
ATOM 3145 C C . ILE B 1 81 ? 0.696 23.734 4.379 1 97.62 81 ILE B C 1
ATOM 3147 O O . ILE B 1 81 ? 0.151 22.625 4.453 1 97.62 81 ILE B O 1
ATOM 3151 N N . ALA B 1 82 ? 1.363 24.125 5.355 1 91.94 82 ALA B N 1
ATOM 3152 C CA . ALA B 1 82 ? 1.44 23.531 6.684 1 91.94 82 ALA B CA 1
ATOM 3153 C C . ALA B 1 82 ? 1.125 24.547 7.77 1 91.94 82 ALA B C 1
ATOM 3155 O O . ALA B 1 82 ? 2.033 25.156 8.344 1 91.94 82 ALA B O 1
ATOM 3156 N N . VAL B 1 83 ? -0.149 24.75 8.047 1 84 83 VAL B N 1
ATOM 3157 C CA . VAL B 1 83 ? -0.567 25.812 8.953 1 84 83 VAL B CA 1
ATOM 3158 C C . VAL B 1 83 ? -1.488 25.25 10.031 1 84 83 VAL B C 1
ATOM 3160 O O . VAL B 1 83 ? -1.117 25.188 11.211 1 84 83 VAL B O 1
ATOM 3163 N N . ASN B 1 84 ? -2.729 24.703 9.547 1 82.25 84 ASN B N 1
ATOM 3164 C CA . ASN B 1 84 ? -3.73 24.25 10.508 1 82.25 84 ASN B CA 1
ATOM 3165 C C . ASN B 1 84 ? -4.234 22.844 10.172 1 82.25 84 ASN B C 1
ATOM 3167 O O . ASN B 1 84 ? -4.133 22.406 9.023 1 82.25 84 ASN B O 1
ATOM 3171 N N . SER B 1 85 ? -4.793 22.234 11.25 1 85.56 85 SER B N 1
ATOM 3172 C CA . SER B 1 85 ? -5.246 20.859 11.094 1 85.56 85 SER B CA 1
ATOM 3173 C C . SER B 1 85 ? -6.688 20.797 10.594 1 85.56 85 SER B C 1
ATOM 3175 O O . SER B 1 85 ? -7.059 19.906 9.836 1 85.56 85 SER B O 1
ATOM 3177 N N . TYR B 1 86 ? -7.445 21.797 11.039 1 89.56 86 TYR B N 1
ATOM 3178 C CA . TYR B 1 86 ? -8.867 21.781 10.719 1 89.56 86 TYR B CA 1
ATOM 3179 C C . TYR B 1 86 ? -9.164 22.672 9.523 1 89.56 86 TYR B C 1
ATOM 3181 O O . TYR B 1 86 ? -8.531 23.719 9.352 1 89.56 86 TYR B O 1
ATOM 3189 N N . LEU B 1 87 ? -10.117 22.281 8.734 1 91.88 87 LEU B N 1
ATOM 3190 C CA . LEU B 1 87 ? -10.438 22.969 7.484 1 91.88 87 LEU B CA 1
ATOM 3191 C C . LEU B 1 87 ? -10.93 24.391 7.75 1 91.88 87 LEU B C 1
ATOM 3193 O O . LEU B 1 87 ? -10.641 25.297 6.977 1 91.88 87 LEU B O 1
ATOM 3197 N N . THR B 1 88 ? -11.648 24.578 8.875 1 90.56 88 THR B N 1
ATOM 3198 C CA . THR B 1 88 ? -12.164 25.906 9.203 1 90.56 88 THR B CA 1
ATOM 3199 C C . THR B 1 88 ? -11.016 26.891 9.391 1 90.56 88 THR B C 1
ATOM 3201 O O . THR B 1 88 ? -11.164 28.078 9.102 1 90.56 88 THR B O 1
ATOM 3204 N N . ASP B 1 89 ? -9.914 26.344 9.82 1 89.19 89 ASP B N 1
ATOM 3205 C CA . ASP B 1 89 ? -8.766 27.203 10.078 1 89.19 89 ASP B CA 1
ATOM 3206 C C . ASP B 1 89 ? -7.863 27.297 8.852 1 89.19 89 ASP B C 1
ATOM 3208 O O . ASP B 1 89 ? -7.105 28.25 8.695 1 89.19 89 ASP B O 1
ATOM 3212 N N . ALA B 1 90 ? -7.926 26.297 7.996 1 91.06 90 ALA B N 1
ATOM 3213 C CA . ALA B 1 90 ? -7.039 26.234 6.836 1 91.06 90 ALA B CA 1
ATOM 3214 C C . ALA B 1 90 ? -7.73 26.766 5.59 1 91.06 90 ALA B C 1
ATOM 3216 O O . ALA B 1 90 ? -7.094 26.953 4.551 1 91.06 90 ALA B O 1
ATOM 3217 N N . VAL B 1 91 ? -8.984 27.062 5.641 1 95.81 91 VAL B N 1
ATOM 3218 C CA . VAL B 1 91 ? -9.828 27.328 4.477 1 95.81 91 VAL B CA 1
ATOM 3219 C C . VAL B 1 91 ? -9.328 28.578 3.748 1 95.81 91 VAL B C 1
ATOM 3221 O O . VAL B 1 91 ? -9.367 28.641 2.518 1 95.81 91 VAL B O 1
ATOM 3224 N N . GLU B 1 92 ? -8.891 29.562 4.406 1 95.88 92 GLU B N 1
ATOM 3225 C CA . GLU B 1 92 ? -8.461 30.797 3.775 1 95.88 92 GLU B CA 1
ATOM 3226 C C . GLU B 1 92 ? -7.25 30.578 2.879 1 95.88 92 GLU B C 1
ATOM 3228 O O . GLU B 1 92 ? -7.168 31.141 1.784 1 95.88 92 GLU B O 1
ATOM 3233 N N . GLN B 1 93 ? -6.285 29.828 3.334 1 97.19 93 GLN B N 1
ATOM 3234 C CA . GLN B 1 93 ? -5.094 29.516 2.547 1 97.19 93 GLN B CA 1
ATOM 3235 C C . GLN B 1 93 ? -5.453 28.703 1.304 1 97.19 93 GLN B C 1
ATOM 3237 O O . GLN B 1 93 ? -4.941 28.984 0.214 1 97.19 93 GLN B O 1
ATOM 3242 N N . LEU B 1 94 ? -6.336 27.75 1.484 1 98.31 94 LEU B N 1
ATOM 3243 C CA . LEU B 1 94 ? -6.766 26.922 0.364 1 98.31 94 LEU B CA 1
ATOM 3244 C C . LEU B 1 94 ? -7.578 27.734 -0.638 1 98.31 94 LEU B C 1
ATOM 3246 O O . LEU B 1 94 ? -7.387 27.609 -1.85 1 98.31 94 LEU B O 1
ATOM 3250 N N . ARG B 1 95 ? -8.438 28.594 -0.108 1 98.31 95 ARG B N 1
ATOM 3251 C CA . ARG B 1 95 ? -9.305 29.422 -0.942 1 98.31 95 ARG B CA 1
ATOM 3252 C C . ARG B 1 95 ? -8.484 30.375 -1.81 1 98.31 95 ARG B C 1
ATOM 3254 O O . ARG B 1 95 ? -8.742 30.5 -3.006 1 98.31 95 ARG B O 1
ATOM 3261 N N . ILE B 1 96 ? -7.547 31.062 -1.229 1 98.38 96 ILE B N 1
ATOM 3262 C CA . ILE B 1 96 ? -6.777 32.031 -1.978 1 98.38 96 ILE B CA 1
ATOM 3263 C C . ILE B 1 96 ? -5.961 31.344 -3.062 1 98.38 96 ILE B C 1
ATOM 3265 O O . ILE B 1 96 ? -5.766 31.891 -4.152 1 98.38 96 ILE B O 1
ATOM 3269 N N . CYS B 1 97 ? -5.402 30.109 -2.795 1 98.69 97 CYS B N 1
ATOM 3270 C CA . CYS B 1 97 ? -4.719 29.344 -3.826 1 98.69 97 CYS B CA 1
ATOM 3271 C C . CYS B 1 97 ? -5.668 29 -4.969 1 98.69 97 CYS B C 1
ATOM 3273 O O . CYS B 1 97 ? -5.336 29.203 -6.137 1 98.69 97 CYS B O 1
ATOM 3275 N N . ALA B 1 98 ? -6.844 28.531 -4.609 1 98.69 98 ALA B N 1
ATOM 3276 C CA . ALA B 1 98 ? -7.836 28.156 -5.613 1 98.69 98 ALA B CA 1
ATOM 3277 C C . ALA B 1 98 ? -8.234 29.375 -6.457 1 98.69 98 ALA B C 1
ATOM 3279 O O . ALA B 1 98 ? -8.344 29.266 -7.68 1 98.69 98 ALA B O 1
ATOM 3280 N N . GLU B 1 99 ? -8.453 30.469 -5.781 1 98.44 99 GLU B N 1
ATOM 3281 C CA . GLU B 1 99 ? -8.852 31.703 -6.473 1 98.44 99 GLU B CA 1
ATOM 3282 C C . GLU B 1 99 ? -7.832 32.094 -7.535 1 98.44 99 GLU B C 1
ATOM 3284 O O . GLU B 1 99 ? -8.188 32.688 -8.562 1 98.44 99 GLU B O 1
ATOM 3289 N N . HIS B 1 100 ? -6.605 31.797 -7.348 1 98.44 100 HIS B N 1
ATOM 3290 C CA . HIS B 1 100 ? -5.531 32.188 -8.258 1 98.44 100 HIS B CA 1
ATOM 3291 C C . HIS B 1 100 ? -5.16 31.031 -9.188 1 98.44 100 HIS B C 1
ATOM 3293 O O . HIS B 1 100 ? -4.168 31.109 -9.914 1 98.44 100 HIS B O 1
ATOM 3299 N N . GLY B 1 101 ? -5.887 29.875 -9.117 1 98.56 101 GLY B N 1
ATOM 3300 C CA . GLY B 1 101 ? -5.641 28.719 -9.977 1 98.56 101 GLY B CA 1
ATOM 3301 C C . GLY B 1 101 ? -4.367 27.984 -9.625 1 98.56 101 GLY B C 1
ATOM 3302 O O . GLY B 1 101 ? -3.75 27.359 -10.484 1 98.56 101 GLY B O 1
ATOM 3303 N N . VAL B 1 102 ? -3.898 28.141 -8.391 1 98.81 102 VAL B N 1
ATOM 3304 C CA . VAL B 1 102 ? -2.666 27.5 -7.938 1 98.81 102 VAL B CA 1
ATOM 3305 C C . VAL B 1 102 ? -2.994 26.203 -7.188 1 98.81 102 VAL B C 1
ATOM 3307 O O . VAL B 1 102 ? -3.84 26.203 -6.289 1 98.81 102 VAL B O 1
ATOM 3310 N N . ASN B 1 103 ? -2.393 25.031 -7.582 1 98.88 103 ASN B N 1
ATOM 3311 C CA . ASN B 1 103 ? -2.537 23.797 -6.828 1 98.88 103 ASN B CA 1
ATOM 3312 C C . ASN B 1 103 ? -2.025 23.938 -5.398 1 98.88 103 ASN B C 1
ATOM 3314 O O . ASN B 1 103 ? -1.104 24.719 -5.141 1 98.88 103 ASN B O 1
ATOM 3318 N N . ALA B 1 104 ? -2.67 23.219 -4.523 1 98.88 104 ALA B N 1
ATOM 3319 C CA . ALA B 1 104 ? -2.223 23.266 -3.133 1 98.88 104 ALA B CA 1
ATOM 3320 C C . ALA B 1 104 ? -2.209 21.875 -2.514 1 98.88 104 ALA B C 1
ATOM 3322 O O . ALA B 1 104 ? -3.117 21.062 -2.752 1 98.88 104 ALA B O 1
ATOM 3323 N N . VAL B 1 105 ? -1.157 21.547 -1.807 1 98.81 105 VAL B N 1
ATOM 3324 C CA . VAL B 1 105 ? -1.073 20.375 -0.946 1 98.81 105 VAL B CA 1
ATOM 3325 C C . VAL B 1 105 ? -0.86 20.812 0.502 1 98.81 105 VAL B C 1
ATOM 3327 O O . VAL B 1 105 ? -0.046 21.688 0.778 1 98.81 105 VAL B O 1
ATOM 3330 N N . THR B 1 106 ? -1.636 20.25 1.403 1 97.88 106 THR B N 1
ATOM 3331 C CA . THR B 1 106 ? -1.616 20.719 2.779 1 97.88 106 THR B CA 1
ATOM 3332 C C . THR B 1 106 ? -1.476 19.562 3.76 1 97.88 106 THR B C 1
ATOM 3334 O O . THR B 1 106 ? -1.829 18.422 3.438 1 97.88 106 THR B O 1
ATOM 3337 N N . LEU B 1 107 ? -0.978 19.859 4.969 1 94.88 107 LEU B N 1
ATOM 3338 C CA . LEU B 1 107 ? -0.886 18.891 6.059 1 94.88 107 LEU B CA 1
ATOM 3339 C C . LEU B 1 107 ? -2.09 19 6.988 1 94.88 107 LEU B C 1
ATOM 3341 O O . LEU B 1 107 ? -2.117 18.375 8.047 1 94.88 107 LEU B O 1
ATOM 3345 N N . SER B 1 108 ? -3.047 19.875 6.547 1 92.38 108 SER B N 1
ATOM 3346 C CA . SER B 1 108 ? -4.297 19.891 7.301 1 92.38 108 SER B CA 1
ATOM 3347 C C . SER B 1 108 ? -4.93 18.516 7.355 1 92.38 108 SER B C 1
ATOM 3349 O O . SER B 1 108 ? -5.41 18 6.34 1 92.38 108 SER B O 1
ATOM 3351 N N . GLU B 1 109 ? -5 17.953 8.492 1 91.69 109 GLU B N 1
ATOM 3352 C CA . GLU B 1 109 ? -5.438 16.578 8.672 1 91.69 109 GLU B CA 1
ATOM 3353 C C . GLU B 1 109 ? -6.871 16.375 8.18 1 91.69 109 GLU B C 1
ATOM 3355 O O . GLU B 1 109 ? -7.199 15.344 7.594 1 91.69 109 GLU B O 1
ATOM 3360 N N . GLU B 1 110 ? -7.691 17.406 8.43 1 93.88 110 GLU B N 1
ATOM 3361 C CA . GLU B 1 110 ? -9.086 17.266 8.039 1 93.88 110 GLU B CA 1
ATOM 3362 C C . GLU B 1 110 ? -9.227 17.188 6.52 1 93.88 110 GLU B C 1
ATOM 3364 O O . GLU B 1 110 ? -10.164 16.578 6 1 93.88 110 GLU B O 1
ATOM 3369 N N . MET B 1 111 ? -8.281 17.797 5.797 1 96.25 111 MET B N 1
ATOM 3370 C CA . MET B 1 111 ? -8.328 17.859 4.336 1 96.25 111 MET B CA 1
ATOM 3371 C C . MET B 1 111 ? -8.008 16.484 3.732 1 96.25 111 MET B C 1
ATOM 3373 O O . MET B 1 111 ? -8.164 16.297 2.525 1 96.25 111 MET B O 1
ATOM 3377 N N . LEU B 1 112 ? -7.562 15.523 4.586 1 96.56 112 LEU B N 1
ATOM 3378 C CA . LEU B 1 112 ? -7.309 14.172 4.102 1 96.56 112 LEU B CA 1
ATOM 3379 C C . LEU B 1 112 ? -8.547 13.594 3.418 1 96.56 112 LEU B C 1
ATOM 3381 O O . LEU B 1 112 ? -8.445 12.953 2.371 1 96.56 112 LEU B O 1
ATOM 3385 N N . TYR B 1 113 ? -9.648 13.82 4.004 1 97.44 113 TYR B N 1
ATOM 3386 C CA . TYR B 1 113 ? -10.961 13.406 3.518 1 97.44 113 TYR B CA 1
ATOM 3387 C C . TYR B 1 113 ? -12.062 14.25 4.148 1 97.44 113 TYR B C 1
ATOM 3389 O O . TYR B 1 113 ? -12.789 13.773 5.023 1 97.44 113 TYR B O 1
ATOM 3397 N N . PRO B 1 114 ? -12.281 15.438 3.688 1 96.94 114 PRO B N 1
ATOM 3398 C CA . PRO B 1 114 ? -13.07 16.438 4.398 1 96.94 114 PRO B CA 1
ATOM 3399 C C . PRO B 1 114 ? -14.562 16.344 4.094 1 96.94 114 PRO B C 1
ATOM 3401 O O . PRO B 1 114 ? -15.367 17.062 4.699 1 96.94 114 PRO B O 1
ATOM 3404 N N . TRP B 1 115 ? -14.992 15.445 3.232 1 96.56 115 TRP B N 1
ATOM 3405 C CA . TRP B 1 115 ? -16.328 15.445 2.643 1 96.56 115 TRP B CA 1
ATOM 3406 C C . TRP B 1 115 ? -17.391 15.266 3.717 1 96.56 115 TRP B C 1
ATOM 3408 O O . TRP B 1 115 ? -18.5 15.812 3.604 1 96.56 115 TRP B O 1
ATOM 3418 N N . GLU B 1 116 ? -17.047 14.531 4.758 1 94.62 116 GLU B N 1
ATOM 3419 C CA . GLU B 1 116 ? -18.062 14.195 5.754 1 94.62 116 GLU B CA 1
ATOM 3420 C C . GLU B 1 116 ? -18 15.133 6.949 1 94.62 116 GLU B C 1
ATOM 3422 O O . GLU B 1 116 ? -19.031 15.484 7.535 1 94.62 116 GLU B O 1
ATOM 3427 N N . THR B 1 117 ? -16.844 15.594 7.309 1 93.69 117 THR B N 1
ATOM 3428 C CA . THR B 1 117 ? -16.656 16.406 8.516 1 93.69 117 THR B CA 1
ATOM 3429 C C . THR B 1 117 ? -16.875 17.875 8.211 1 93.69 117 THR B C 1
ATOM 3431 O O . THR B 1 117 ? -17.172 18.672 9.109 1 93.69 117 THR B O 1
ATOM 3434 N N . SER B 1 118 ? -16.672 18.25 6.957 1 95.31 118 SER B N 1
ATOM 3435 C CA . SER B 1 118 ? -16.891 19.625 6.527 1 95.31 118 SER B CA 1
ATOM 3436 C C . SER B 1 118 ? -17.516 19.688 5.133 1 95.31 118 SER B C 1
ATOM 3438 O O . SER B 1 118 ? -16.922 20.25 4.211 1 95.31 118 SER B O 1
ATOM 3440 N N . PRO B 1 119 ? -18.75 19.203 5.008 1 96.25 119 PRO B N 1
ATOM 3441 C CA . PRO B 1 119 ? -19.328 19.016 3.678 1 96.25 119 PRO B CA 1
ATOM 3442 C C . PRO B 1 119 ? -19.531 20.344 2.938 1 96.25 119 PRO B C 1
ATOM 3444 O O . PRO B 1 119 ? -19.203 20.438 1.75 1 96.25 119 PRO B O 1
ATOM 3447 N N . GLU B 1 120 ? -20 21.375 3.631 1 97.12 120 GLU B N 1
ATOM 3448 C CA . GLU B 1 120 ? -20.297 22.641 2.971 1 97.12 120 GLU B CA 1
ATOM 3449 C C . GLU B 1 120 ? -19.031 23.344 2.506 1 97.12 120 GLU B C 1
ATOM 3451 O O . GLU B 1 120 ? -18.922 23.75 1.347 1 97.12 120 GLU B O 1
ATOM 3456 N N . LEU B 1 121 ? -18.078 23.391 3.414 1 96.94 121 LEU B N 1
ATOM 3457 C CA . LEU B 1 121 ? -16.812 24.016 3.062 1 96.94 121 LEU B CA 1
ATOM 3458 C C . LEU B 1 121 ? -16.109 23.25 1.943 1 96.94 121 LEU B C 1
ATOM 3460 O O . LEU B 1 121 ? -15.531 23.844 1.04 1 96.94 121 LEU B O 1
ATOM 3464 N N . SER B 1 122 ? -16.188 21.984 2.018 1 97.88 122 SER B N 1
ATOM 3465 C CA . SER B 1 122 ? -15.555 21.141 1.004 1 97.88 122 SER B CA 1
ATOM 3466 C C . SER B 1 122 ? -16.188 21.375 -0.366 1 97.88 122 SER B C 1
ATOM 3468 O O . SER B 1 122 ? -15.477 21.484 -1.371 1 97.88 122 SER B O 1
ATOM 3470 N N . ALA B 1 123 ? -17.484 21.406 -0.392 1 98.19 123 ALA B N 1
ATOM 3471 C CA . ALA B 1 123 ? -18.203 21.625 -1.65 1 98.19 123 ALA B CA 1
ATOM 3472 C C . ALA B 1 123 ? -17.844 22.984 -2.256 1 98.19 123 ALA B C 1
ATOM 3474 O O . ALA B 1 123 ? -17.641 23.094 -3.467 1 98.19 123 ALA B O 1
ATOM 3475 N N . GLU B 1 124 ? -17.797 23.953 -1.441 1 98.06 124 GLU B N 1
ATOM 3476 C CA . GLU B 1 124 ? -17.453 25.297 -1.884 1 98.06 124 GLU B CA 1
ATOM 3477 C C . GLU B 1 124 ? -16.047 25.344 -2.473 1 98.06 124 GLU B C 1
ATOM 3479 O O . GLU B 1 124 ? -15.836 25.859 -3.574 1 98.06 124 GLU B O 1
ATOM 3484 N N . LEU B 1 125 ? -15.078 24.812 -1.728 1 98.44 125 LEU B N 1
ATOM 3485 C CA . LEU B 1 125 ? -13.688 24.812 -2.17 1 98.44 125 LEU B CA 1
ATOM 3486 C C . LEU B 1 125 ? -13.523 23.969 -3.438 1 98.44 125 LEU B C 1
ATOM 3488 O O . LEU B 1 125 ? -12.758 24.344 -4.332 1 98.44 125 LEU B O 1
ATOM 3492 N N . ASP B 1 126 ? -14.203 22.859 -3.457 1 98.75 126 ASP B N 1
ATOM 3493 C CA . ASP B 1 126 ? -14.156 21.984 -4.625 1 98.75 126 ASP B CA 1
ATOM 3494 C C . ASP B 1 126 ? -14.648 22.703 -5.875 1 98.75 126 ASP B C 1
ATOM 3496 O O . ASP B 1 126 ? -14 22.656 -6.922 1 98.75 126 ASP B O 1
ATOM 3500 N N . ALA B 1 127 ? -15.773 23.359 -5.762 1 98.75 127 ALA B N 1
ATOM 3501 C CA . ALA B 1 127 ? -16.344 24.094 -6.883 1 98.75 127 ALA B CA 1
ATOM 3502 C C . ALA B 1 127 ? -15.422 25.219 -7.34 1 98.75 127 ALA B C 1
ATOM 3504 O O . ALA B 1 127 ? -15.219 25.422 -8.539 1 98.75 127 ALA B O 1
ATOM 3505 N N . LEU B 1 128 ? -14.906 25.922 -6.375 1 98.75 128 LEU B N 1
ATOM 3506 C CA . LEU B 1 128 ? -13.992 27.016 -6.684 1 98.75 128 LEU B CA 1
ATOM 3507 C C . LEU B 1 128 ? -12.75 26.5 -7.406 1 98.75 128 LEU B C 1
ATOM 3509 O O . LEU B 1 128 ? -12.359 27.047 -8.438 1 98.75 128 LEU B O 1
ATOM 3513 N N . ALA B 1 129 ? -12.133 25.469 -6.883 1 98.81 129 ALA B N 1
ATOM 3514 C CA . ALA B 1 129 ? -10.938 24.891 -7.484 1 98.81 129 ALA B CA 1
ATOM 3515 C C . ALA B 1 129 ? -11.219 24.391 -8.906 1 98.81 129 ALA B C 1
ATOM 3517 O O . ALA B 1 129 ? -10.414 24.609 -9.812 1 98.81 129 ALA B O 1
ATOM 3518 N N . LYS B 1 130 ? -12.328 23.734 -9.109 1 98.81 130 LYS B N 1
ATOM 3519 C CA . LYS B 1 130 ? -12.711 23.266 -10.438 1 98.81 130 LYS B CA 1
ATOM 3520 C C . LYS B 1 130 ? -12.859 24.438 -11.406 1 98.81 130 LYS B C 1
ATOM 3522 O O . LYS B 1 130 ? -12.469 24.328 -12.57 1 98.81 130 LYS B O 1
ATOM 3527 N N . SER B 1 131 ? -13.422 25.531 -10.961 1 98.62 131 SER B N 1
ATOM 3528 C CA . SER B 1 131 ? -13.68 26.688 -11.82 1 98.62 131 SER B CA 1
ATOM 3529 C C . SER B 1 131 ? -12.383 27.391 -12.219 1 98.62 131 SER B C 1
ATOM 3531 O O . SER B 1 131 ? -12.312 28.016 -13.273 1 98.62 131 SER B O 1
ATOM 3533 N N . THR B 1 132 ? -11.336 27.234 -11.445 1 98.56 132 THR B N 1
ATOM 3534 C CA . THR B 1 132 ? -10.109 27.984 -11.695 1 98.56 132 THR B CA 1
ATOM 3535 C C . THR B 1 132 ? -9 27.062 -12.195 1 98.56 132 THR B C 1
ATOM 3537 O O . THR B 1 132 ? -7.938 27.531 -12.609 1 98.56 132 THR B O 1
ATOM 3540 N N . GLY B 1 133 ? -9.227 25.703 -12.086 1 98.56 133 GLY B N 1
ATOM 3541 C CA . GLY B 1 133 ? -8.281 24.734 -12.609 1 98.56 133 GLY B CA 1
ATOM 3542 C C . GLY B 1 133 ? -7.277 24.25 -11.57 1 98.56 133 GLY B C 1
ATOM 3543 O O . GLY B 1 133 ? -6.293 23.594 -11.906 1 98.56 133 GLY B O 1
ATOM 3544 N N . ALA B 1 134 ? -7.516 24.578 -10.312 1 98.75 134 ALA B N 1
ATOM 3545 C CA . ALA B 1 134 ? -6.605 24.203 -9.234 1 98.75 134 ALA B CA 1
ATOM 3546 C C . ALA B 1 134 ? -6.973 22.828 -8.664 1 98.75 134 ALA B C 1
ATOM 3548 O O . ALA B 1 134 ? -8.133 22.422 -8.727 1 98.75 134 ALA B O 1
ATOM 3549 N N . THR B 1 135 ? -5.992 22.125 -8.125 1 98.94 135 THR B N 1
ATOM 3550 C CA . THR B 1 135 ? -6.184 20.922 -7.332 1 98.94 135 THR B CA 1
ATOM 3551 C C . THR B 1 135 ? -5.801 21.156 -5.875 1 98.94 135 THR B C 1
ATOM 3553 O O . THR B 1 135 ? -4.738 21.719 -5.59 1 98.94 135 THR B O 1
ATOM 3556 N N . LEU B 1 136 ? -6.688 20.797 -4.977 1 98.88 136 LEU B N 1
ATOM 3557 C CA . LEU B 1 136 ? -6.445 20.891 -3.539 1 98.88 136 LEU B CA 1
ATOM 3558 C C . LEU B 1 136 ? -6.414 19.5 -2.896 1 98.88 136 LEU B C 1
ATOM 3560 O O . LEU B 1 136 ? -7.348 18.719 -3.062 1 98.88 136 LEU B O 1
ATOM 3564 N N . THR B 1 137 ? -5.324 19.219 -2.172 1 98.81 137 THR B N 1
ATOM 3565 C CA . THR B 1 137 ? -5.172 17.891 -1.587 1 98.81 137 THR B CA 1
ATOM 3566 C C . THR B 1 137 ? -4.617 17.984 -0.169 1 98.81 137 THR B C 1
ATOM 3568 O O . THR B 1 137 ? -3.707 18.766 0.095 1 98.81 137 THR B O 1
ATOM 3571 N N . GLY B 1 138 ? -5.254 17.25 0.73 1 98.12 138 GLY B N 1
ATOM 3572 C CA . GLY B 1 138 ? -4.66 17 2.033 1 98.12 138 GLY B CA 1
ATOM 3573 C C . GLY B 1 138 ? -3.881 15.703 2.094 1 98.12 138 GLY B C 1
ATOM 3574 O O . GLY B 1 138 ? -4.328 14.68 1.57 1 98.12 138 GLY B O 1
ATOM 3575 N N . THR B 1 139 ? -2.666 15.742 2.613 1 97.88 139 THR B N 1
ATOM 3576 C CA . THR B 1 139 ? -1.827 14.555 2.73 1 97.88 139 THR B CA 1
ATOM 3577 C C . THR B 1 139 ? -1.09 14.547 4.066 1 97.88 139 THR B C 1
ATOM 3579 O O . THR B 1 139 ? -1.591 15.07 5.062 1 97.88 139 THR B O 1
ATOM 3582 N N . GLY B 1 140 ? 0.044 13.867 4.16 1 95.94 140 GLY B N 1
ATOM 3583 C CA . GLY B 1 140 ? 0.832 13.664 5.367 1 95.94 140 GLY B CA 1
ATOM 3584 C C . GLY B 1 140 ? 1.029 12.195 5.707 1 95.94 140 GLY B C 1
ATOM 3585 O O . GLY B 1 140 ? 0.86 11.328 4.852 1 95.94 140 GLY B O 1
ATOM 3586 N N . TYR B 1 141 ? 1.423 11.984 6.992 1 95.38 141 TYR B N 1
ATOM 3587 C CA . TYR B 1 141 ? 1.665 10.648 7.516 1 95.38 141 TYR B CA 1
ATOM 3588 C C . TYR B 1 141 ? 0.474 9.734 7.25 1 95.38 141 TYR B C 1
ATOM 3590 O O . TYR B 1 141 ? 0.646 8.578 6.859 1 95.38 141 TYR B O 1
ATOM 3598 N N . GLN B 1 142 ? -0.704 10.25 7.355 1 96.06 142 GLN B N 1
ATOM 3599 C CA . GLN B 1 142 ? -1.95 9.5 7.277 1 96.06 142 GLN B CA 1
ATOM 3600 C C . GLN B 1 142 ? -2.186 8.969 5.867 1 96.06 142 GLN B C 1
ATOM 3602 O O . GLN B 1 142 ? -2.85 7.945 5.684 1 96.06 142 GLN B O 1
ATOM 3607 N N . ASP B 1 143 ? -1.665 9.656 4.875 1 97.94 143 ASP B N 1
ATOM 3608 C CA . ASP B 1 143 ? -1.862 9.289 3.477 1 97.94 143 ASP B CA 1
ATOM 3609 C C . ASP B 1 143 ? -1.492 7.824 3.238 1 97.94 143 ASP B C 1
ATOM 3611 O O . ASP B 1 143 ? -2.363 6.996 2.967 1 97.94 143 ASP B O 1
ATOM 3615 N N . THR B 1 144 ? -0.285 7.48 3.516 1 98.19 144 THR B N 1
ATOM 3616 C CA . THR B 1 144 ? 0.169 6.117 3.264 1 98.19 144 THR B CA 1
ATOM 3617 C C . THR B 1 144 ? -0.186 5.203 4.434 1 98.19 144 THR B C 1
ATOM 3619 O O . THR B 1 144 ? -0.801 4.152 4.242 1 98.19 144 THR B O 1
ATOM 3622 N N . PHE B 1 145 ? 0.056 5.613 5.652 1 98.19 145 PHE B N 1
ATOM 3623 C CA . PHE B 1 145 ? 0.094 4.699 6.785 1 98.19 145 PHE B CA 1
ATOM 3624 C C . PHE B 1 145 ? -1.312 4.418 7.305 1 98.19 145 PHE B C 1
ATOM 3626 O O . PHE B 1 145 ? -1.571 3.354 7.867 1 98.19 145 PHE B O 1
ATOM 3633 N N . TRP B 1 146 ? -2.201 5.371 7.117 1 98.06 146 TRP B N 1
ATOM 3634 C CA . TRP B 1 146 ? -3.527 5.172 7.691 1 98.06 146 TRP B CA 1
ATOM 3635 C C . TRP B 1 146 ? -4.559 4.898 6.602 1 98.06 146 TRP B C 1
ATOM 3637 O O . TRP B 1 146 ? -5.602 4.293 6.859 1 98.06 146 TRP B O 1
ATOM 3647 N N . VAL B 1 147 ? -4.277 5.305 5.352 1 98.38 147 VAL B N 1
ATOM 3648 C CA . VAL B 1 147 ? -5.312 5.168 4.332 1 98.38 147 VAL B CA 1
ATOM 3649 C C . VAL B 1 147 ? -4.852 4.191 3.254 1 98.38 147 VAL B C 1
ATOM 3651 O O . VAL B 1 147 ? -5.344 3.064 3.174 1 98.38 147 VAL B O 1
ATOM 3654 N N . ASN B 1 148 ? -3.828 4.562 2.488 1 98.44 148 ASN B N 1
ATOM 3655 C CA . ASN B 1 148 ? -3.525 3.822 1.269 1 98.44 148 ASN B CA 1
ATOM 3656 C C . ASN B 1 148 ? -2.941 2.445 1.579 1 98.44 148 ASN B C 1
ATOM 3658 O O . ASN B 1 148 ? -3.207 1.479 0.862 1 98.44 148 ASN B O 1
ATOM 3662 N N . MET B 1 149 ? -2.078 2.34 2.561 1 98.38 149 MET B N 1
ATOM 3663 C CA . MET B 1 149 ? -1.508 1.051 2.943 1 98.38 149 MET B CA 1
ATOM 3664 C C . MET B 1 149 ? -2.586 0.117 3.482 1 98.38 149 MET B C 1
ATOM 3666 O O . MET B 1 149 ? -2.564 -1.085 3.211 1 98.38 149 MET B O 1
ATOM 3670 N N . ILE B 1 150 ? -3.508 0.688 4.199 1 98.69 150 ILE B N 1
ATOM 3671 C CA . ILE B 1 150 ? -4.582 -0.106 4.785 1 98.69 150 ILE B CA 1
ATOM 3672 C C . ILE B 1 150 ? -5.582 -0.503 3.697 1 98.69 150 ILE B C 1
ATOM 3674 O O . ILE B 1 150 ? -6.055 -1.642 3.664 1 98.69 150 ILE B O 1
ATOM 3678 N N . ALA B 1 151 ? -5.895 0.442 2.848 1 98.31 151 ALA B N 1
ATOM 3679 C CA . ALA B 1 151 ? -6.762 0.122 1.716 1 98.31 151 ALA B CA 1
ATOM 3680 C C . ALA B 1 151 ? -6.168 -1.004 0.873 1 98.31 151 ALA B C 1
ATOM 3682 O O . ALA B 1 151 ? -6.891 -1.895 0.42 1 98.31 151 ALA B O 1
ATOM 3683 N N . LEU B 1 152 ? -4.895 -0.96 0.625 1 98.31 152 LEU B N 1
ATOM 3684 C CA . LEU B 1 152 ? -4.191 -2.014 -0.101 1 98.31 152 LEU B CA 1
ATOM 3685 C C . LEU B 1 152 ? -4.305 -3.346 0.633 1 98.31 152 LEU B C 1
ATOM 3687 O O . LEU B 1 152 ? -4.574 -4.379 0.015 1 98.31 152 LEU B O 1
ATOM 3691 N N . LEU B 1 153 ? -4.066 -3.346 1.974 1 98.62 153 LEU B N 1
ATOM 3692 C CA . LEU B 1 153 ? -4.211 -4.547 2.789 1 98.62 153 LEU B CA 1
ATOM 3693 C C . LEU B 1 153 ? -5.625 -5.105 2.695 1 98.62 153 LEU B C 1
ATOM 3695 O O . LEU B 1 153 ? -5.812 -6.316 2.555 1 98.62 153 LEU B O 1
ATOM 3699 N N . MET B 1 154 ? -6.602 -4.23 2.73 1 98.56 154 MET B N 1
ATOM 3700 C CA . MET B 1 154 ? -7.996 -4.648 2.582 1 98.56 154 MET B CA 1
ATOM 3701 C C . MET B 1 154 ? -8.219 -5.336 1.24 1 98.56 154 MET B C 1
ATOM 3703 O O . MET B 1 154 ? -8.984 -6.293 1.148 1 98.56 154 MET B O 1
ATOM 3707 N N . GLY B 1 155 ? -7.512 -4.867 0.209 1 98.12 155 GLY B N 1
ATOM 3708 C CA . GLY B 1 155 ? -7.637 -5.445 -1.12 1 98.12 155 GLY B CA 1
ATOM 3709 C C . GLY B 1 155 ? -7.199 -6.898 -1.184 1 98.12 155 GLY B C 1
ATOM 3710 O O . GLY B 1 155 ? -7.492 -7.598 -2.154 1 98.12 155 GLY B O 1
ATOM 3711 N N . THR B 1 156 ? -6.504 -7.398 -0.148 1 98.38 156 THR B N 1
ATOM 3712 C CA . THR B 1 156 ? -5.996 -8.766 -0.159 1 98.38 156 THR B CA 1
ATOM 3713 C C . THR B 1 156 ? -6.957 -9.703 0.562 1 98.38 156 THR B C 1
ATOM 3715 O O . THR B 1 156 ? -6.652 -10.883 0.761 1 98.38 156 THR B O 1
ATOM 3718 N N . ALA B 1 157 ? -8.109 -9.203 0.952 1 98 157 ALA B N 1
ATOM 3719 C CA . ALA B 1 157 ? -9.102 -10.008 1.655 1 98 157 ALA B CA 1
ATOM 3720 C C . ALA B 1 157 ? -10.211 -10.453 0.71 1 98 157 ALA B C 1
ATOM 3722 O O . ALA B 1 157 ? -10.555 -9.742 -0.237 1 98 157 ALA B O 1
ATOM 3723 N N . HIS B 1 158 ? -10.734 -11.648 0.962 1 97.81 158 HIS B N 1
ATOM 3724 C CA . HIS B 1 158 ? -11.953 -12.125 0.309 1 97.81 158 HIS B CA 1
ATOM 3725 C C . HIS B 1 158 ? -13.195 -11.578 0.995 1 97.81 158 HIS B C 1
ATOM 3727 O O . HIS B 1 158 ? -14.148 -11.172 0.328 1 97.81 158 HIS B O 1
ATOM 3733 N N . ARG B 1 159 ? -13.148 -11.562 2.252 1 97.62 159 ARG B N 1
ATOM 3734 C CA . ARG B 1 159 ? -14.203 -11.039 3.109 1 97.62 159 ARG B CA 1
ATOM 3735 C C . ARG B 1 159 ? -13.625 -10.266 4.289 1 97.62 159 ARG B C 1
ATOM 3737 O O . ARG B 1 159 ? -12.633 -10.695 4.887 1 97.62 159 ARG B O 1
ATOM 3744 N N . ILE B 1 160 ? -14.25 -9.156 4.656 1 98.19 160 ILE B N 1
ATOM 3745 C CA . ILE B 1 160 ? -13.844 -8.359 5.809 1 98.19 160 ILE B CA 1
ATOM 3746 C C . ILE B 1 160 ? -14.992 -8.281 6.812 1 98.19 160 ILE B C 1
ATOM 3748 O O . ILE B 1 160 ? -16.125 -7.961 6.445 1 98.19 160 ILE B O 1
ATOM 3752 N N . ASP B 1 161 ? -14.68 -8.617 8.055 1 98.56 161 ASP B N 1
ATOM 3753 C CA . ASP B 1 161 ? -15.617 -8.43 9.164 1 98.56 161 ASP B CA 1
ATOM 3754 C C . ASP B 1 161 ? -15.289 -7.16 9.945 1 98.56 161 ASP B C 1
ATOM 3756 O O . ASP B 1 161 ? -16.188 -6.379 10.281 1 98.56 161 ASP B O 1
ATOM 3760 N N . THR B 1 162 ? -14.023 -6.992 10.227 1 98.75 162 THR B N 1
ATOM 3761 C CA . THR B 1 162 ? -13.609 -5.82 10.992 1 98.75 162 THR B CA 1
ATOM 3762 C C . THR B 1 162 ? -12.25 -5.32 10.516 1 98.75 162 THR B C 1
ATOM 3764 O O . THR B 1 162 ? -11.367 -6.121 10.203 1 98.75 162 THR B O 1
ATOM 3767 N N . VAL B 1 163 ? -12.055 -4.074 10.422 1 98.81 163 VAL B N 1
ATOM 3768 C CA . VAL B 1 163 ? -10.781 -3.383 10.258 1 98.81 163 VAL B CA 1
ATOM 3769 C C . VAL B 1 163 ? -10.461 -2.57 11.508 1 98.81 163 VAL B C 1
ATOM 3771 O O . VAL B 1 163 ? -11.227 -1.684 11.891 1 98.81 163 VAL B O 1
ATOM 3774 N N . ARG B 1 164 ? -9.32 -2.828 12.164 1 98.81 164 ARG B N 1
ATOM 3775 C CA . ARG B 1 164 ? -8.961 -2.145 13.406 1 98.81 164 ARG B CA 1
ATOM 3776 C C . ARG B 1 164 ? -7.559 -1.551 13.312 1 98.81 164 ARG B C 1
ATOM 3778 O O . ARG B 1 164 ? -6.594 -2.264 13.023 1 98.81 164 ARG B O 1
ATOM 3785 N N . GLY B 1 165 ? -7.504 -0.297 13.562 1 98.62 165 GLY B N 1
ATOM 3786 C CA . GLY B 1 165 ? -6.219 0.379 13.617 1 98.62 165 GLY B CA 1
ATOM 3787 C C . GLY B 1 165 ? -5.871 0.902 14.992 1 98.62 165 GLY B C 1
ATOM 3788 O O . GLY B 1 165 ? -6.758 1.269 15.766 1 98.62 165 GLY B O 1
ATOM 3789 N N . LYS B 1 166 ? -4.582 0.947 15.297 1 98 166 LYS B N 1
ATOM 3790 C CA . LYS B 1 166 ? -4.023 1.567 16.5 1 98 166 LYS B CA 1
ATOM 3791 C C . LYS B 1 166 ? -2.812 2.43 16.156 1 98 166 LYS B C 1
ATOM 3793 O O . LYS B 1 166 ? -1.885 1.971 15.484 1 98 166 LYS B O 1
ATOM 3798 N N . ALA B 1 167 ? -2.906 3.654 16.562 1 97.19 167 ALA B N 1
ATOM 3799 C CA . ALA B 1 167 ? -1.795 4.578 16.359 1 97.19 167 ALA B CA 1
ATOM 3800 C C . ALA B 1 167 ? -1.535 5.414 17.609 1 97.19 167 ALA B C 1
ATOM 3802 O O . ALA B 1 167 ? -2.453 5.672 18.391 1 97.19 167 ALA B O 1
ATOM 3803 N N . SER B 1 168 ? -0.347 5.812 17.781 1 95.19 168 SER B N 1
ATOM 3804 C CA . SER B 1 168 ? 0.003 6.703 18.891 1 95.19 168 SER B CA 1
ATOM 3805 C C . SER B 1 168 ? 1.133 7.648 18.5 1 95.19 168 SER B C 1
ATOM 3807 O O . SER B 1 168 ? 1.873 7.379 17.547 1 95.19 168 SER B O 1
ATOM 3809 N N . TRP B 1 169 ? 1.21 8.758 19.125 1 91.06 169 TRP B N 1
ATOM 3810 C CA . TRP B 1 169 ? 2.311 9.703 18.938 1 91.06 169 TRP B CA 1
ATOM 3811 C C . TRP B 1 169 ? 2.652 10.391 20.25 1 91.06 169 TRP B C 1
ATOM 3813 O O . TRP B 1 169 ? 1.824 10.453 21.172 1 91.06 169 TRP B O 1
ATOM 3823 N N . ASN B 1 170 ? 3.83 10.906 20.344 1 92.12 170 ASN B N 1
ATOM 3824 C CA . ASN B 1 170 ? 4.305 11.625 21.531 1 92.12 170 ASN B CA 1
ATOM 3825 C C . ASN B 1 170 ? 3.934 13.102 21.469 1 92.12 170 ASN B C 1
ATOM 3827 O O . ASN B 1 170 ? 4.465 13.852 20.656 1 92.12 170 ASN B O 1
ATOM 3831 N N . VAL B 1 171 ? 3.117 13.57 22.391 1 90 171 VAL B N 1
ATOM 3832 C CA . VAL B 1 171 ? 2.633 14.953 22.375 1 90 171 VAL B CA 1
ATOM 3833 C C . VAL B 1 171 ? 3.791 15.906 22.625 1 90 171 VAL B C 1
ATOM 3835 O O . VAL B 1 171 ? 3.793 17.047 22.141 1 90 171 VAL B O 1
ATOM 3838 N N . ASP B 1 172 ? 4.797 15.453 23.312 1 88.75 172 ASP B N 1
ATOM 3839 C CA . ASP B 1 172 ? 5.934 16.297 23.641 1 88.75 172 ASP B CA 1
ATOM 3840 C C . ASP B 1 172 ? 6.715 16.688 22.391 1 88.75 172 ASP B C 1
ATOM 3842 O O . ASP B 1 172 ? 7.438 17.688 22.391 1 88.75 172 ASP B O 1
ATOM 3846 N N . ASP B 1 173 ? 6.578 15.914 21.375 1 80.88 173 ASP B N 1
ATOM 3847 C CA . ASP B 1 173 ? 7.305 16.172 20.141 1 80.88 173 ASP B CA 1
ATOM 3848 C C . ASP B 1 173 ? 6.672 17.328 19.344 1 80.88 173 ASP B C 1
ATOM 3850 O O . ASP B 1 173 ? 7.27 17.844 18.406 1 80.88 173 ASP B O 1
ATOM 3854 N N . PHE B 1 174 ? 5.473 17.812 19.766 1 75.25 174 PHE B N 1
ATOM 3855 C CA . PHE B 1 174 ? 4.723 18.75 18.922 1 75.25 174 PHE B CA 1
ATOM 3856 C C . PHE B 1 174 ? 4.516 20.078 19.641 1 75.25 174 PHE B C 1
ATOM 3858 O O . PHE B 1 174 ? 3.811 20.953 19.141 1 75.25 174 PHE B O 1
ATOM 3865 N N . GLY B 1 175 ? 5.09 20.219 20.812 1 75.88 175 GLY B N 1
ATOM 3866 C CA . GLY B 1 175 ? 5.105 21.516 21.484 1 75.88 175 GLY B CA 1
ATOM 3867 C C . GLY B 1 175 ? 4.016 21.656 22.531 1 75.88 175 GLY B C 1
ATOM 3868 O O . GLY B 1 175 ? 3.189 20.766 22.703 1 75.88 175 GLY B O 1
ATOM 3869 N N . PRO B 1 176 ? 3.994 22.797 23.234 1 82.44 176 PRO B N 1
ATOM 3870 C CA . PRO B 1 176 ? 3.119 22.969 24.391 1 82.44 176 PRO B CA 1
ATOM 3871 C C . PRO B 1 176 ? 1.649 23.125 24 1 82.44 176 PRO B C 1
ATOM 3873 O O . PRO B 1 176 ? 0.763 22.703 24.75 1 82.44 176 PRO B O 1
ATOM 3876 N N . GLU B 1 177 ? 1.36 23.703 22.812 1 74.44 177 GLU B N 1
ATOM 3877 C CA . GLU B 1 177 ? -0.025 23.891 22.391 1 74.44 177 GLU B CA 1
ATOM 3878 C C . GLU B 1 177 ? -0.738 22.547 22.234 1 74.44 177 GLU B C 1
ATOM 3880 O O . GLU B 1 177 ? -1.845 22.359 22.75 1 74.44 177 GLU B O 1
ATOM 3885 N N . LEU B 1 178 ? -0.095 21.641 21.547 1 77.81 178 LEU B N 1
ATOM 3886 C CA . LEU B 1 178 ? -0.708 20.328 21.359 1 77.81 178 LEU B CA 1
ATOM 3887 C C . LEU B 1 178 ? -0.818 19.594 22.703 1 77.81 178 LEU B C 1
ATOM 3889 O O . LEU B 1 178 ? -1.826 18.938 22.969 1 77.81 178 LEU B O 1
ATOM 3893 N N . ALA B 1 179 ? 0.212 19.688 23.516 1 87.06 179 ALA B N 1
ATOM 3894 C CA . ALA B 1 179 ? 0.194 19.016 24.812 1 87.06 179 ALA B CA 1
ATOM 3895 C C . ALA B 1 179 ? -0.962 19.516 25.672 1 87.06 179 ALA B C 1
ATOM 3897 O O . ALA B 1 179 ? -1.649 18.719 26.328 1 87.06 179 ALA B O 1
ATOM 3898 N N . THR B 1 180 ? -1.166 20.828 25.672 1 85.62 180 THR B N 1
ATOM 3899 C CA . THR B 1 180 ? -2.27 21.406 26.422 1 85.62 180 THR B CA 1
ATOM 3900 C C . THR B 1 180 ? -3.611 20.953 25.859 1 85.62 180 THR B C 1
ATOM 3902 O O . THR B 1 180 ? -4.516 20.594 26.625 1 85.62 180 THR B O 1
ATOM 3905 N N . ALA B 1 181 ? -3.725 20.969 24.5 1 80.88 181 ALA B N 1
ATOM 3906 C CA . ALA B 1 181 ? -4.953 20.516 23.844 1 80.88 181 ALA B CA 1
ATOM 3907 C C . ALA B 1 181 ? -5.246 19.047 24.188 1 80.88 181 ALA B C 1
ATOM 3909 O O . ALA B 1 181 ? -6.41 18.641 24.234 1 80.88 181 ALA B O 1
ATOM 3910 N N . GLN B 1 182 ? -4.203 18.297 24.516 1 89.94 182 GLN B N 1
ATOM 3911 C CA . GLN B 1 182 ? -4.348 16.891 24.859 1 89.94 182 GLN B CA 1
ATOM 3912 C C . GLN B 1 182 ? -4.594 16.703 26.359 1 89.94 182 GLN B C 1
ATOM 3914 O O . GLN B 1 182 ? -4.574 15.586 26.859 1 89.94 182 GLN B O 1
ATOM 3919 N N . GLN B 1 183 ? -4.762 17.859 27.047 1 92.25 183 GLN B N 1
ATOM 3920 C CA . GLN B 1 183 ? -5.191 17.875 28.438 1 92.25 183 GLN B CA 1
ATOM 3921 C C . GLN B 1 183 ? -4.098 17.328 29.359 1 92.25 183 GLN B C 1
ATOM 3923 O O . GLN B 1 183 ? -4.387 16.797 30.438 1 92.25 183 GLN B O 1
ATOM 3928 N N . VAL B 1 184 ? -2.896 17.375 28.906 1 95.5 184 VAL B N 1
ATOM 3929 C CA . VAL B 1 184 ? -1.783 16.875 29.719 1 95.5 184 VAL B CA 1
ATOM 3930 C C . VAL B 1 184 ? -1.716 17.656 31.031 1 95.5 184 VAL B C 1
ATOM 3932 O O . VAL B 1 184 ? -1.784 18.891 31.031 1 95.5 184 VAL B O 1
ATOM 3935 N N . GLY B 1 185 ? -1.578 16.953 32.031 1 95.75 185 GLY B N 1
ATOM 3936 C CA . GLY B 1 185 ? -1.416 17.578 33.344 1 95.75 185 GLY B CA 1
ATOM 3937 C C . GLY B 1 185 ? -2.725 17.75 34.094 1 95.75 185 GLY B C 1
ATOM 3938 O O . GLY B 1 185 ? -2.729 18.047 35.281 1 95.75 185 GLY B O 1
ATOM 3939 N N . ARG B 1 186 ? -3.822 17.594 33.438 1 94.94 186 ARG B N 1
ATOM 3940 C CA . ARG B 1 186 ? -5.125 17.703 34.062 1 94.94 186 ARG B CA 1
ATOM 3941 C C . ARG B 1 186 ? -5.418 16.469 34.938 1 94.94 186 ARG B C 1
ATOM 3943 O O . ARG B 1 186 ? -4.785 15.43 34.75 1 94.94 186 ARG B O 1
ATOM 3950 N N . THR B 1 187 ? -6.383 16.719 35.844 1 95.06 187 THR B N 1
ATOM 3951 C CA . THR B 1 187 ? -6.91 15.57 36.562 1 95.06 187 THR B CA 1
ATOM 3952 C C . THR B 1 187 ? -7.953 14.836 35.719 1 95.06 187 THR B C 1
ATOM 3954 O O . THR B 1 187 ? -8.477 15.391 34.75 1 95.06 187 THR B O 1
ATOM 3957 N N . VAL B 1 188 ? -8.148 13.594 36.125 1 95.25 188 VAL B N 1
ATOM 3958 C CA . VAL B 1 188 ? -9.156 12.805 35.438 1 95.25 188 VAL B CA 1
ATOM 3959 C C . VAL B 1 188 ? -10.516 13.5 35.531 1 95.25 188 VAL B C 1
ATOM 3961 O O . VAL B 1 188 ? -11.273 13.516 34.562 1 95.25 188 VAL B O 1
ATOM 3964 N N . ALA B 1 189 ? -10.828 14.086 36.688 1 94.44 189 ALA B N 1
ATOM 3965 C CA . ALA B 1 189 ? -12.094 14.797 36.875 1 94.44 189 ALA B CA 1
ATOM 3966 C C . ALA B 1 189 ? -12.203 15.984 35.906 1 94.44 189 ALA B C 1
ATOM 3968 O O . ALA B 1 189 ? -13.266 16.219 35.312 1 94.44 189 ALA B O 1
ATOM 3969 N N . GLU B 1 190 ? -11.164 16.703 35.875 1 93.56 190 GLU B N 1
ATOM 3970 C CA . GLU B 1 190 ? -11.133 17.844 34.938 1 93.56 190 GLU B CA 1
ATOM 3971 C C . GLU B 1 190 ? -11.305 17.391 33.5 1 93.56 190 GLU B C 1
ATOM 3973 O O . GLU B 1 190 ? -11.984 18.047 32.719 1 93.56 190 GLU B O 1
ATOM 3978 N N . PHE B 1 191 ? -10.656 16.297 33.188 1 94.12 191 PHE B N 1
ATOM 3979 C CA . PHE B 1 191 ? -10.758 15.734 31.844 1 94.12 191 PHE B CA 1
ATOM 3980 C C . PHE B 1 191 ? -12.195 15.336 31.531 1 94.12 191 PHE B C 1
ATOM 3982 O O . PHE B 1 191 ? -12.719 15.656 30.453 1 94.12 191 PHE B O 1
ATOM 3989 N N . ASP B 1 192 ? -12.805 14.664 32.438 1 91.81 192 ASP B N 1
ATOM 3990 C CA . ASP B 1 192 ? -14.18 14.219 32.25 1 91.81 192 ASP B CA 1
ATOM 3991 C C . ASP B 1 192 ? -15.117 15.398 32.031 1 91.81 192 ASP B C 1
ATOM 3993 O O . ASP B 1 192 ? -16.031 15.32 31.203 1 91.81 192 ASP B O 1
ATOM 3997 N N . GLU B 1 193 ? -14.938 16.438 32.719 1 90.69 193 GLU B N 1
ATOM 3998 C CA . GLU B 1 193 ? -15.727 17.656 32.531 1 90.69 193 GLU B CA 1
ATOM 3999 C C . GLU B 1 193 ? -15.5 18.266 31.156 1 90.69 193 GLU B C 1
ATOM 4001 O O . GLU B 1 193 ? -16.453 18.734 30.531 1 90.69 193 GLU B O 1
ATOM 4006 N N . TRP B 1 194 ? -14.25 18.188 30.844 1 89 194 TRP B N 1
ATOM 4007 C CA . TRP B 1 194 ? -13.906 18.703 29.516 1 89 194 TRP B CA 1
ATOM 4008 C C . TRP B 1 194 ? -14.594 17.891 28.422 1 89 194 TRP B C 1
ATOM 4010 O O . TRP B 1 194 ? -15.148 18.469 27.484 1 89 194 TRP B O 1
ATOM 4020 N N . VAL B 1 195 ? -14.602 16.578 28.5 1 87.75 195 VAL B N 1
ATOM 4021 C CA . VAL B 1 195 ? -15.188 15.688 27.5 1 87.75 195 VAL B CA 1
ATOM 4022 C C . VAL B 1 195 ? -16.688 15.93 27.406 1 87.75 195 VAL B C 1
ATOM 4024 O O . VAL B 1 195 ? -17.266 15.945 26.312 1 87.75 195 VAL B O 1
ATOM 4027 N N . ARG B 1 196 ? -17.328 16.125 28.516 1 83.38 196 ARG B N 1
ATOM 4028 C CA . ARG B 1 196 ? -18.781 16.328 28.562 1 83.38 196 ARG B CA 1
ATOM 4029 C C . ARG B 1 196 ? -19.172 17.656 27.938 1 83.38 196 ARG B C 1
ATOM 4031 O O . ARG B 1 196 ? -20.219 17.781 27.312 1 83.38 196 ARG B O 1
ATOM 4038 N N . GLY B 1 197 ? -18.422 18.656 28.156 1 72 197 GLY B N 1
ATOM 4039 C CA . GLY B 1 197 ? -18.781 20.016 27.75 1 72 197 GLY B CA 1
ATOM 4040 C C . GLY B 1 197 ? -18.281 20.375 26.375 1 72 197 GLY B C 1
ATOM 4041 O O . GLY B 1 197 ? -18.703 21.391 25.797 1 72 197 GLY B O 1
ATOM 4042 N N . ALA B 1 198 ? -17.375 19.656 25.922 1 63.19 198 ALA B N 1
ATOM 4043 C CA . ALA B 1 198 ? -16.609 20.156 24.781 1 63.19 198 ALA B CA 1
ATOM 4044 C C . ALA B 1 198 ? -17.359 19.906 23.469 1 63.19 198 ALA B C 1
ATOM 4046 O O . ALA B 1 198 ? -17.953 18.844 23.281 1 63.19 198 ALA B O 1
ATOM 4047 N N . GLN B 1 199 ? -17.797 20.953 22.812 1 67.38 199 GLN B N 1
ATOM 4048 C CA . GLN B 1 199 ? -18 20.828 21.375 1 67.38 199 GLN B CA 1
ATOM 4049 C C . GLN B 1 199 ? -16.703 20.484 20.656 1 67.38 199 GLN B C 1
ATOM 4051 O O . GLN B 1 199 ? -15.898 21.375 20.359 1 67.38 199 GLN B O 1
ATOM 4056 N N . ARG B 1 200 ? -16.391 19.219 20.656 1 77.06 200 ARG B N 1
ATOM 4057 C CA . ARG B 1 200 ? -15.086 18.828 20.109 1 77.06 200 ARG B CA 1
ATOM 4058 C C . ARG B 1 200 ? -15.133 18.734 18.594 1 77.06 200 ARG B C 1
ATOM 4060 O O . ARG B 1 200 ? -16.141 18.281 18.016 1 77.06 200 ARG B O 1
ATOM 4067 N N . PRO B 1 201 ? -14.086 19.281 18.047 1 76.38 201 PRO B N 1
ATOM 4068 C CA . PRO B 1 201 ? -13.992 19.078 16.609 1 76.38 201 PRO B CA 1
ATOM 4069 C C . PRO B 1 201 ? -13.875 17.594 16.234 1 76.38 201 PRO B C 1
ATOM 4071 O O . PRO B 1 201 ? -13.641 16.75 17.094 1 76.38 201 PRO B O 1
ATOM 4074 N N . PRO B 1 202 ? -14.195 17.344 15.008 1 78.5 202 PRO B N 1
ATOM 4075 C CA . PRO B 1 202 ? -14.078 15.953 14.562 1 78.5 202 PRO B CA 1
ATOM 4076 C C . PRO B 1 202 ? -12.672 15.391 14.766 1 78.5 202 PRO B C 1
ATOM 4078 O O . PRO B 1 202 ? -11.688 16.109 14.602 1 78.5 202 PRO B O 1
ATOM 4081 N N . THR B 1 203 ? -12.625 14.133 15.188 1 87.62 203 THR B N 1
ATOM 4082 C CA . THR B 1 203 ? -11.336 13.453 15.297 1 87.62 203 THR B CA 1
ATOM 4083 C C . THR B 1 203 ? -10.766 13.156 13.914 1 87.62 203 THR B C 1
ATOM 4085 O O . THR B 1 203 ? -11.508 13.086 12.93 1 87.62 203 THR B O 1
ATOM 4088 N N . PHE B 1 204 ? -9.477 13.031 13.828 1 87.31 204 PHE B N 1
ATOM 4089 C CA . PHE B 1 204 ? -8.844 12.766 12.547 1 87.31 204 PHE B CA 1
ATOM 4090 C C . PHE B 1 204 ? -8.969 11.289 12.172 1 87.31 204 PHE B C 1
ATOM 4092 O O . PHE B 1 204 ? -8.812 10.922 11.008 1 87.31 204 PHE B O 1
ATOM 4099 N N . GLY B 1 205 ? -9.203 10.477 13.203 1 94.06 205 GLY B N 1
ATOM 4100 C CA . GLY B 1 205 ? -9.539 9.094 12.93 1 94.06 205 GLY B CA 1
ATOM 4101 C C . GLY B 1 205 ? -10.797 8.938 12.102 1 94.06 205 GLY B C 1
ATOM 4102 O O . GLY B 1 205 ? -10.906 8.023 11.281 1 94.06 205 GLY B O 1
ATOM 4103 N N . ARG B 1 206 ? -11.688 9.875 12.312 1 93.88 206 ARG B N 1
ATOM 4104 C CA . ARG B 1 206 ? -12.93 9.859 11.547 1 93.88 206 ARG B CA 1
ATOM 4105 C C . ARG B 1 206 ? -12.656 10.078 10.062 1 93.88 206 ARG B C 1
ATOM 4107 O O . ARG B 1 206 ? -13.219 9.383 9.211 1 93.88 206 ARG B O 1
ATOM 4114 N N . ASN B 1 207 ? -11.844 11.023 9.711 1 95.69 207 ASN B N 1
ATOM 4115 C CA . ASN B 1 207 ? -11.484 11.289 8.32 1 95.69 207 ASN B CA 1
ATOM 4116 C C . ASN B 1 207 ? -10.867 10.055 7.664 1 95.69 207 ASN B C 1
ATOM 4118 O O . ASN B 1 207 ? -11.18 9.742 6.516 1 95.69 207 ASN B O 1
ATOM 4122 N N . VAL B 1 208 ? -10.055 9.352 8.445 1 97.56 208 VAL B N 1
ATOM 4123 C CA . VAL B 1 208 ? -9.375 8.156 7.953 1 97.56 208 VAL B CA 1
ATOM 4124 C C . VAL B 1 208 ? -10.398 7.055 7.68 1 97.56 208 VAL B C 1
ATOM 4126 O O . VAL B 1 208 ? -10.414 6.469 6.594 1 97.56 208 VAL B O 1
ATOM 4129 N N . LEU B 1 209 ? -11.258 6.84 8.648 1 98.25 209 LEU B N 1
ATOM 4130 C CA . LEU B 1 209 ? -12.234 5.766 8.5 1 98.25 209 LEU B CA 1
ATOM 4131 C C . LEU B 1 209 ? -13.219 6.078 7.371 1 98.25 209 LEU B C 1
ATOM 4133 O O . LEU B 1 209 ? -13.609 5.184 6.617 1 98.25 209 LEU B O 1
ATOM 4137 N N . ASP B 1 210 ? -13.609 7.367 7.273 1 97.38 210 ASP B N 1
ATOM 4138 C CA . ASP B 1 210 ? -14.477 7.762 6.172 1 97.38 210 ASP B CA 1
ATOM 4139 C C . ASP B 1 210 ? -13.828 7.449 4.824 1 97.38 210 ASP B C 1
ATOM 4141 O O . ASP B 1 210 ? -14.492 6.941 3.914 1 97.38 210 ASP B O 1
ATOM 4145 N N . ALA B 1 211 ? -12.594 7.734 4.695 1 97.62 211 ALA B N 1
ATOM 4146 C CA . ALA B 1 211 ? -11.867 7.465 3.455 1 97.62 211 ALA B CA 1
ATOM 4147 C C . ALA B 1 211 ? -11.812 5.969 3.164 1 97.62 211 ALA B C 1
ATOM 4149 O O . ALA B 1 211 ? -12.016 5.543 2.025 1 97.62 211 ALA B O 1
ATOM 4150 N N . LEU B 1 212 ? -11.5 5.133 4.195 1 98.06 212 LEU B N 1
ATOM 4151 C CA . LEU B 1 212 ? -11.375 3.689 4.02 1 98.06 212 LEU B CA 1
ATOM 4152 C C . LEU B 1 212 ? -12.711 3.072 3.619 1 98.06 212 LEU B C 1
ATOM 4154 O O . LEU B 1 212 ? -12.766 2.232 2.719 1 98.06 212 LEU B O 1
ATOM 4158 N N . VAL B 1 213 ? -13.781 3.529 4.273 1 97.62 213 VAL B N 1
ATOM 4159 C CA . VAL B 1 213 ? -15.102 2.996 3.955 1 97.62 213 VAL B CA 1
ATOM 4160 C C . VAL B 1 213 ? -15.484 3.396 2.533 1 97.62 213 VAL B C 1
ATOM 4162 O O . VAL B 1 213 ? -15.969 2.566 1.758 1 97.62 213 VAL B O 1
ATOM 4165 N N . ALA B 1 214 ? -15.227 4.641 2.189 1 95.31 214 ALA B N 1
ATOM 4166 C CA . ALA B 1 214 ? -15.547 5.117 0.845 1 95.31 214 ALA B CA 1
ATOM 4167 C C . ALA B 1 214 ? -14.797 4.312 -0.214 1 95.31 214 ALA B C 1
ATOM 4169 O O . ALA B 1 214 ? -15.336 4.035 -1.287 1 95.31 214 ALA B O 1
ATOM 4170 N N . ASP B 1 215 ? -13.617 3.916 0.036 1 93.56 215 ASP B N 1
ATOM 4171 C CA . ASP B 1 215 ? -12.781 3.162 -0.891 1 93.56 215 ASP B CA 1
ATOM 4172 C C . ASP B 1 215 ? -13.383 1.788 -1.183 1 93.56 215 ASP B C 1
ATOM 4174 O O . ASP B 1 215 ? -13.164 1.226 -2.258 1 93.56 215 ASP B O 1
ATOM 4178 N N . THR B 1 216 ? -14.102 1.161 -0.265 1 93.19 216 THR B N 1
ATOM 4179 C CA . THR B 1 216 ? -14.656 -0.181 -0.4 1 93.19 216 THR B CA 1
ATOM 4180 C C . THR B 1 216 ? -15.992 -0.143 -1.144 1 93.19 216 THR B C 1
ATOM 4182 O O . THR B 1 216 ? -16.453 -1.167 -1.648 1 93.19 216 THR B O 1
ATOM 4185 N N . GLY B 1 217 ? -16.656 0.993 -1.125 1 90.81 217 GLY B N 1
ATOM 4186 C CA . GLY B 1 217 ? -18.016 1.086 -1.666 1 90.81 217 GLY B CA 1
ATOM 4187 C C . GLY B 1 217 ? -19.078 0.695 -0.667 1 90.81 217 GLY B C 1
ATOM 4188 O O . GLY B 1 217 ? -20.266 0.651 -1.006 1 90.81 217 GLY B O 1
ATOM 4189 N N . LEU B 1 218 ? -18.719 0.421 0.587 1 95.5 218 LEU B N 1
ATOM 4190 C CA . LEU B 1 218 ? -19.672 0.109 1.646 1 95.5 218 LEU B CA 1
ATOM 4191 C C . LEU B 1 218 ? -20.438 1.357 2.076 1 95.5 218 LEU B C 1
ATOM 4193 O O . LEU B 1 218 ? -20.016 2.479 1.8 1 95.5 218 LEU B O 1
ATOM 4197 N N . THR B 1 219 ? -21.547 1.157 2.74 1 96.06 219 THR B N 1
ATOM 4198 C CA . THR B 1 219 ? -22.422 2.248 3.154 1 96.06 219 THR B CA 1
ATOM 4199 C C . THR B 1 219 ? -22.344 2.473 4.66 1 96.06 219 THR B C 1
ATOM 4201 O O . THR B 1 219 ? -22.547 1.546 5.445 1 96.06 219 THR B O 1
ATOM 4204 N N . VAL B 1 220 ? -22.125 3.668 5.07 1 97.19 220 VAL B N 1
ATOM 4205 C CA . VAL B 1 220 ? -22.016 3.998 6.488 1 97.19 220 VAL B CA 1
ATOM 4206 C C . VAL B 1 220 ? -23.391 3.895 7.145 1 97.19 220 VAL B C 1
ATOM 4208 O O . VAL B 1 220 ? -24.359 4.516 6.688 1 97.19 220 VAL B O 1
ATOM 4211 N N . LYS B 1 221 ? -23.484 3.166 8.18 1 98.06 221 LYS B N 1
ATOM 4212 C CA . LYS B 1 221 ? -24.703 3.027 8.969 1 98.06 221 LYS B CA 1
ATOM 4213 C C . LYS B 1 221 ? -24.672 3.93 10.203 1 98.06 221 LYS B C 1
ATOM 4215 O O . LYS B 1 221 ? -25.656 4.582 10.531 1 98.06 221 LYS B O 1
ATOM 4220 N N . SER B 1 222 ? -23.547 3.93 10.883 1 97.81 222 SER B N 1
ATOM 4221 C CA . SER B 1 222 ? -23.391 4.758 12.078 1 97.81 222 SER B CA 1
ATOM 4222 C C . SER B 1 222 ? -21.922 5.086 12.32 1 97.81 222 SER B C 1
ATOM 4224 O O . SER B 1 222 ? -21.031 4.371 11.852 1 97.81 222 SER B O 1
ATOM 4226 N N . ILE B 1 223 ? -21.75 6.188 12.961 1 95.56 223 ILE B N 1
ATOM 4227 C CA . ILE B 1 223 ? -20.438 6.652 13.367 1 95.56 223 ILE B CA 1
ATOM 4228 C C . ILE B 1 223 ? -20.453 7.035 14.844 1 95.56 223 ILE B C 1
ATOM 4230 O O . ILE B 1 223 ? -21.359 7.73 15.297 1 95.56 223 ILE B O 1
ATOM 4234 N N . THR B 1 224 ? -19.5 6.566 15.578 1 95.44 224 THR B N 1
ATOM 4235 C CA . THR B 1 224 ? -19.375 6.938 16.984 1 95.44 224 THR B CA 1
ATOM 4236 C C . THR B 1 224 ? -17.922 7.281 17.312 1 95.44 224 THR B C 1
ATOM 4238 O O . THR B 1 224 ? -17 6.801 16.656 1 95.44 224 THR B O 1
ATOM 4241 N N . THR B 1 225 ? -17.719 8.133 18.234 1 93.69 225 THR B N 1
ATOM 4242 C CA . THR B 1 225 ? -16.422 8.492 18.766 1 93.69 225 THR B CA 1
ATOM 4243 C C . THR B 1 225 ? -16.422 8.438 20.297 1 93.69 225 THR B C 1
ATOM 4245 O O . THR B 1 225 ? -17.344 8.969 20.938 1 93.69 225 THR B O 1
ATOM 4248 N N . ALA B 1 226 ? -15.508 7.758 20.812 1 93.06 226 ALA B N 1
ATOM 4249 C CA . ALA B 1 226 ? -15.266 7.758 22.25 1 93.06 226 ALA B CA 1
ATOM 4250 C C . ALA B 1 226 ? -13.883 8.328 22.578 1 93.06 226 ALA B C 1
ATOM 4252 O O . ALA B 1 226 ? -12.945 8.164 21.797 1 93.06 226 ALA B O 1
ATOM 4253 N N . THR B 1 227 ? -13.797 9.055 23.672 1 93.75 227 THR B N 1
ATOM 4254 C CA . THR B 1 227 ? -12.539 9.617 24.141 1 93.75 227 THR B CA 1
ATOM 4255 C C . THR B 1 227 ? -12.258 9.211 25.578 1 93.75 227 THR B C 1
ATOM 4257 O O . THR B 1 227 ? -13.117 9.352 26.453 1 93.75 227 THR B O 1
ATOM 4260 N N . ARG B 1 228 ? -11.125 8.688 25.828 1 94.62 228 ARG B N 1
ATOM 4261 C CA . ARG B 1 228 ? -10.734 8.328 27.188 1 94.62 228 ARG B CA 1
ATOM 4262 C C . ARG B 1 228 ? -9.375 8.922 27.547 1 94.62 228 ARG B C 1
ATOM 4264 O O . ARG B 1 228 ? -8.508 9.047 26.672 1 94.62 228 ARG B O 1
ATOM 4271 N N . PRO B 1 229 ? -9.188 9.211 28.781 1 95.94 229 PRO B N 1
ATOM 4272 C CA . PRO B 1 229 ? -7.887 9.758 29.172 1 95.94 229 PRO B CA 1
ATOM 4273 C C . PRO B 1 229 ? -6.793 8.688 29.234 1 95.94 229 PRO B C 1
ATOM 4275 O O . PRO B 1 229 ? -7.078 7.527 29.516 1 95.94 229 PRO B O 1
ATOM 4278 N N . ASP B 1 230 ? -5.621 9.023 28.891 1 97.06 230 ASP B N 1
ATOM 4279 C CA . ASP B 1 230 ? -4.426 8.25 29.219 1 97.06 230 ASP B CA 1
ATOM 4280 C C . ASP B 1 230 ? -3.787 8.75 30.516 1 97.06 230 ASP B C 1
ATOM 4282 O O . ASP B 1 230 ? -3.502 9.938 30.656 1 97.06 230 ASP B O 1
ATOM 4286 N N . ILE B 1 231 ? -3.562 7.832 31.375 1 96.94 231 ILE B N 1
ATOM 4287 C CA . ILE B 1 231 ? -3.184 8.203 32.75 1 96.94 231 ILE B CA 1
ATOM 4288 C C . ILE B 1 231 ? -1.755 7.742 33.031 1 96.94 231 ILE B C 1
ATOM 4290 O O . ILE B 1 231 ? -1.373 6.629 32.656 1 96.94 231 ILE B O 1
ATOM 4294 N N . ALA B 1 232 ? -1.027 8.586 33.656 1 96.5 232 ALA B N 1
ATOM 4295 C CA . ALA B 1 232 ? 0.34 8.234 34.031 1 96.5 232 ALA B CA 1
ATOM 4296 C C . ALA B 1 232 ? 0.357 7.109 35.062 1 96.5 232 ALA B C 1
ATOM 4298 O O . ALA B 1 232 ? -0.298 7.207 36.094 1 96.5 232 ALA B O 1
ATOM 4299 N N . SER B 1 233 ? 1.097 6.105 34.75 1 95.06 233 SER B N 1
ATOM 4300 C CA . SER B 1 233 ? 1.249 5.016 35.719 1 95.06 233 SER B CA 1
ATOM 4301 C C . SER B 1 233 ? 2.422 5.266 36.656 1 95.06 233 SER B C 1
ATOM 4303 O O . SER B 1 233 ? 2.52 4.637 37.719 1 95.06 233 SER B O 1
ATOM 4305 N N . ALA B 1 234 ? 3.309 6.117 36.281 1 95.81 234 ALA B N 1
ATOM 4306 C CA . ALA B 1 234 ? 4.484 6.52 37.062 1 95.81 234 ALA B CA 1
ATOM 4307 C C . ALA B 1 234 ? 4.797 7.996 36.844 1 95.81 234 ALA B C 1
ATOM 4309 O O . ALA B 1 234 ? 4.234 8.641 35.969 1 95.81 234 ALA B O 1
ATOM 4310 N N . ALA B 1 235 ? 5.652 8.492 37.812 1 96 235 ALA B N 1
ATOM 4311 C CA . ALA B 1 235 ? 6.09 9.875 37.625 1 96 235 ALA B CA 1
ATOM 4312 C C . ALA B 1 235 ? 6.828 10.062 36.312 1 96 235 ALA B C 1
ATOM 4314 O O . ALA B 1 235 ? 7.617 9.203 35.906 1 96 235 ALA B O 1
ATOM 4315 N N . MET B 1 236 ? 6.461 11.133 35.625 1 96.38 236 MET B N 1
ATOM 4316 C CA . MET B 1 236 ? 7.121 11.445 34.344 1 96.38 236 MET B CA 1
ATOM 4317 C C . MET B 1 236 ? 7.129 12.953 34.125 1 96.38 236 MET B C 1
ATOM 4319 O O . MET B 1 236 ? 6.625 13.719 34.938 1 96.38 236 MET B O 1
ATOM 4323 N N . ARG B 1 237 ? 7.812 13.383 33.125 1 95.88 237 ARG B N 1
ATOM 4324 C CA . ARG B 1 237 ? 7.938 14.805 32.781 1 95.88 237 ARG B CA 1
ATOM 4325 C C . ARG B 1 237 ? 7.418 15.086 31.391 1 95.88 237 ARG B C 1
ATOM 4327 O O . ARG B 1 237 ? 7.684 14.328 30.453 1 95.88 237 ARG B O 1
ATOM 4334 N N . SER B 1 238 ? 6.59 16.078 31.281 1 96.62 238 SER B N 1
ATOM 4335 C CA . SER B 1 238 ? 6.262 16.625 29.969 1 96.62 238 SER B CA 1
ATOM 4336 C C . SER B 1 238 ? 7.258 17.688 29.547 1 96.62 238 SER B C 1
ATOM 4338 O O . SER B 1 238 ? 7.27 18.797 30.109 1 96.62 238 SER B O 1
ATOM 4340 N N . GLU B 1 239 ? 8.031 17.391 28.625 1 94 239 GLU B N 1
ATOM 4341 C CA . GLU B 1 239 ? 9.023 18.344 28.156 1 94 239 GLU B CA 1
ATOM 4342 C C . GLU B 1 239 ? 8.352 19.531 27.453 1 94 239 GLU B C 1
ATOM 4344 O O . GLU B 1 239 ? 8.82 20.672 27.562 1 94 239 GLU B O 1
ATOM 4349 N N . ALA B 1 240 ? 7.34 19.25 26.766 1 89.12 240 ALA B N 1
ATOM 4350 C CA . ALA B 1 240 ? 6.645 20.297 26.016 1 89.12 240 ALA B CA 1
ATOM 4351 C C . ALA B 1 240 ? 6.059 21.344 26.969 1 89.12 240 ALA B C 1
ATOM 4353 O O . ALA B 1 240 ? 6.074 22.547 26.672 1 89.12 240 ALA B O 1
ATOM 4354 N N . LEU B 1 241 ? 5.562 20.859 28.141 1 93.44 241 LEU B N 1
ATOM 4355 C CA . LEU B 1 241 ? 4.926 21.766 29.078 1 93.44 241 LEU B CA 1
ATOM 4356 C C . LEU B 1 241 ? 5.883 22.141 30.203 1 93.44 241 LEU B C 1
ATOM 4358 O O . LEU B 1 241 ? 5.605 23.062 30.969 1 93.44 241 LEU B O 1
ATOM 4362 N N . GLY B 1 242 ? 7 21.438 30.234 1 95.31 242 GLY B N 1
ATOM 4363 C CA . GLY B 1 242 ? 7.965 21.688 31.297 1 95.31 242 GLY B CA 1
ATOM 4364 C C . GLY B 1 242 ? 7.426 21.391 32.688 1 95.31 242 GLY B C 1
ATOM 4365 O O . GLY B 1 242 ? 7.73 22.109 33.625 1 95.31 242 GLY B O 1
ATOM 4366 N N . ILE B 1 243 ? 6.602 20.469 32.75 1 96.5 243 ILE B N 1
ATOM 4367 C CA . ILE B 1 243 ? 5.996 20.172 34.062 1 96.5 243 ILE B CA 1
ATOM 4368 C C . ILE B 1 243 ? 6.266 18.719 34.438 1 96.5 243 ILE B C 1
ATOM 4370 O O . ILE B 1 243 ? 6.469 17.875 33.531 1 96.5 243 ILE B O 1
ATOM 4374 N N . ASP B 1 244 ? 6.285 18.469 35.656 1 97 244 ASP B N 1
ATOM 4375 C CA . ASP B 1 244 ? 6.328 17.109 36.188 1 97 244 ASP B CA 1
ATOM 4376 C C . ASP B 1 244 ? 4.922 16.547 36.375 1 97 244 ASP B C 1
ATOM 4378 O O . ASP B 1 244 ? 4.008 17.25 36.781 1 97 244 ASP B O 1
ATOM 4382 N N . LEU B 1 245 ? 4.785 15.328 35.938 1 97.06 245 LEU B N 1
ATOM 4383 C CA . LEU B 1 245 ? 3.51 14.633 36.031 1 97.06 245 LEU B CA 1
ATOM 4384 C C . LEU B 1 245 ? 3.58 13.5 37.062 1 97.06 245 LEU B C 1
ATOM 4386 O O . LEU B 1 245 ? 4.543 12.727 37.062 1 97.06 245 LEU B O 1
ATOM 4390 N N . ALA B 1 246 ? 2.592 13.453 37.969 1 96.44 246 ALA B N 1
ATOM 4391 C CA . ALA B 1 246 ? 2.498 12.398 38.969 1 96.44 246 ALA B CA 1
ATOM 4392 C C . ALA B 1 246 ? 1.629 11.25 38.469 1 96.44 246 ALA B C 1
ATOM 4394 O O . ALA B 1 246 ? 0.842 11.414 37.531 1 96.44 246 ALA B O 1
ATOM 4395 N N . PRO B 1 247 ? 1.919 10.039 39.031 1 96.38 247 PRO B N 1
ATOM 4396 C CA . PRO B 1 247 ? 0.958 8.977 38.75 1 96.38 247 PRO B CA 1
ATOM 4397 C C . PRO B 1 247 ? -0.491 9.414 38.938 1 96.38 247 PRO B C 1
ATOM 4399 O O . PRO B 1 247 ? -0.805 10.078 39.938 1 96.38 247 PRO B O 1
ATOM 4402 N N . GLY B 1 248 ? -1.334 9.078 37.969 1 96.5 248 GLY B N 1
ATOM 4403 C CA . GLY B 1 248 ? -2.73 9.469 38.062 1 96.5 248 GLY B CA 1
ATOM 4404 C C . GLY B 1 248 ? -3.066 10.688 37.219 1 96.5 248 GLY B C 1
ATOM 4405 O O . GLY B 1 248 ? -4.234 10.953 36.938 1 96.5 248 GLY B O 1
ATOM 4406 N N . ASP B 1 249 ? -2.078 11.422 36.844 1 97 249 ASP B N 1
ATOM 4407 C CA . ASP B 1 249 ? -2.303 12.594 36 1 97 249 ASP B CA 1
ATOM 4408 C C . ASP B 1 249 ? -2.641 12.18 34.562 1 97 249 ASP B C 1
ATOM 4410 O O . ASP B 1 249 ? -2.164 11.148 34.094 1 97 249 ASP B O 1
ATOM 4414 N N . VAL B 1 250 ? -3.453 12.992 33.969 1 97.81 250 VAL B N 1
ATOM 4415 C CA . VAL B 1 250 ? -3.719 12.82 32.531 1 97.81 250 VAL B CA 1
ATOM 4416 C C . VAL B 1 250 ? -2.473 13.18 31.734 1 97.81 250 VAL B C 1
ATOM 4418 O O . VAL B 1 250 ? -1.882 14.25 31.938 1 97.81 250 VAL B O 1
ATOM 4421 N N . ILE B 1 251 ? -2.025 12.297 30.891 1 97.56 251 ILE B N 1
ATOM 4422 C CA . ILE B 1 251 ? -0.835 12.539 30.078 1 97.56 251 ILE B CA 1
ATOM 4423 C C . ILE B 1 251 ? -1.226 12.672 28.609 1 97.56 251 ILE B C 1
ATOM 4425 O O . ILE B 1 251 ? -0.36 12.703 27.734 1 97.56 251 ILE B O 1
ATOM 4429 N N . GLY B 1 252 ? -2.465 12.695 28.297 1 95.94 252 GLY B N 1
ATOM 4430 C CA . GLY B 1 252 ? -3.092 12.75 26.984 1 95.94 252 GLY B CA 1
ATOM 4431 C C . GLY B 1 252 ? -4.379 11.953 26.906 1 95.94 252 GLY B C 1
ATOM 4432 O O . GLY B 1 252 ? -4.969 11.609 27.938 1 95.94 252 GLY B O 1
ATOM 4433 N N . PHE B 1 253 ? -4.844 11.766 25.734 1 94.81 253 PHE B N 1
ATOM 4434 C CA . PHE B 1 253 ? -6.059 10.961 25.641 1 94.81 253 PHE B CA 1
ATOM 4435 C C . PHE B 1 253 ? -6.078 10.148 24.359 1 94.81 253 PHE B C 1
ATOM 4437 O O . PHE B 1 253 ? -5.23 10.344 23.484 1 94.81 253 PHE B O 1
ATOM 4444 N N . THR B 1 254 ? -6.906 9.164 24.359 1 95.69 254 THR B N 1
ATOM 4445 C CA . THR B 1 254 ? -7.145 8.266 23.234 1 95.69 254 THR B CA 1
ATOM 4446 C C . THR B 1 254 ? -8.539 8.477 22.656 1 95.69 254 THR B C 1
ATOM 4448 O O . THR B 1 254 ? -9.531 8.445 23.391 1 95.69 254 THR B O 1
ATOM 4451 N N . ASP B 1 255 ? -8.555 8.773 21.359 1 95.69 255 ASP B N 1
ATOM 4452 C CA . ASP B 1 255 ? -9.82 8.789 20.625 1 95.69 255 ASP B CA 1
ATOM 4453 C C . ASP B 1 255 ? -10.062 7.453 19.938 1 95.69 255 ASP B C 1
ATOM 4455 O O . ASP B 1 255 ? -9.141 6.863 19.375 1 95.69 255 ASP B O 1
ATOM 4459 N N . ILE B 1 256 ? -11.258 6.953 20.047 1 96.94 256 ILE B N 1
ATOM 4460 C CA . ILE B 1 256 ? -11.664 5.73 19.359 1 96.94 256 ILE B CA 1
ATOM 4461 C C . ILE B 1 256 ? -12.844 6.027 18.438 1 96.94 256 ILE B C 1
ATOM 4463 O O . ILE B 1 256 ? -13.953 6.312 18.906 1 96.94 256 ILE B O 1
ATOM 4467 N N . ASP B 1 257 ? -12.602 6.004 17.188 1 97.62 257 ASP B N 1
ATOM 4468 C CA . ASP B 1 257 ? -13.648 6.18 16.188 1 97.62 257 ASP B CA 1
ATOM 4469 C C . ASP B 1 257 ? -14.125 4.832 15.648 1 97.62 257 ASP B C 1
ATOM 4471 O O . ASP B 1 257 ? -13.328 3.92 15.445 1 97.62 257 ASP B O 1
ATOM 4475 N N . ARG B 1 258 ? -15.406 4.738 15.484 1 98.06 258 ARG B N 1
ATOM 4476 C CA . ARG B 1 258 ? -15.992 3.488 15.016 1 98.06 258 ARG B CA 1
ATOM 4477 C C . ARG B 1 258 ? -17.062 3.744 13.961 1 98.06 258 ARG B C 1
ATOM 4479 O O . ARG B 1 258 ? -17.938 4.59 14.148 1 98.06 258 ARG B O 1
ATOM 4486 N N . ILE B 1 259 ? -16.953 3.094 12.812 1 98.44 259 ILE B N 1
ATOM 4487 C CA . ILE B 1 259 ? -17.984 3.135 11.773 1 98.44 259 ILE B CA 1
ATOM 4488 C C . ILE B 1 259 ? -18.578 1.741 11.57 1 98.44 259 ILE B C 1
ATOM 4490 O O . ILE B 1 259 ? -17.828 0.77 11.383 1 98.44 259 ILE B O 1
ATOM 4494 N N . GLU B 1 260 ? -19.828 1.602 11.664 1 98.62 260 GLU B N 1
ATOM 4495 C CA . GLU B 1 260 ? -20.562 0.425 11.203 1 98.62 260 GLU B CA 1
ATOM 4496 C C . GLU B 1 260 ? -21.125 0.636 9.805 1 98.62 260 GLU B C 1
ATOM 4498 O O . GLU B 1 260 ? -21.562 1.734 9.469 1 98.62 260 GLU B O 1
ATOM 4503 N N . THR B 1 261 ? -21.109 -0.375 9.008 1 98.12 261 THR B N 1
ATOM 4504 C CA . THR B 1 261 ? -21.641 -0.276 7.652 1 98.12 261 THR B CA 1
ATOM 4505 C C . THR B 1 261 ? -22.922 -1.101 7.52 1 98.12 261 THR B C 1
ATOM 4507 O O . THR B 1 261 ? -23.156 -2.016 8.312 1 98.12 261 THR B O 1
ATOM 4510 N N . GLU B 1 262 ? -23.734 -0.763 6.523 1 97.75 262 GLU B N 1
ATOM 4511 C CA . GLU B 1 262 ? -24.984 -1.485 6.258 1 97.75 262 GLU B CA 1
ATOM 4512 C C . GLU B 1 262 ? -24.703 -2.93 5.852 1 97.75 262 GLU B C 1
ATOM 4514 O O . GLU B 1 262 ? -25.5 -3.826 6.141 1 97.75 262 GLU B O 1
ATOM 4519 N N . GLU B 1 263 ? -23.578 -3.195 5.242 1 96.69 263 GLU B N 1
ATOM 4520 C CA . GLU B 1 263 ? -23.25 -4.496 4.668 1 96.69 263 GLU B CA 1
ATOM 4521 C C . GLU B 1 263 ? -22.594 -5.41 5.699 1 96.69 263 GLU B C 1
ATOM 4523 O O . GLU B 1 263 ? -22.406 -6.602 5.453 1 96.69 263 GLU B O 1
ATOM 4528 N N . GLY B 1 264 ? -22.188 -4.816 6.883 1 96.81 264 GLY B N 1
ATOM 4529 C CA . GLY B 1 264 ? -21.703 -5.699 7.934 1 96.81 264 GLY B CA 1
ATOM 4530 C C . GLY B 1 264 ? -20.344 -5.301 8.477 1 96.81 264 GLY B C 1
ATOM 4531 O O . GLY B 1 264 ? -20.172 -5.176 9.688 1 96.81 264 GLY B O 1
ATOM 4532 N N . PRO B 1 265 ? -19.359 -5.043 7.668 1 98.19 265 PRO B N 1
ATOM 4533 C CA . PRO B 1 265 ? -18.016 -4.715 8.148 1 98.19 265 PRO B CA 1
ATOM 4534 C C . PRO B 1 265 ? -18 -3.527 9.109 1 98.19 265 PRO B C 1
ATOM 4536 O O . PRO B 1 265 ? -18.781 -2.576 8.93 1 98.19 265 PRO B O 1
ATOM 4539 N N . VAL B 1 266 ? -17.172 -3.648 10.086 1 98.81 266 VAL B N 1
ATOM 4540 C CA . VAL B 1 266 ? -16.969 -2.604 11.086 1 98.81 266 VAL B CA 1
ATOM 4541 C C . VAL B 1 266 ? -15.547 -2.072 11.008 1 98.81 266 VAL B C 1
ATOM 4543 O O . VAL B 1 266 ? -14.594 -2.846 10.875 1 98.81 266 VAL B O 1
ATOM 4546 N N . PHE B 1 267 ? -15.406 -0.787 11.039 1 98.81 267 PHE B N 1
ATOM 4547 C CA . PHE B 1 267 ? -14.109 -0.124 11.047 1 98.81 267 PHE B CA 1
ATOM 4548 C C . PHE B 1 267 ? -13.883 0.607 12.367 1 98.81 267 PHE B C 1
ATOM 4550 O O . PHE B 1 267 ? -14.758 1.329 12.844 1 98.81 267 PHE B O 1
ATOM 4557 N N . GLU B 1 268 ? -12.742 0.424 12.969 1 98.81 268 GLU B N 1
ATOM 4558 C CA . GLU B 1 268 ? -12.406 1.056 14.234 1 98.81 268 GLU B CA 1
ATOM 4559 C C . GLU B 1 268 ? -10.969 1.557 14.242 1 98.81 268 GLU B C 1
ATOM 4561 O O . GLU B 1 268 ? -10.062 0.861 13.773 1 98.81 268 GLU B O 1
ATOM 4566 N N . PHE B 1 269 ? -10.773 2.752 14.727 1 98.69 269 PHE B N 1
ATOM 4567 C CA . PHE B 1 269 ? -9.445 3.34 14.781 1 98.69 269 PHE B CA 1
ATOM 4568 C C . PHE B 1 269 ? -9.195 3.998 16.141 1 98.69 269 PHE B C 1
ATOM 4570 O O . PHE B 1 269 ? -9.891 4.945 16.5 1 98.69 269 PHE B O 1
ATOM 4577 N N . GLU B 1 270 ? -8.219 3.459 16.844 1 97.94 270 GLU B N 1
ATOM 4578 C CA . GLU B 1 270 ? -7.777 3.99 18.125 1 97.94 270 GLU B CA 1
ATOM 4579 C C . GLU B 1 270 ? -6.512 4.828 17.969 1 97.94 270 GLU B C 1
ATOM 4581 O O . GLU B 1 270 ? -5.469 4.32 17.562 1 97.94 270 GLU B O 1
ATOM 4586 N N . MET B 1 271 ? -6.555 6.086 18.312 1 96 271 MET B N 1
ATOM 4587 C CA . MET B 1 271 ? -5.418 6.992 18.203 1 96 271 MET B CA 1
ATOM 4588 C C . MET B 1 271 ? -5.102 7.637 19.547 1 96 271 MET B C 1
ATOM 4590 O O . MET B 1 271 ? -5.973 8.25 20.156 1 96 271 MET B O 1
ATOM 4594 N N . SER B 1 272 ? -3.926 7.547 19.922 1 95 272 SER B N 1
ATOM 4595 C CA . SER B 1 272 ? -3.51 8.039 21.234 1 95 272 SER B CA 1
ATOM 4596 C C . SER B 1 272 ? -2.391 9.07 21.109 1 95 272 SER B C 1
ATOM 4598 O O . SER B 1 272 ? -1.313 8.766 20.594 1 95 272 SER B O 1
ATOM 4600 N N . GLY B 1 273 ? -2.682 10.281 21.469 1 93.81 273 GLY B N 1
ATOM 4601 C CA . GLY B 1 273 ? -1.663 11.289 21.719 1 93.81 273 GLY B CA 1
ATOM 4602 C C . GLY B 1 273 ? -1.362 11.461 23.203 1 93.81 273 GLY B C 1
ATOM 4603 O O . GLY B 1 273 ? -2.221 11.906 23.969 1 93.81 273 GLY B O 1
ATOM 4604 N N . ARG B 1 274 ? -0.209 11.18 23.609 1 95.44 274 ARG B N 1
ATOM 4605 C CA . ARG B 1 274 ? 0.111 11.195 25.031 1 95.44 274 ARG B CA 1
ATOM 4606 C C . ARG B 1 274 ? 1.606 11.391 25.266 1 95.44 274 ARG B C 1
ATOM 4608 O O . ARG B 1 274 ? 2.404 11.227 24.328 1 95.44 274 ARG B O 1
ATOM 4615 N N . VAL B 1 275 ? 1.938 11.758 26.438 1 95.75 275 VAL B N 1
ATOM 4616 C CA . VAL B 1 275 ? 3.344 11.828 26.812 1 95.75 275 VAL B CA 1
ATOM 4617 C C . VAL B 1 275 ? 3.93 10.422 26.906 1 95.75 275 VAL B C 1
ATOM 4619 O O . VAL B 1 275 ? 3.348 9.539 27.547 1 95.75 275 VAL B O 1
ATOM 4622 N N . TYR B 1 276 ? 5.047 10.273 26.203 1 93.94 276 TYR B N 1
ATOM 4623 C CA . TYR B 1 276 ? 5.66 8.953 26.172 1 93.94 276 TYR B CA 1
ATOM 4624 C C . TYR B 1 276 ? 6.617 8.766 27.344 1 93.94 276 TYR B C 1
ATOM 4626 O O . TYR B 1 276 ? 7.305 9.711 27.75 1 93.94 276 TYR B O 1
ATOM 4634 N N . GLY B 1 277 ? 6.531 7.535 27.922 1 89.81 277 GLY B N 1
ATOM 4635 C CA . GLY B 1 277 ? 7.605 7.117 28.812 1 89.81 277 GLY B CA 1
ATOM 4636 C C . GLY B 1 277 ? 8.82 6.602 28.062 1 89.81 277 GLY B C 1
ATOM 4637 O O . GLY B 1 277 ? 8.836 6.57 26.828 1 89.81 277 GLY B O 1
ATOM 4638 N N . PRO B 1 278 ? 9.891 6.211 28.859 1 88.12 278 PRO B N 1
ATOM 4639 C CA . PRO B 1 278 ? 11.102 5.66 28.234 1 88.12 278 PRO B CA 1
ATOM 4640 C C . PRO B 1 278 ? 10.82 4.414 27.406 1 88.12 278 PRO B C 1
ATOM 4642 O O . PRO B 1 278 ? 10.062 3.535 27.828 1 88.12 278 PRO B O 1
ATOM 4645 N N . GLY B 1 279 ? 11.336 4.402 26.234 1 88.75 279 GLY B N 1
ATOM 4646 C CA . GLY B 1 279 ? 11.258 3.223 25.391 1 88.75 279 GLY B CA 1
ATOM 4647 C C . GLY B 1 279 ? 10 3.188 24.531 1 88.75 279 GLY B C 1
ATOM 4648 O O . GLY B 1 279 ? 9.859 2.318 23.672 1 88.75 279 GLY B O 1
ATOM 4649 N N . GLU B 1 280 ? 9.047 4.07 24.797 1 90.81 280 GLU B N 1
ATOM 4650 C CA . GLU B 1 280 ? 7.84 4.098 23.969 1 90.81 280 GLU B CA 1
ATOM 4651 C C . GLU B 1 280 ? 8.094 4.793 22.641 1 90.81 280 GLU B C 1
ATOM 4653 O O . GLU B 1 280 ? 9.008 5.617 22.516 1 90.81 280 GLU B O 1
ATOM 4658 N N . GLY B 1 281 ? 7.395 4.391 21.625 1 92.06 281 GLY B N 1
ATOM 4659 C CA . GLY B 1 281 ? 7.48 4.969 20.297 1 92.06 281 GLY B CA 1
ATOM 4660 C C . GLY B 1 281 ? 6.141 5.035 19.594 1 92.06 281 GLY B C 1
ATOM 4661 O O . GLY B 1 281 ? 5.16 4.453 20.047 1 92.06 281 GLY B O 1
ATOM 4662 N N . ASP B 1 282 ? 6.148 5.883 18.531 1 95.12 282 ASP B N 1
ATOM 4663 C CA . ASP B 1 282 ? 4.922 5.977 17.75 1 95.12 282 ASP B CA 1
ATOM 4664 C C . ASP B 1 282 ? 4.523 4.613 17.188 1 95.12 282 ASP B C 1
ATOM 4666 O O . ASP B 1 282 ? 5.375 3.854 16.719 1 95.12 282 ASP B O 1
ATOM 4670 N N . ILE B 1 283 ? 3.295 4.355 17.297 1 95.56 283 ILE B N 1
ATOM 4671 C CA . ILE B 1 283 ? 2.775 3.059 16.875 1 95.56 283 ILE B CA 1
ATOM 4672 C C . ILE B 1 283 ? 1.876 3.236 15.656 1 95.56 283 ILE B C 1
ATOM 4674 O O . ILE B 1 283 ? 1.159 4.234 15.539 1 95.56 283 ILE B O 1
ATOM 4678 N N . ASN B 1 284 ? 1.906 2.33 14.727 1 98 284 ASN B N 1
ATOM 4679 C CA . ASN B 1 284 ? 0.957 2.137 13.641 1 98 284 ASN B CA 1
ATOM 4680 C C . ASN B 1 284 ? 0.711 0.655 13.359 1 98 284 ASN B C 1
ATOM 4682 O O . ASN B 1 284 ? 1.506 0.006 12.68 1 98 284 ASN B O 1
ATOM 4686 N N . GLU B 1 285 ? -0.351 0.113 13.859 1 98.56 285 GLU B N 1
ATOM 4687 C CA . GLU B 1 285 ? -0.698 -1.299 13.727 1 98.56 285 GLU B CA 1
ATOM 4688 C C . GLU B 1 285 ? -2.148 -1.471 13.289 1 98.56 285 GLU B C 1
ATOM 4690 O O . GLU B 1 285 ? -3.037 -0.766 13.773 1 98.56 285 GLU B O 1
ATOM 4695 N N . TRP B 1 286 ? -2.355 -2.357 12.383 1 98.81 286 TRP B N 1
ATOM 4696 C CA . TRP B 1 286 ? -3.691 -2.607 11.852 1 98.81 286 TRP B CA 1
ATOM 4697 C C . TRP B 1 286 ? -3.973 -4.102 11.758 1 98.81 286 TRP B C 1
ATOM 4699 O O . TRP B 1 286 ? -3.084 -4.887 11.422 1 98.81 286 TRP B O 1
ATOM 4709 N N . THR B 1 287 ? -5.168 -4.496 12.078 1 98.75 287 THR B N 1
ATOM 4710 C CA . THR B 1 287 ? -5.66 -5.863 11.938 1 98.75 287 THR B CA 1
ATOM 4711 C C . THR B 1 287 ? -6.945 -5.887 11.109 1 98.75 287 THR B C 1
ATOM 4713 O O . THR B 1 287 ? -7.805 -5.02 11.266 1 98.75 287 THR B O 1
ATOM 4716 N N . ILE B 1 288 ? -7.055 -6.801 10.234 1 98.69 288 ILE B N 1
ATOM 4717 C CA . ILE B 1 288 ? -8.289 -7.09 9.516 1 98.69 288 ILE B CA 1
ATOM 4718 C C . ILE B 1 288 ? -8.766 -8.5 9.852 1 98.69 288 ILE B C 1
ATOM 4720 O O . ILE B 1 288 ? -8.039 -9.477 9.641 1 98.69 288 ILE B O 1
ATOM 4724 N N . GLU B 1 289 ? -9.922 -8.586 10.414 1 98.69 289 GLU B N 1
ATOM 4725 C CA . GLU B 1 289 ? -10.57 -9.867 10.641 1 98.69 289 GLU B CA 1
ATOM 4726 C C . GLU B 1 289 ? -11.5 -10.234 9.484 1 98.69 289 GLU B C 1
ATOM 4728 O O . GLU B 1 289 ? -12.25 -9.383 8.992 1 98.69 289 GLU B O 1
ATOM 4733 N N . GLY B 1 290 ? -11.422 -11.406 9.031 1 98 290 GLY B N 1
ATOM 4734 C CA . GLY B 1 290 ? -12.227 -11.898 7.922 1 98 290 GLY B CA 1
ATOM 4735 C C . GLY B 1 290 ? -11.656 -13.141 7.277 1 98 290 GLY B C 1
ATOM 4736 O O . GLY B 1 290 ? -11.289 -14.094 7.973 1 98 290 GLY B O 1
ATOM 4737 N N . GLU B 1 291 ? -11.594 -13.125 5.91 1 97 291 GLU B N 1
ATOM 4738 C CA . GLU B 1 291 ? -11.008 -14.203 5.125 1 97 291 GLU B CA 1
ATOM 4739 C C . GLU B 1 291 ? -9.945 -13.672 4.164 1 97 291 GLU B C 1
ATOM 4741 O O . GLU B 1 291 ? -10.266 -13.156 3.094 1 97 291 GLU B O 1
ATOM 4746 N N . PRO B 1 292 ? -8.758 -13.859 4.484 1 97.31 292 PRO B N 1
ATOM 4747 C CA . PRO B 1 292 ? -8.211 -14.312 5.766 1 97.31 292 PRO B CA 1
ATOM 4748 C C . PRO B 1 292 ? -8.07 -13.188 6.781 1 97.31 292 PRO B C 1
ATOM 4750 O O . PRO B 1 292 ? -8.438 -12.039 6.492 1 97.31 292 PRO B O 1
ATOM 4753 N N . ASN B 1 293 ? -7.695 -13.547 8.07 1 98.25 293 ASN B N 1
ATOM 4754 C CA . ASN B 1 293 ? -7.195 -12.516 8.977 1 98.25 293 ASN B CA 1
ATOM 4755 C C . ASN B 1 293 ? -5.863 -11.945 8.508 1 98.25 293 ASN B C 1
ATOM 4757 O O . ASN B 1 293 ? -5.008 -12.688 8.016 1 98.25 293 ASN B O 1
ATOM 4761 N N . LEU B 1 294 ? -5.684 -10.641 8.641 1 98.5 294 LEU B N 1
ATOM 4762 C CA . LEU B 1 294 ? -4.488 -9.953 8.172 1 98.5 294 LEU B CA 1
ATOM 4763 C C . LEU B 1 294 ? -3.934 -9.031 9.258 1 98.5 294 LEU B C 1
ATOM 4765 O O . LEU B 1 294 ? -4.664 -8.633 10.164 1 98.5 294 LEU B O 1
ATOM 4769 N N . PHE B 1 295 ? -2.688 -8.781 9.156 1 98.56 295 PHE B N 1
ATOM 4770 C CA . PHE B 1 295 ? -1.99 -7.938 10.125 1 98.56 295 PHE B CA 1
ATOM 4771 C C . PHE B 1 295 ? -0.927 -7.09 9.438 1 98.56 295 PHE B C 1
ATOM 4773 O O . PHE B 1 295 ? -0.34 -7.508 8.438 1 98.56 295 PHE B O 1
ATOM 4780 N N . LEU B 1 296 ? -0.744 -5.855 9.945 1 98.56 296 LEU B N 1
ATOM 4781 C CA . LEU B 1 296 ? 0.3 -4.953 9.477 1 98.56 296 LEU B CA 1
ATOM 4782 C C . LEU B 1 296 ? 0.849 -4.113 10.625 1 98.56 296 LEU B C 1
ATOM 4784 O O . LEU B 1 296 ? 0.084 -3.598 11.438 1 98.56 296 LEU B O 1
ATOM 4788 N N . SER B 1 297 ? 2.172 -4.031 10.719 1 98.62 297 SER B N 1
ATOM 4789 C CA . SER B 1 297 ? 2.84 -3.141 11.656 1 98.62 297 SER B CA 1
ATOM 4790 C C . SER B 1 297 ? 3.982 -2.385 10.992 1 98.62 297 SER B C 1
ATOM 4792 O O . SER B 1 297 ? 4.719 -2.951 10.18 1 98.62 297 SER B O 1
ATOM 4794 N N . ASN B 1 298 ? 4.152 -1.161 11.344 1 98.44 298 ASN B N 1
ATOM 4795 C CA . ASN B 1 298 ? 5.273 -0.362 10.852 1 98.44 298 ASN B CA 1
ATOM 4796 C C . ASN B 1 298 ? 6.285 -0.086 11.961 1 98.44 298 ASN B C 1
ATOM 4798 O O . ASN B 1 298 ? 7.109 0.822 11.844 1 98.44 298 ASN B O 1
ATOM 4802 N N . GLY B 1 299 ? 6.188 -0.888 13.055 1 95.94 299 GLY B N 1
ATOM 4803 C CA . GLY B 1 299 ? 7.113 -0.672 14.148 1 95.94 299 GLY B CA 1
ATOM 4804 C C . GLY B 1 299 ? 7.012 0.716 14.758 1 95.94 299 GLY B C 1
ATOM 4805 O O . GLY B 1 299 ? 5.91 1.215 14.992 1 95.94 299 GLY B O 1
ATOM 4806 N N . THR B 1 300 ? 8.188 1.296 15.148 1 94.38 300 THR B N 1
ATOM 4807 C CA . THR B 1 300 ? 8.25 2.688 15.578 1 94.38 300 THR B CA 1
ATOM 4808 C C . THR B 1 300 ? 8.305 3.625 14.375 1 94.38 300 THR B C 1
ATOM 4810 O O . THR B 1 300 ? 9.281 3.613 13.617 1 94.38 300 THR B O 1
ATOM 4813 N N . VAL B 1 301 ? 7.336 4.434 14.227 1 93.69 301 VAL B N 1
ATOM 4814 C CA . VAL B 1 301 ? 7.164 5.195 13 1 93.69 301 VAL B CA 1
ATOM 4815 C C . VAL B 1 301 ? 7.762 6.59 13.164 1 93.69 301 VAL B C 1
ATOM 4817 O O . VAL B 1 301 ? 7.531 7.254 14.18 1 93.69 301 VAL B O 1
ATOM 4820 N N . PRO B 1 302 ? 8.555 7.008 12.258 1 92.56 302 PRO B N 1
ATOM 4821 C CA . PRO B 1 302 ? 9.016 8.398 12.234 1 92.56 302 PRO B CA 1
ATOM 4822 C C . PRO B 1 302 ? 7.965 9.359 11.688 1 92.56 302 PRO B C 1
ATOM 4824 O O . PRO B 1 302 ? 8.141 9.914 10.594 1 92.56 302 PRO B O 1
ATOM 4827 N N . THR B 1 303 ? 6.988 9.688 12.5 1 91.56 303 THR B N 1
ATOM 4828 C CA . THR B 1 303 ? 5.754 10.336 12.062 1 91.56 303 THR B CA 1
ATOM 4829 C C . THR B 1 303 ? 6.039 11.719 11.484 1 91.56 303 THR B C 1
ATOM 4831 O O . THR B 1 303 ? 5.566 12.047 10.398 1 91.56 303 THR B O 1
ATOM 4834 N N . GLN B 1 304 ? 6.859 12.523 12.195 1 87.94 304 GLN B N 1
ATOM 4835 C CA . GLN B 1 304 ? 7.121 13.891 11.75 1 87.94 304 GLN B CA 1
ATOM 4836 C C . GLN B 1 304 ? 7.789 13.906 10.383 1 87.94 304 GLN B C 1
ATOM 4838 O O . GLN B 1 304 ? 7.312 14.57 9.461 1 87.94 304 GLN B O 1
ATOM 4843 N N . THR B 1 305 ? 8.852 13.117 10.219 1 94.25 305 THR B N 1
ATOM 4844 C CA . THR B 1 305 ? 9.609 13.086 8.977 1 94.25 305 THR B CA 1
ATOM 4845 C C . THR B 1 305 ? 8.75 12.547 7.832 1 94.25 305 THR B C 1
ATOM 4847 O O . THR B 1 305 ? 8.766 13.094 6.727 1 94.25 305 THR B O 1
ATOM 4850 N N . THR B 1 306 ? 7.965 11.492 8.086 1 96.5 306 THR B N 1
ATOM 4851 C CA . THR B 1 306 ? 7.184 10.898 7.008 1 96.5 306 THR B CA 1
ATOM 4852 C C . THR B 1 306 ? 6 11.789 6.645 1 96.5 306 THR B C 1
ATOM 4854 O O . THR B 1 306 ? 5.488 11.719 5.523 1 96.5 306 THR B O 1
ATOM 4857 N N . THR 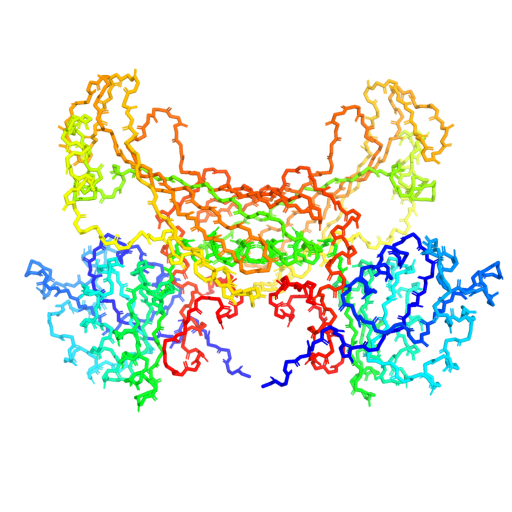B 1 307 ? 5.508 12.586 7.598 1 94.81 307 THR B N 1
ATOM 4858 C CA . THR B 1 307 ? 4.516 13.594 7.246 1 94.81 307 THR B CA 1
ATOM 4859 C C . THR B 1 307 ? 5.059 14.531 6.168 1 94.81 307 THR B C 1
ATOM 4861 O O . THR B 1 307 ? 4.395 14.773 5.156 1 94.81 307 THR B O 1
ATOM 4864 N N . CYS B 1 308 ? 6.277 14.961 6.316 1 96.12 308 CYS B N 1
ATOM 4865 C CA . CYS B 1 308 ? 6.891 15.914 5.402 1 96.12 308 CYS B CA 1
ATOM 4866 C C . CYS B 1 308 ? 7.25 15.25 4.078 1 96.12 308 CYS B C 1
ATOM 4868 O O . CYS B 1 308 ? 6.996 15.812 3.01 1 96.12 308 CYS B O 1
ATOM 4870 N N . THR B 1 309 ? 7.832 14.039 4.137 1 97.81 309 THR B N 1
ATOM 4871 C CA . THR B 1 309 ? 8.258 13.375 2.908 1 97.81 309 THR B CA 1
ATOM 4872 C C . THR B 1 309 ? 7.059 13.039 2.029 1 97.81 309 THR B C 1
ATOM 4874 O O . THR B 1 309 ? 7.137 13.125 0.802 1 97.81 309 THR B O 1
ATOM 4877 N N . GLN B 1 310 ? 5.969 12.68 2.631 1 98.19 310 GLN B N 1
ATOM 4878 C CA . GLN B 1 310 ? 4.793 12.32 1.848 1 98.19 310 GLN B CA 1
ATOM 4879 C C . GLN B 1 310 ? 4.188 13.547 1.171 1 98.19 310 GLN B C 1
ATOM 4881 O O . GLN B 1 310 ? 3.729 13.477 0.03 1 98.19 310 GLN B O 1
ATOM 4886 N N . MET B 1 311 ? 4.191 14.68 1.901 1 98.12 311 MET B N 1
ATOM 4887 C CA . MET B 1 311 ? 3.746 15.914 1.262 1 98.12 311 MET B CA 1
ATOM 4888 C C . MET B 1 311 ? 4.602 16.234 0.039 1 98.12 311 MET B C 1
ATOM 4890 O O . MET B 1 311 ? 4.07 16.516 -1.039 1 98.12 311 MET B O 1
ATOM 4894 N N . VAL B 1 312 ? 5.875 16.125 0.185 1 98.31 312 VAL B N 1
ATOM 4895 C CA . VAL B 1 312 ? 6.812 16.469 -0.878 1 98.31 312 VAL B CA 1
ATOM 4896 C C . VAL B 1 312 ? 6.652 15.5 -2.047 1 98.31 312 VAL B C 1
ATOM 4898 O O . VAL B 1 312 ? 6.535 15.93 -3.201 1 98.31 312 VAL B O 1
ATOM 4901 N N . ASN B 1 313 ? 6.559 14.203 -1.756 1 98 313 ASN B N 1
ATOM 4902 C CA . ASN B 1 313 ? 6.527 13.188 -2.805 1 98 313 ASN B CA 1
ATOM 4903 C C . ASN B 1 313 ? 5.176 13.156 -3.514 1 98 313 ASN B C 1
ATOM 4905 O O . ASN B 1 313 ? 5.055 12.586 -4.598 1 98 313 ASN B O 1
ATOM 4909 N N . ARG B 1 314 ? 4.148 13.781 -2.977 1 98.38 314 ARG B N 1
ATOM 4910 C CA . ARG B 1 314 ? 2.822 13.844 -3.584 1 98.38 314 ARG B CA 1
ATOM 4911 C C . ARG B 1 314 ? 2.74 14.969 -4.613 1 98.38 314 ARG B C 1
ATOM 4913 O O . ARG B 1 314 ? 1.809 15.008 -5.418 1 98.38 314 ARG B O 1
ATOM 4920 N N . ILE B 1 315 ? 3.658 15.875 -4.602 1 98.38 315 ILE B N 1
ATOM 4921 C CA . ILE B 1 315 ? 3.535 17.125 -5.336 1 98.38 315 ILE B CA 1
ATOM 4922 C C . ILE B 1 315 ? 3.301 16.844 -6.816 1 98.38 315 ILE B C 1
ATOM 4924 O O . ILE B 1 315 ? 2.352 17.344 -7.414 1 98.38 315 ILE B O 1
ATOM 4928 N N . PRO B 1 316 ? 4.105 15.945 -7.516 1 97.56 316 PRO B N 1
ATOM 4929 C CA . PRO B 1 316 ? 3.828 15.672 -8.93 1 97.56 316 PRO B CA 1
ATOM 4930 C C . PRO B 1 316 ? 2.43 15.102 -9.156 1 97.56 316 PRO B C 1
ATOM 4932 O O . PRO B 1 316 ? 1.791 15.406 -10.164 1 97.56 316 PRO B O 1
ATOM 4935 N N . ASP B 1 317 ? 1.96 14.273 -8.25 1 97.62 317 ASP B N 1
ATOM 4936 C CA . ASP B 1 317 ? 0.636 13.672 -8.375 1 97.62 317 ASP B CA 1
ATOM 4937 C C . ASP B 1 317 ? -0.459 14.734 -8.297 1 97.62 317 ASP B C 1
ATOM 4939 O O . ASP B 1 317 ? -1.443 14.664 -9.039 1 97.62 317 ASP B O 1
ATOM 4943 N N . VAL B 1 318 ? -0.269 15.711 -7.363 1 98.5 318 VAL B N 1
ATOM 4944 C CA . VAL B 1 318 ? -1.258 16.766 -7.168 1 98.5 318 VAL B CA 1
ATOM 4945 C C . VAL B 1 318 ? -1.296 17.672 -8.398 1 98.5 318 VAL B C 1
ATOM 4947 O O . VAL B 1 318 ? -2.373 18.016 -8.883 1 98.5 318 VAL B O 1
ATOM 4950 N N . ILE B 1 319 ? -0.163 18.016 -8.938 1 98.19 319 ILE B N 1
ATOM 4951 C CA . ILE B 1 319 ? -0.067 18.875 -10.117 1 98.19 319 ILE B CA 1
ATOM 4952 C C . ILE B 1 319 ? -0.74 18.203 -11.305 1 98.19 319 ILE B C 1
ATOM 4954 O O . ILE B 1 319 ? -1.391 18.859 -12.117 1 98.19 319 ILE B O 1
ATOM 4958 N N . ALA B 1 320 ? -0.646 16.859 -11.375 1 97.44 320 ALA B N 1
ATOM 4959 C CA . ALA B 1 320 ? -1.159 16.125 -12.523 1 97.44 320 ALA B CA 1
ATOM 4960 C C . ALA B 1 320 ? -2.633 15.773 -12.336 1 97.44 320 ALA B C 1
ATOM 4962 O O . ALA B 1 320 ? -3.301 15.336 -13.273 1 97.44 320 ALA B O 1
ATOM 4963 N N . ALA B 1 321 ? -3.189 15.93 -11.156 1 98.12 321 ALA B N 1
ATOM 4964 C CA . ALA B 1 321 ? -4.559 15.531 -10.836 1 98.12 321 ALA B CA 1
ATOM 4965 C C . ALA B 1 321 ? -5.566 16.484 -11.477 1 98.12 321 ALA B C 1
ATOM 4967 O O . ALA B 1 321 ? -5.23 17.609 -11.82 1 98.12 321 ALA B O 1
ATOM 4968 N N . PRO B 1 322 ? -6.82 16.047 -11.664 1 98.31 322 PRO B N 1
ATOM 4969 C CA . PRO B 1 322 ? -7.859 16.953 -12.148 1 98.31 322 PRO B CA 1
ATOM 4970 C C . PRO B 1 322 ? -8.18 18.062 -11.156 1 98.31 322 PRO B C 1
ATOM 4972 O O . PRO B 1 322 ? -7.934 17.922 -9.953 1 98.31 322 PRO B O 1
ATOM 4975 N N . PRO B 1 323 ? -8.781 19.188 -11.633 1 98.75 323 PRO B N 1
ATOM 4976 C CA . PRO B 1 323 ? -9.141 20.281 -10.727 1 98.75 323 PRO B CA 1
ATOM 4977 C C . PRO B 1 323 ? -10.172 19.875 -9.688 1 98.75 323 PRO B C 1
ATOM 4979 O O . PRO B 1 323 ? -11.016 19 -9.945 1 98.75 323 PRO B O 1
ATOM 4982 N N . GLY B 1 324 ? -10.156 20.531 -8.531 1 98.88 324 GLY B N 1
ATOM 4983 C CA . GLY B 1 324 ? -11.047 20.25 -7.422 1 98.88 324 GLY B CA 1
ATOM 4984 C C . GLY B 1 324 ? -10.32 19.734 -6.195 1 98.88 324 GLY B C 1
ATOM 4985 O O . GLY B 1 324 ? -9.086 19.75 -6.145 1 98.88 324 GLY B O 1
ATOM 4986 N N . ILE B 1 325 ? -11.062 19.359 -5.207 1 98.81 325 ILE B N 1
ATOM 4987 C CA . ILE B 1 325 ? -10.492 18.594 -4.098 1 98.81 325 ILE B CA 1
ATOM 4988 C C . ILE B 1 325 ? -10.273 17.141 -4.52 1 98.81 325 ILE B C 1
ATOM 4990 O O . ILE B 1 325 ? -11.219 16.469 -4.949 1 98.81 325 ILE B O 1
ATOM 4994 N N . VAL B 1 326 ? -9.07 16.75 -4.512 1 98.56 326 VAL B N 1
ATOM 4995 C CA . VAL B 1 326 ? -8.727 15.359 -4.797 1 98.56 326 VAL B CA 1
ATOM 4996 C C . VAL B 1 326 ? -8.102 14.719 -3.562 1 98.56 326 VAL B C 1
ATOM 4998 O O . VAL B 1 326 ? -6.969 15.031 -3.197 1 98.56 326 VAL B O 1
ATOM 5001 N N . THR B 1 327 ? -8.82 13.812 -2.914 1 98 327 THR B N 1
ATOM 5002 C CA . THR B 1 327 ? -8.336 13.156 -1.704 1 98 327 THR B CA 1
ATOM 5003 C C . THR B 1 327 ? -7.344 12.055 -2.045 1 98 327 THR B C 1
ATOM 5005 O O . THR B 1 327 ? -7.266 11.617 -3.195 1 98 327 THR B O 1
ATOM 5008 N N . VAL B 1 328 ? -6.566 11.602 -1.063 1 95.88 328 VAL B N 1
ATOM 5009 C CA . VAL B 1 328 ? -5.391 10.758 -1.269 1 95.88 328 VAL B CA 1
ATOM 5010 C C . VAL B 1 328 ? -5.824 9.383 -1.775 1 95.88 328 VAL B C 1
ATOM 5012 O O . VAL B 1 328 ? -5.051 8.695 -2.449 1 95.88 328 VAL B O 1
ATOM 5015 N N . ASP B 1 329 ? -7.07 9 -1.517 1 93.25 329 ASP B N 1
ATOM 5016 C CA . ASP B 1 329 ? -7.578 7.711 -1.978 1 93.25 329 ASP B CA 1
ATOM 5017 C C . ASP B 1 329 ? -7.809 7.719 -3.488 1 93.25 329 ASP B C 1
ATOM 5019 O O . ASP B 1 329 ? -7.941 6.664 -4.105 1 93.25 329 ASP B O 1
ATOM 5023 N N . ARG B 1 330 ? -7.832 8.953 -4.059 1 94.81 330 ARG B N 1
ATOM 5024 C CA . ARG B 1 330 ? -8.086 9.102 -5.488 1 94.81 330 ARG B CA 1
ATOM 5025 C C . ARG B 1 330 ? -6.797 9.398 -6.242 1 94.81 330 ARG B C 1
ATOM 5027 O O . ARG B 1 330 ? -6.797 9.492 -7.473 1 94.81 330 ARG B O 1
ATOM 5034 N N . LEU B 1 331 ? -5.734 9.57 -5.574 1 96.5 331 LEU B N 1
ATOM 5035 C CA . LEU B 1 331 ? -4.43 9.797 -6.188 1 96.5 331 LEU B CA 1
ATOM 5036 C C . LEU B 1 331 ? -3.74 8.469 -6.492 1 96.5 331 LEU B C 1
ATOM 5038 O O . LEU B 1 331 ? -4.074 7.441 -5.898 1 96.5 331 LEU B O 1
ATOM 5042 N N . PRO B 1 332 ? -2.834 8.422 -7.469 1 94.81 332 PRO B N 1
ATOM 5043 C CA . PRO B 1 332 ? -2.053 7.203 -7.691 1 94.81 332 PRO B CA 1
ATOM 5044 C C . PRO B 1 332 ? -1.211 6.809 -6.477 1 94.81 332 PRO B C 1
ATOM 5046 O O . PRO B 1 332 ? -1.131 7.566 -5.508 1 94.81 332 PRO B O 1
ATOM 5049 N N . ARG B 1 333 ? -0.691 5.609 -6.496 1 96.25 333 ARG B N 1
ATOM 5050 C CA . ARG B 1 333 ? 0.202 5.164 -5.43 1 96.25 333 ARG B CA 1
ATOM 5051 C C . ARG B 1 333 ? 1.34 6.156 -5.219 1 96.25 333 ARG B C 1
ATOM 5053 O O . ARG B 1 333 ? 1.961 6.613 -6.18 1 96.25 333 ARG B O 1
ATOM 5060 N N . LEU B 1 334 ? 1.548 6.539 -3.957 1 97.69 334 LEU B N 1
ATOM 5061 C CA . LEU B 1 334 ? 2.676 7.41 -3.643 1 97.69 334 LEU B CA 1
ATOM 5062 C C . LEU B 1 334 ? 3.988 6.785 -4.105 1 97.69 334 LEU B C 1
ATOM 5064 O O . LEU B 1 334 ? 4.234 5.602 -3.871 1 97.69 334 LEU B O 1
ATOM 5068 N N . ARG B 1 335 ? 4.824 7.547 -4.785 1 96.12 335 ARG B N 1
ATOM 5069 C CA . ARG B 1 335 ? 6.051 7.027 -5.371 1 96.12 335 ARG B CA 1
ATOM 5070 C C . ARG B 1 335 ? 7.277 7.688 -4.75 1 96.12 335 ARG B C 1
ATOM 5072 O O . ARG B 1 335 ? 7.25 8.867 -4.41 1 96.12 335 ARG B O 1
ATOM 5079 N N . TYR B 1 336 ? 8.32 6.887 -4.637 1 97.12 336 TYR B N 1
ATOM 5080 C CA . TYR B 1 336 ? 9.617 7.449 -4.293 1 97.12 336 TYR B CA 1
ATOM 5081 C C . TYR B 1 336 ? 10.109 8.398 -5.383 1 97.12 336 TYR B C 1
ATOM 5083 O O . TYR B 1 336 ? 9.984 8.102 -6.574 1 97.12 336 TYR B O 1
ATOM 5091 N N . ARG B 1 337 ? 10.57 9.547 -4.984 1 95.19 337 ARG B N 1
ATOM 5092 C CA . ARG B 1 337 ? 11.148 10.539 -5.887 1 95.19 337 ARG B CA 1
ATOM 5093 C C . ARG B 1 337 ? 12.641 10.703 -5.637 1 95.19 337 ARG B C 1
ATOM 5095 O O . ARG B 1 337 ? 13.055 11.484 -4.773 1 95.19 337 ARG B O 1
ATOM 5102 N N . PRO B 1 338 ? 13.445 10.016 -6.434 1 90.88 338 PRO B N 1
ATOM 5103 C CA . PRO B 1 338 ? 14.883 10.117 -6.18 1 90.88 338 PRO B CA 1
ATOM 5104 C C . PRO B 1 338 ? 15.43 11.523 -6.422 1 90.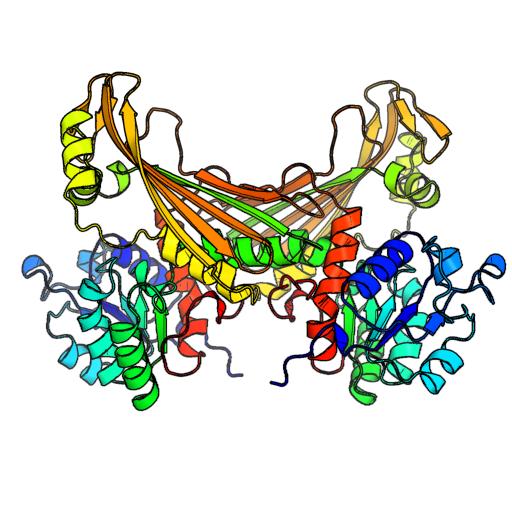88 338 PRO B C 1
ATOM 5106 O O . PRO B 1 338 ? 14.844 12.297 -7.176 1 90.88 338 PRO B O 1
ATOM 5109 N N . GLN B 1 339 ? 16.531 11.828 -5.715 1 80.69 339 GLN B N 1
ATOM 5110 C CA . GLN B 1 339 ? 17.25 13.078 -5.91 1 80.69 339 GLN B CA 1
ATOM 5111 C C . GLN B 1 339 ? 18.266 12.953 -7.043 1 80.69 339 GLN B C 1
ATOM 5113 O O . GLN B 1 339 ? 19.109 12.062 -7.027 1 80.69 339 GLN B O 1
ATOM 5118 N N . PHE B 1 340 ? 17.906 13.422 -8.258 1 68.19 340 PHE B N 1
ATOM 5119 C CA . PHE B 1 340 ? 18.875 13.312 -9.344 1 68.19 340 PHE B CA 1
ATOM 5120 C C . PHE B 1 340 ? 19.703 14.586 -9.453 1 68.19 340 PHE B C 1
ATOM 5122 O O . PHE B 1 340 ? 19.234 15.672 -9.117 1 68.19 340 PHE B O 1
#

Radius of gyration: 27.02 Å; Cα contacts (8 Å, |Δi|>4): 1677; chains: 2; bounding box: 52×79×70 Å

Solvent-accessible surface area (backbone atoms only — not comparable to full-atom values): 34117 Å² total; per-residue (Å²): 129,87,84,72,51,55,56,73,39,34,30,26,42,34,27,82,41,77,62,33,41,52,35,51,53,54,37,50,67,41,44,29,41,70,68,35,32,27,34,79,54,72,90,50,41,68,38,39,46,21,59,75,56,64,66,86,45,75,68,84,24,48,22,31,68,51,59,67,60,50,50,69,72,51,62,43,59,29,33,45,34,42,80,35,48,46,53,90,72,31,41,65,65,53,46,56,32,15,75,70,36,24,21,35,41,27,52,17,49,36,40,35,35,30,63,80,85,37,44,68,62,41,52,51,50,23,52,47,9,44,75,46,58,4,21,39,29,14,38,20,44,53,38,49,71,57,31,52,52,45,43,39,57,46,9,39,26,58,41,69,47,34,39,40,38,38,34,36,42,50,27,49,82,64,32,41,68,52,28,51,76,34,42,42,71,33,47,60,68,57,46,52,51,45,65,73,67,50,87,67,73,83,60,64,51,47,28,39,51,53,48,50,40,59,70,49,69,58,46,83,64,46,77,49,74,48,76,45,77,35,62,30,87,49,72,46,66,39,73,35,70,68,39,80,36,49,57,60,23,19,35,9,33,33,41,37,27,37,37,38,29,73,85,59,37,31,42,36,32,37,39,32,42,25,61,65,60,92,90,62,65,26,38,43,38,37,40,33,40,50,40,57,61,48,45,41,33,30,58,68,47,58,52,71,62,28,21,35,24,27,45,60,40,37,44,60,58,48,65,69,44,68,49,11,65,47,35,52,89,76,48,74,81,52,41,39,59,72,68,126,128,87,82,72,53,55,56,75,38,34,32,26,41,34,28,81,42,77,63,34,41,54,35,50,53,52,38,51,66,40,44,28,40,68,66,34,32,27,33,79,53,73,90,50,42,67,38,39,47,20,58,74,58,64,65,86,43,75,68,83,25,49,21,31,69,51,58,68,61,49,50,70,73,52,63,41,59,29,32,45,34,42,80,37,49,44,51,90,71,32,42,65,66,54,46,56,32,17,73,71,35,24,21,35,42,27,51,17,50,36,42,36,35,30,62,79,86,37,42,68,63,40,51,51,52,23,54,46,8,45,75,46,58,4,21,39,30,15,39,19,43,52,38,48,73,57,33,52,51,45,42,39,56,45,9,39,28,58,40,67,47,34,40,39,38,39,34,35,42,50,27,47,80,66,32,39,69,53,29,51,76,35,41,42,70,33,46,59,69,58,48,52,52,47,64,74,68,50,87,69,74,82,58,63,52,46,28,40,49,53,47,50,41,58,70,49,69,58,45,82,65,48,76,49,76,47,75,44,77,35,62,30,87,49,73,45,66,39,71,35,71,69,41,78,38,49,56,59,23,20,34,8,33,33,42,36,26,38,36,38,31,74,85,59,36,32,39,37,32,36,41,31,41,25,61,65,61,92,90,61,64,27,38,44,36,38,39,34,41,50,40,59,61,48,48,40,32,29,57,67,46,58,54,73,61,28,22,36,24,27,45,59,40,37,45,60,58,50,65,70,43,68,49,10,66,48,36,54,90,75,47,74,81,52,40,39,58,72,68,125

pLDDT: mean 94.44, std 7.02, range [37.78, 98.94]